Protein AF-A0A820X698-F1 (afdb_monomer_lite)

Foldseek 3Di:
DPPQDPAQQDLVLPDPVVSVVVVVLCQLQVAPAEHEDALDPVNLVSLVVVCCVVVLWAALVVDDPAIEDFFDPVPQADALVPAEAEDQDPQFAFDAFPVGFDADDPPPDDRQWGDFLQHIYDYPVVVVVVVSVVNGNLNYVFYWYWKWWKDAAPPFPPIATEIETERASLVVSLCSQVTVTRSCSVVRQPDPNSPRYHYHYDYCSVTDHDNHQYFFKAKPNSDTDWPPPDDDPDCPVVIWIQASVRHTDDVVVVDTSGDQRGDHRHHPVPDPPDDPCNRPSHHDDAQEDEAEEADQDQDFFKFWAPDQLLLLLVLQLDWYQDGPNYDDDDRDIDHQRNVCRSPRNTYVLVVSVVSVVVVVDPPDNDHIHMYGHQNHADPPPRDGLHPDDPLCVQVVQVSVCVSVVNAAFPDALNHTHGDCPVVPGPCDDDRDCSNVDHDLVVVVVSLVVSVSCCCRTNNPSHDVSSVVSSVSSVVRSVVD

pLDDT: mean 86.18, std 14.14, range [29.3, 98.88]

Radius of gyration: 25.35 Å; chains: 1; bounding box: 63×51×67 Å

Secondary structure (DSSP, 8-state):
-TTSS-----GGGS-HHHHHHHHHHHHHH--SEEEE----HHHHHHHHHHHHHTTS-EE-TTSTT-EEE---TTSSSB-GGG--EE-S-GGGT-PPPTT-PPPP--TTS-TT-EEETTEEEE-HHHHHHHHHHHHTTTTTTSEEEEEEEEES-TT-SS-EEEEEEES-HHHHHHHHHHSEESGGGGGG--STT-TTEEEEE--GGGS----SEET-EEETTS-EE-TT--S--TTTTTS-EE-TTSSEE-GGG-S-SS-TT-B----GGG-TT--TTTT-TT-----EEEEE---SSSS-SEEE-SSHHHHHHHHHT-EEE--TTBS--SS-EEE-GGG-TTT-SS-HHHHHHHHHHHHT-SS--PPEEEEE-TT-B-TTT--BSS--GGGGHHHHHHHHHHHTT----EE-SSSEEPPTT-TTSTT-TT--GGGS---HHHHHHHHHHHHHHHHHHTGGG--HHHHHHHHHHHHHHHT-

Structure (mmCIF, N/CA/C/O backbone):
data_AF-A0A820X698-F1
#
_entry.id   AF-A0A820X698-F1
#
loop_
_atom_site.group_PDB
_atom_site.id
_atom_site.type_symbol
_atom_site.label_atom_id
_atom_site.label_alt_id
_atom_site.label_comp_id
_atom_site.label_asym_id
_atom_site.label_entity_id
_atom_site.label_seq_id
_atom_site.pdbx_PDB_ins_code
_atom_site.Cartn_x
_atom_site.Cartn_y
_atom_site.Cartn_z
_atom_site.occupancy
_atom_site.B_iso_or_equiv
_atom_site.auth_seq_id
_atom_site.auth_comp_id
_atom_site.auth_asym_id
_atom_site.auth_atom_id
_atom_site.pdbx_PDB_model_num
ATOM 1 N N . MET A 1 1 ? -31.338 -2.690 18.447 1.00 46.94 1 MET A N 1
ATOM 2 C CA . MET A 1 1 ? -29.953 -3.153 18.216 1.00 46.94 1 MET A CA 1
ATOM 3 C C . MET A 1 1 ? -29.471 -4.032 19.368 1.00 46.94 1 MET A C 1
ATOM 5 O O . MET A 1 1 ? -29.115 -5.170 19.123 1.00 46.94 1 MET A O 1
ATOM 9 N N . GLU A 1 2 ? -29.547 -3.558 20.614 1.00 39.88 2 GLU A N 1
ATOM 10 C CA . GLU A 1 2 ? -28.933 -4.179 21.809 1.00 39.88 2 GLU A CA 1
ATOM 11 C C . GLU A 1 2 ? -29.403 -5.603 22.188 1.00 39.88 2 GLU A C 1
ATOM 13 O O . GLU A 1 2 ? -28.720 -6.282 22.942 1.00 39.88 2 GLU A O 1
ATOM 18 N N . ALA A 1 3 ? -30.545 -6.085 21.686 1.00 40.88 3 ALA A N 1
ATOM 19 C CA . ALA A 1 3 ? -31.207 -7.291 22.204 1.00 40.88 3 ALA A CA 1
ATOM 20 C C . ALA A 1 3 ? -30.642 -8.655 21.735 1.00 40.88 3 ALA A C 1
ATOM 22 O O . ALA A 1 3 ? -31.169 -9.682 22.156 1.00 40.88 3 ALA A O 1
ATOM 23 N N . PHE A 1 4 ? -29.632 -8.690 20.853 1.00 45.00 4 PHE A N 1
ATOM 24 C CA . PHE A 1 4 ? -29.179 -9.931 20.185 1.00 45.00 4 PHE A CA 1
ATOM 25 C C . PHE A 1 4 ? -27.692 -10.285 20.341 1.00 45.00 4 PHE A C 1
ATOM 27 O O . PHE A 1 4 ? -27.315 -11.416 20.046 1.00 45.00 4 PHE A O 1
ATOM 34 N N . LEU A 1 5 ? -26.855 -9.361 20.817 1.00 53.09 5 LEU A N 1
ATOM 35 C CA . LEU A 1 5 ? -25.454 -9.637 21.145 1.00 53.09 5 LEU A CA 1
ATOM 36 C C . LEU A 1 5 ? -25.334 -9.825 22.657 1.00 53.09 5 LEU A C 1
ATOM 38 O O . LEU A 1 5 ? -25.675 -8.922 23.422 1.00 53.09 5 LEU A O 1
ATOM 42 N N . HIS A 1 6 ? -24.812 -10.973 23.096 1.00 58.38 6 HIS A N 1
ATOM 43 C CA . HIS A 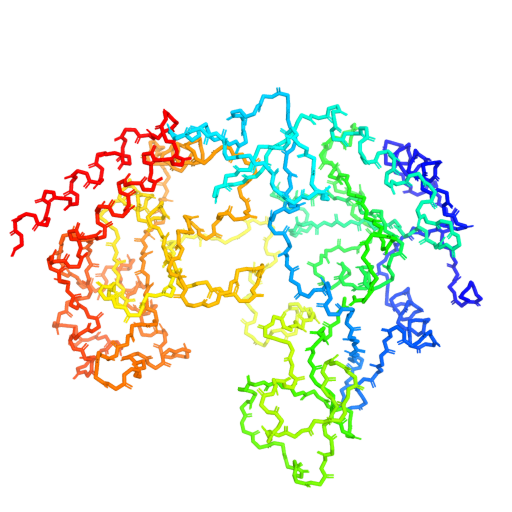1 6 ? -24.382 -11.137 24.486 1.00 58.38 6 HIS A CA 1
ATOM 44 C C . HIS A 1 6 ? -23.089 -10.342 24.690 1.00 58.38 6 HIS A C 1
ATOM 46 O O . HIS A 1 6 ? -21.989 -10.859 24.505 1.00 58.38 6 HIS A O 1
ATOM 52 N N . ALA A 1 7 ? -23.248 -9.057 25.008 1.00 59.94 7 ALA A N 1
ATOM 53 C CA . ALA A 1 7 ? -22.153 -8.103 25.030 1.00 59.94 7 ALA A CA 1
ATOM 54 C C . ALA A 1 7 ? -21.069 -8.501 26.048 1.00 59.94 7 ALA A C 1
ATOM 56 O O . ALA A 1 7 ? -21.331 -8.702 27.239 1.00 59.94 7 ALA A O 1
ATOM 57 N N . ASN A 1 8 ? -19.838 -8.653 25.557 1.00 73.88 8 ASN A N 1
ATOM 58 C CA . ASN A 1 8 ? -18.690 -9.071 26.350 1.00 73.88 8 ASN A CA 1
ATOM 59 C C . ASN A 1 8 ? -18.090 -7.864 27.083 1.00 73.88 8 ASN A C 1
ATOM 61 O O . ASN A 1 8 ? -17.031 -7.345 26.720 1.00 73.88 8 ASN A O 1
ATOM 65 N N . ASN A 1 9 ? -18.802 -7.413 28.115 1.00 80.88 9 ASN A N 1
ATOM 66 C CA . ASN A 1 9 ? -18.514 -6.200 28.884 1.00 80.88 9 ASN A CA 1
ATOM 67 C C . ASN A 1 9 ? -17.356 -6.360 29.894 1.00 80.88 9 ASN A C 1
ATOM 69 O O . ASN A 1 9 ? -17.248 -5.589 30.848 1.00 80.88 9 ASN A O 1
ATOM 73 N N . ASN A 1 10 ? -16.491 -7.362 29.727 1.00 86.81 10 ASN A N 1
ATOM 74 C CA . ASN A 1 10 ? -15.425 -7.652 30.677 1.00 86.81 10 ASN A CA 1
ATOM 75 C C . ASN A 1 10 ? -14.078 -7.060 30.229 1.00 86.81 10 ASN A C 1
ATOM 77 O O . ASN A 1 10 ? -13.346 -7.683 29.463 1.00 86.81 10 ASN A O 1
ATOM 81 N N . LEU A 1 11 ? -13.720 -5.882 30.751 1.00 89.56 11 LEU A N 1
ATOM 82 C CA . LEU A 1 11 ? -12.397 -5.284 30.527 1.00 89.56 11 LEU A CA 1
ATOM 83 C C . LEU A 1 11 ? -11.272 -5.946 31.348 1.00 89.56 11 LEU A C 1
ATOM 85 O O . LEU A 1 11 ? -10.101 -5.686 31.067 1.00 89.56 11 LEU A O 1
ATOM 89 N N . ASP A 1 12 ? -11.574 -6.820 32.320 1.00 87.31 12 ASP A N 1
ATOM 90 C CA . ASP A 1 12 ? -10.536 -7.485 33.123 1.00 87.31 12 ASP A CA 1
ATOM 91 C C . ASP A 1 12 ? -9.675 -8.467 32.317 1.00 87.31 12 ASP A C 1
ATOM 93 O O . ASP A 1 12 ? -8.547 -8.759 32.713 1.00 87.31 12 ASP A O 1
ATOM 97 N N . VAL A 1 13 ? -10.155 -8.910 31.149 1.00 84.62 13 VAL A N 1
ATOM 98 C CA . VAL A 1 13 ? -9.378 -9.738 30.208 1.00 84.62 13 VAL A CA 1
ATOM 99 C C . VAL A 1 13 ? -8.293 -8.948 29.462 1.00 84.62 13 VAL A C 1
ATOM 101 O O . VAL A 1 13 ? -7.455 -9.548 28.792 1.00 84.62 13 VAL A O 1
ATOM 104 N N . LEU A 1 14 ? -8.306 -7.611 29.542 1.00 88.69 14 LEU A N 1
ATOM 105 C CA . LEU A 1 14 ? -7.344 -6.746 28.859 1.00 88.69 14 LEU A CA 1
ATOM 106 C C . LEU A 1 14 ? -6.098 -6.492 29.731 1.00 88.69 14 LEU A C 1
ATOM 108 O O . LEU A 1 14 ? -6.249 -6.152 30.915 1.00 88.69 14 LEU A O 1
ATOM 112 N N . PRO A 1 15 ? -4.876 -6.547 29.155 1.00 89.06 15 PRO A N 1
ATOM 113 C CA . PRO A 1 15 ? -3.652 -6.086 29.817 1.00 89.06 15 PRO A CA 1
ATOM 114 C C . PRO A 1 15 ? -3.760 -4.618 30.263 1.00 89.06 15 PRO A C 1
ATOM 116 O O . PRO A 1 15 ? -4.349 -3.810 29.547 1.00 89.06 15 PRO A O 1
ATOM 119 N N . SER A 1 16 ? -3.158 -4.251 31.404 1.00 89.31 16 SER A N 1
ATOM 120 C CA . SER A 1 16 ? -3.364 -2.944 32.073 1.00 89.31 16 SER A CA 1
ATOM 121 C C . SER A 1 16 ? -3.297 -1.740 31.123 1.00 89.31 16 SER A C 1
ATOM 123 O O . SER A 1 16 ? -4.297 -1.062 30.920 1.00 89.31 16 SER A O 1
ATOM 125 N N . LYS A 1 17 ? -2.178 -1.540 30.415 1.00 88.69 17 LYS A N 1
ATOM 126 C CA . LYS A 1 17 ? -1.994 -0.406 29.487 1.00 88.69 17 LYS A CA 1
ATOM 127 C C . LYS A 1 17 ? -2.905 -0.410 28.252 1.00 88.69 17 LYS A C 1
ATOM 129 O O . LYS A 1 17 ? -3.056 0.624 27.595 1.00 88.69 17 LYS A O 1
ATOM 134 N N . ILE A 1 18 ? -3.496 -1.557 27.914 1.00 91.25 18 ILE A N 1
ATOM 135 C CA . ILE A 1 18 ? -4.538 -1.661 26.885 1.00 91.25 18 ILE A CA 1
ATOM 136 C C . ILE A 1 18 ? -5.883 -1.253 27.484 1.00 91.25 18 ILE A C 1
ATOM 138 O O . ILE A 1 18 ? -6.595 -0.458 26.880 1.00 91.25 18 ILE A O 1
ATOM 142 N N . ARG A 1 19 ? -6.195 -1.720 28.697 1.00 93.25 19 ARG A N 1
ATOM 143 C CA . ARG A 1 19 ? -7.382 -1.320 29.460 1.00 93.25 19 ARG A CA 1
ATOM 144 C C . ARG A 1 19 ? -7.418 0.184 29.721 1.00 93.25 19 ARG A C 1
ATOM 146 O O . ARG A 1 19 ? -8.426 0.809 29.430 1.00 93.25 19 ARG A O 1
ATOM 153 N N . GLU A 1 20 ? -6.311 0.764 30.177 1.00 94.12 20 GLU A N 1
ATOM 154 C CA . GLU A 1 20 ? -6.137 2.206 30.401 1.00 94.12 20 GLU A CA 1
ATOM 155 C C . GLU A 1 20 ? -6.493 3.012 29.138 1.00 94.12 20 GLU A C 1
ATOM 157 O O . GLU A 1 20 ? -7.270 3.962 29.205 1.00 94.12 20 GLU A O 1
ATOM 162 N N . TYR A 1 21 ? -6.000 2.578 27.972 1.00 94.31 21 TYR A N 1
ATOM 163 C CA . TYR A 1 21 ? -6.316 3.170 26.668 1.00 94.31 21 TYR A CA 1
ATOM 164 C C . TYR A 1 21 ? -7.784 2.964 26.251 1.00 94.31 21 TYR A C 1
ATOM 166 O O . TYR A 1 21 ? -8.420 3.892 25.755 1.00 94.31 21 TYR A O 1
ATOM 174 N N . VAL A 1 22 ? -8.353 1.776 26.475 1.00 95.38 22 VAL A N 1
ATOM 175 C CA . VAL A 1 22 ? -9.774 1.507 26.201 1.00 95.38 22 VAL A CA 1
ATOM 176 C C . VAL A 1 22 ? -10.669 2.386 27.071 1.00 95.38 22 VAL A C 1
ATOM 178 O O . VAL A 1 22 ? -11.586 3.017 26.558 1.00 95.38 22 VAL A O 1
ATOM 181 N N . GLU A 1 23 ? -10.386 2.497 28.366 1.00 96.62 23 GLU A N 1
ATOM 182 C CA . GLU A 1 23 ? -11.128 3.364 29.276 1.00 96.62 23 GLU A CA 1
ATOM 183 C C . GLU A 1 23 ? -11.003 4.848 28.912 1.00 96.62 23 GLU A C 1
ATOM 185 O O . GLU A 1 23 ? -11.987 5.581 28.994 1.00 96.62 23 GLU A O 1
ATOM 190 N N . GLU A 1 24 ? -9.812 5.302 28.515 1.00 96.62 24 GLU A N 1
ATOM 191 C CA . GLU A 1 24 ? -9.573 6.652 27.992 1.00 96.62 24 GLU A CA 1
ATOM 192 C C . GLU A 1 24 ? -10.467 6.930 26.772 1.00 96.62 24 GLU A C 1
ATOM 194 O O . GLU A 1 24 ? -11.157 7.952 26.720 1.00 96.62 24 GLU A O 1
ATOM 199 N N . LYS A 1 25 ? -10.530 5.997 25.812 1.00 96.75 25 LYS A N 1
ATOM 200 C CA . LYS A 1 25 ? -11.342 6.172 24.600 1.00 96.75 25 LYS A CA 1
ATOM 201 C C . LYS A 1 25 ? -12.839 5.938 24.817 1.00 96.75 25 LYS A C 1
ATOM 203 O O . LYS A 1 25 ? -13.621 6.596 24.139 1.00 96.75 25 LYS A O 1
ATOM 208 N N . ILE A 1 26 ? -13.260 5.145 25.806 1.00 96.31 26 ILE A N 1
ATOM 209 C CA . ILE A 1 26 ? -14.658 5.109 26.278 1.00 96.31 26 ILE A CA 1
ATOM 210 C C . ILE A 1 26 ? -15.061 6.482 26.838 1.00 96.31 26 ILE A C 1
ATOM 212 O O . ILE A 1 26 ? -16.104 7.012 26.457 1.00 96.31 26 ILE A O 1
ATOM 216 N N . LYS A 1 27 ? -14.223 7.097 27.687 1.00 97.06 27 LYS A N 1
ATOM 217 C CA . LYS A 1 27 ? -14.480 8.431 28.270 1.00 97.06 27 LYS A CA 1
ATOM 218 C C . LYS A 1 27 ? -14.571 9.521 27.188 1.00 97.06 27 LYS A C 1
ATOM 220 O O . LYS A 1 27 ? -15.429 10.394 27.287 1.00 97.06 27 LYS A O 1
ATOM 225 N N . LEU A 1 28 ? -13.733 9.444 26.147 1.00 94.31 28 LEU A N 1
ATOM 226 C CA . LEU A 1 28 ? -13.756 10.365 25.003 1.00 94.31 28 LEU A CA 1
ATOM 227 C C . LEU A 1 28 ? -14.976 10.150 24.089 1.00 94.31 28 LEU A C 1
ATOM 229 O O . LEU A 1 28 ? -15.705 11.098 23.803 1.00 94.31 28 LEU A O 1
ATOM 233 N N . CYS A 1 29 ? -15.207 8.918 23.630 1.00 91.56 29 CYS A N 1
ATOM 234 C CA . CYS A 1 29 ? -16.175 8.629 22.566 1.00 91.56 29 CYS A CA 1
ATOM 235 C C . CYS A 1 29 ? -17.618 8.463 23.067 1.00 91.56 29 CYS A C 1
ATOM 237 O O . CYS A 1 29 ? -18.544 8.528 22.264 1.00 91.56 29 CYS A O 1
ATOM 239 N N . GLN A 1 30 ? -17.806 8.273 24.378 1.00 93.25 30 GLN A N 1
ATOM 240 C CA . GLN A 1 30 ? -19.099 8.117 25.061 1.00 93.25 30 GLN A CA 1
ATOM 241 C C . GLN A 1 30 ? -20.028 7.048 24.439 1.00 93.25 30 GLN A C 1
ATOM 243 O O . GLN A 1 30 ? -21.203 7.328 24.190 1.00 93.25 30 GLN A O 1
ATOM 248 N N . PRO A 1 31 ? -19.539 5.818 24.176 1.00 91.69 31 PRO A N 1
ATOM 249 C CA . PRO A 1 31 ? -20.378 4.749 23.652 1.00 91.69 31 PRO A CA 1
ATOM 250 C C . PRO A 1 31 ? -21.431 4.316 24.681 1.00 91.69 31 PRO A C 1
ATOM 252 O O . PRO A 1 31 ? -21.177 4.319 25.887 1.00 91.69 31 PRO A O 1
ATOM 255 N N . SER A 1 32 ? -22.608 3.895 24.213 1.00 87.88 32 SER A N 1
ATOM 256 C CA . SER A 1 32 ? -23.681 3.402 25.094 1.00 87.88 32 SER A CA 1
ATOM 257 C C . SER A 1 32 ? -23.381 2.021 25.678 1.00 87.88 32 SER A C 1
ATOM 259 O O . SER A 1 32 ? -23.878 1.685 26.750 1.00 87.88 32 SER A O 1
ATOM 261 N N . ASN A 1 33 ? -22.552 1.231 24.994 1.00 91.38 33 ASN A N 1
ATOM 262 C CA . ASN A 1 33 ? -22.043 -0.049 25.477 1.00 91.38 33 ASN A CA 1
ATOM 263 C C . ASN A 1 33 ? -20.652 -0.334 24.878 1.00 91.38 33 ASN A C 1
ATOM 265 O O . ASN A 1 33 ? -20.234 0.341 23.939 1.00 91.38 33 ASN A O 1
ATOM 269 N N . PHE A 1 34 ? -19.939 -1.351 25.357 1.00 93.75 34 PHE A N 1
ATOM 270 C CA . PHE A 1 34 ? -18.700 -1.829 24.734 1.00 93.75 34 PHE A CA 1
ATOM 271 C C . PHE A 1 34 ? -18.680 -3.360 24.634 1.00 93.75 34 PHE A C 1
ATOM 273 O O . PHE A 1 34 ? -19.416 -4.039 25.342 1.00 93.75 34 PHE A O 1
ATOM 280 N N . HIS A 1 35 ? -17.852 -3.913 23.748 1.00 93.12 35 HIS A N 1
ATOM 281 C CA . HIS A 1 35 ? -17.751 -5.359 23.520 1.00 93.12 35 HIS A CA 1
ATOM 282 C C . HIS A 1 35 ? -16.307 -5.771 23.224 1.00 93.12 35 HIS A C 1
ATOM 284 O O . HIS A 1 35 ? -15.731 -5.338 22.225 1.00 93.12 35 HIS A O 1
ATOM 290 N N . VAL A 1 36 ? -15.720 -6.630 24.062 1.00 94.12 36 VAL A N 1
ATOM 291 C CA . VAL A 1 36 ? -14.392 -7.210 23.797 1.00 94.12 36 VAL A CA 1
ATOM 292 C C . VAL A 1 36 ? -14.521 -8.382 22.823 1.00 94.12 36 VAL A C 1
ATOM 294 O O . VAL A 1 36 ? -15.060 -9.431 23.183 1.00 94.12 36 VAL A O 1
ATOM 297 N N . CYS A 1 37 ? -14.018 -8.215 21.598 1.00 94.00 37 CYS A N 1
ATOM 298 C CA . CYS A 1 37 ? -14.153 -9.215 20.539 1.00 94.00 37 CYS A CA 1
ATOM 299 C C . CYS A 1 37 ? -13.283 -10.445 20.834 1.00 94.00 37 CYS A C 1
ATOM 301 O O . CYS A 1 37 ? -12.071 -10.334 21.043 1.00 94.00 37 CYS A O 1
ATOM 303 N N . ASN A 1 38 ? -13.892 -11.628 20.844 1.00 90.69 38 ASN A N 1
ATOM 304 C CA . ASN A 1 38 ? -13.224 -12.892 21.145 1.00 90.69 38 ASN A CA 1
ATOM 305 C C . ASN A 1 38 ? -12.730 -13.640 19.889 1.00 90.69 38 ASN A C 1
ATOM 307 O O . ASN A 1 38 ? -11.792 -14.432 19.999 1.00 90.69 38 ASN A O 1
ATOM 311 N N . GLY A 1 39 ? -13.285 -13.347 18.707 1.00 90.81 39 GLY A N 1
ATOM 312 C CA . GLY A 1 39 ? -12.914 -13.948 17.423 1.00 90.81 39 GLY A CA 1
ATOM 313 C C . GLY A 1 39 ? -13.655 -15.238 17.044 1.00 90.81 39 GLY A C 1
ATOM 314 O O . GLY A 1 39 ? -13.322 -15.831 16.012 1.00 90.81 39 GLY A O 1
ATOM 315 N N . SER A 1 40 ? -14.643 -15.692 17.818 1.00 91.88 40 SER A N 1
ATOM 316 C CA . SER A 1 40 ? -15.352 -16.958 17.584 1.00 91.88 40 SER A CA 1
ATOM 317 C C . SER A 1 40 ? -16.315 -16.907 16.386 1.00 91.88 40 SER A C 1
ATOM 319 O O . SER A 1 40 ? -16.637 -15.836 15.861 1.00 91.88 40 SER A O 1
ATOM 321 N N . ASP A 1 41 ? -16.754 -18.075 15.905 1.00 90.81 41 ASP A N 1
ATOM 322 C CA . ASP A 1 41 ? -17.741 -18.143 14.818 1.00 90.81 41 ASP A CA 1
ATOM 323 C C . ASP A 1 41 ? -19.147 -17.751 15.302 1.00 90.81 41 ASP A C 1
ATOM 325 O O . ASP A 1 41 ? -19.916 -17.177 14.533 1.00 90.81 41 ASP A O 1
ATOM 329 N N . GLU A 1 42 ? -19.462 -17.970 16.581 1.00 92.62 42 GLU A N 1
ATOM 330 C CA . GLU A 1 42 ? -20.711 -17.547 17.224 1.00 92.62 42 GLU A CA 1
ATOM 331 C C . GLU A 1 42 ? -20.793 -16.020 17.358 1.00 92.62 42 GLU A C 1
ATOM 333 O O . GLU A 1 42 ? -21.822 -15.437 17.023 1.00 92.62 42 GLU A O 1
ATOM 338 N N . GLU A 1 43 ? -19.709 -15.362 17.791 1.00 92.44 43 GLU A N 1
ATOM 339 C CA . GLU A 1 43 ? -19.602 -13.895 17.820 1.00 92.44 43 GLU A CA 1
ATOM 340 C C . GLU A 1 43 ? -19.796 -13.312 16.415 1.00 92.44 43 GLU A C 1
ATOM 342 O O . GLU A 1 43 ? -20.614 -12.416 16.200 1.00 92.44 43 GLU A O 1
ATOM 347 N N . ASN A 1 44 ? -19.093 -13.877 15.431 1.00 92.06 44 ASN A N 1
ATOM 348 C CA . ASN A 1 44 ? -19.213 -13.478 14.036 1.00 92.06 44 ASN A CA 1
ATOM 349 C C . ASN A 1 44 ? -20.634 -13.681 13.482 1.00 92.06 44 ASN A C 1
ATOM 351 O O . ASN A 1 44 ? -21.124 -12.833 12.739 1.00 92.06 44 ASN A O 1
ATOM 355 N N . GLN A 1 45 ? -21.313 -14.775 13.838 1.00 91.50 45 GLN A N 1
ATOM 356 C CA . GLN A 1 45 ? -22.684 -15.028 13.394 1.00 91.50 45 GLN A CA 1
ATOM 357 C C . GLN A 1 45 ? -23.683 -14.060 14.049 1.00 91.50 45 GLN A C 1
ATOM 359 O O . GLN A 1 45 ? -24.525 -13.514 13.342 1.00 91.50 45 GLN A O 1
ATOM 364 N N . GLN A 1 46 ? -23.539 -13.753 15.346 1.00 90.62 46 GLN A N 1
ATOM 365 C CA . GLN A 1 46 ? -24.356 -12.732 16.023 1.00 90.62 46 GLN A CA 1
ATOM 366 C C . GLN A 1 46 ? -24.187 -11.346 15.384 1.00 90.62 46 GLN A C 1
ATOM 368 O O . GLN A 1 46 ? -25.177 -10.646 15.169 1.00 90.62 46 GLN A O 1
ATOM 373 N N . LEU A 1 47 ? -22.955 -10.961 15.027 1.00 89.38 47 LEU A N 1
ATOM 374 C CA . LEU A 1 47 ? -22.680 -9.717 14.300 1.00 89.38 47 LEU A CA 1
ATOM 375 C C . LEU A 1 47 ? -23.345 -9.714 12.913 1.00 89.38 47 LEU A C 1
ATOM 377 O O . LEU A 1 47 ? -24.009 -8.741 12.563 1.00 89.38 47 LEU A O 1
ATOM 381 N N . LEU A 1 48 ? -23.214 -10.796 12.136 1.00 88.25 48 LEU A N 1
ATOM 382 C CA . LEU A 1 48 ? -23.833 -10.920 10.809 1.00 88.25 48 LEU A CA 1
ATOM 383 C C . LEU A 1 48 ? -25.366 -10.877 10.862 1.00 88.25 48 LEU A C 1
ATOM 385 O O . LEU A 1 48 ? -25.976 -10.149 10.084 1.00 88.25 48 LEU A O 1
ATOM 389 N N . ASP A 1 49 ? -25.995 -11.602 11.787 1.00 89.25 49 ASP A N 1
ATOM 390 C CA . ASP A 1 49 ? -27.457 -11.638 11.901 1.00 89.25 49 ASP A CA 1
ATOM 391 C C . ASP A 1 49 ? -28.021 -10.302 12.422 1.00 89.25 49 ASP A C 1
ATOM 393 O O . ASP A 1 49 ? -29.053 -9.837 11.933 1.00 89.25 49 ASP A O 1
ATOM 397 N N . ALA A 1 50 ? -27.320 -9.623 13.341 1.00 82.06 50 ALA A N 1
ATOM 398 C CA . ALA A 1 50 ? -27.680 -8.272 13.778 1.00 82.06 50 ALA A CA 1
ATOM 399 C C . ALA A 1 50 ? -27.564 -7.238 12.641 1.00 82.06 50 ALA A C 1
ATOM 401 O O . ALA A 1 50 ? -28.423 -6.362 12.523 1.00 82.06 50 ALA A O 1
ATOM 402 N N . MET A 1 51 ? -26.538 -7.361 11.791 1.00 85.12 51 MET A N 1
ATOM 403 C CA . MET A 1 51 ? -26.351 -6.526 10.600 1.00 85.12 51 MET A CA 1
ATOM 404 C C . MET A 1 51 ? -27.365 -6.828 9.482 1.00 85.12 51 MET A C 1
ATOM 406 O O . MET A 1 51 ? -27.774 -5.919 8.759 1.00 85.12 51 MET A O 1
ATOM 410 N N . GLU A 1 52 ? -27.794 -8.081 9.303 1.00 87.38 52 GLU A N 1
ATOM 411 C CA . GLU A 1 52 ? -28.838 -8.402 8.319 1.00 87.38 52 GLU A CA 1
ATOM 412 C C . GLU A 1 52 ? -30.204 -7.880 8.793 1.00 87.38 52 GLU A C 1
ATOM 414 O O . GLU A 1 52 ? -30.970 -7.328 8.002 1.00 87.38 52 GLU A O 1
ATOM 419 N N . LEU A 1 53 ? -30.480 -7.961 10.100 1.00 83.56 53 LEU A N 1
ATOM 420 C CA . LEU A 1 53 ? -31.705 -7.436 10.708 1.00 83.56 53 LEU A CA 1
ATOM 421 C C . LEU A 1 53 ? -31.814 -5.902 10.634 1.00 83.56 53 LEU A C 1
ATOM 423 O O . LEU A 1 53 ? -32.921 -5.382 10.495 1.00 83.56 53 LEU A O 1
ATOM 427 N N . SER A 1 54 ? -30.701 -5.166 10.716 1.00 73.94 54 SER A N 1
ATOM 428 C CA . SER A 1 54 ? -30.696 -3.702 10.562 1.00 73.94 54 SER A CA 1
ATOM 429 C C . SER A 1 54 ? -30.707 -3.227 9.103 1.00 73.94 54 SER A C 1
ATOM 431 O O . SER A 1 54 ? -30.814 -2.026 8.865 1.00 73.94 54 SER A O 1
ATOM 433 N N . GLY A 1 55 ? -30.596 -4.133 8.124 1.00 78.88 55 GLY A N 1
ATOM 434 C CA . GLY A 1 55 ? -30.467 -3.788 6.702 1.00 78.88 55 GLY A CA 1
ATOM 435 C C . GLY A 1 55 ? -29.079 -3.273 6.297 1.00 78.88 55 GLY A C 1
ATOM 436 O O . GLY A 1 55 ? -28.877 -2.940 5.130 1.00 78.88 55 GLY A O 1
ATOM 437 N N . VAL A 1 56 ? -28.129 -3.260 7.239 1.00 76.94 56 VAL A N 1
ATOM 438 C CA . VAL A 1 56 ? -26.702 -2.956 7.043 1.00 76.94 56 VAL A CA 1
ATOM 439 C C . VAL A 1 56 ? -26.081 -3.921 6.029 1.00 76.94 56 VAL A C 1
ATOM 441 O O . VAL A 1 56 ? -25.247 -3.506 5.228 1.00 76.94 56 VAL A O 1
ATOM 444 N N . ILE A 1 57 ? -26.511 -5.191 6.018 1.00 82.81 57 ILE A N 1
ATOM 445 C CA . ILE A 1 57 ? -26.105 -6.201 5.027 1.00 82.81 57 ILE A CA 1
ATOM 446 C C . ILE A 1 57 ? -27.305 -6.997 4.490 1.00 82.81 57 ILE A C 1
ATOM 448 O O . ILE A 1 57 ? -28.372 -7.039 5.097 1.00 82.81 57 ILE A O 1
ATOM 452 N N . ARG A 1 58 ? -27.123 -7.682 3.355 1.00 87.62 58 ARG A N 1
ATOM 453 C CA . ARG A 1 58 ? -28.082 -8.637 2.767 1.00 87.62 58 ARG A CA 1
ATOM 454 C C . ARG A 1 58 ? -27.393 -9.966 2.469 1.00 87.62 58 ARG A C 1
ATOM 456 O O . ARG A 1 58 ? -26.334 -9.959 1.845 1.00 87.62 58 ARG A O 1
ATOM 463 N N . ARG A 1 59 ? -27.983 -11.108 2.838 1.00 88.56 59 ARG A N 1
ATOM 464 C CA . ARG A 1 59 ? -27.416 -12.439 2.540 1.00 88.56 59 ARG A CA 1
ATOM 465 C C . ARG A 1 59 ? -27.589 -12.822 1.065 1.00 88.56 59 ARG A C 1
ATOM 467 O O . ARG A 1 59 ? -28.708 -12.875 0.550 1.00 88.56 59 ARG A O 1
ATOM 474 N N . LEU A 1 60 ? -26.482 -13.135 0.392 1.00 81.75 60 LEU A N 1
ATOM 475 C CA . LEU A 1 60 ? -26.436 -13.572 -1.008 1.00 81.75 60 LEU A CA 1
ATOM 476 C C . LEU A 1 60 ? -26.816 -15.054 -1.099 1.00 81.75 60 LEU A C 1
ATOM 478 O O . LEU A 1 60 ? -25.976 -15.941 -0.955 1.00 81.75 60 LEU A O 1
ATOM 482 N N . ARG A 1 61 ? -28.108 -15.329 -1.305 1.00 86.44 61 ARG A N 1
ATOM 483 C CA . ARG A 1 61 ? -28.706 -16.672 -1.155 1.00 86.44 61 ARG A CA 1
ATOM 484 C C . ARG A 1 61 ? -28.170 -17.742 -2.113 1.00 86.44 61 ARG A C 1
ATOM 486 O O . ARG A 1 61 ? -28.351 -18.921 -1.825 1.00 86.44 61 ARG A O 1
ATOM 493 N N . LYS A 1 62 ? -27.502 -17.361 -3.209 1.00 74.25 62 LYS A N 1
ATOM 494 C CA . LYS A 1 62 ? -26.810 -18.300 -4.110 1.00 74.25 62 LYS A CA 1
ATOM 495 C C . LYS A 1 62 ? -25.559 -18.928 -3.468 1.00 74.25 62 LYS A C 1
ATOM 497 O O . LYS A 1 62 ? -25.115 -19.988 -3.902 1.00 74.25 62 LYS A O 1
ATOM 502 N N . TYR A 1 63 ? -25.005 -18.303 -2.427 1.00 78.44 63 TYR A N 1
ATOM 503 C CA . TYR A 1 63 ? -23.717 -18.657 -1.834 1.00 78.44 63 TYR A CA 1
ATOM 504 C C . TYR A 1 63 ? -23.815 -19.022 -0.346 1.00 78.44 63 TYR A C 1
ATOM 506 O O . TYR A 1 63 ? -24.675 -18.548 0.397 1.00 78.44 63 TYR A O 1
ATOM 514 N N . LYS A 1 64 ? -22.884 -19.862 0.125 1.00 80.50 64 LYS A N 1
ATOM 515 C CA . LYS A 1 64 ? -22.816 -20.265 1.535 1.00 80.50 64 LYS A CA 1
ATOM 516 C C . LYS A 1 64 ? -22.168 -19.161 2.379 1.00 80.50 64 LYS A C 1
ATOM 518 O O . LYS A 1 64 ? -20.958 -18.981 2.326 1.00 80.50 64 LYS A O 1
ATOM 523 N N . ASN A 1 65 ? -22.973 -18.506 3.216 1.00 83.94 65 ASN A N 1
ATOM 524 C CA . ASN A 1 65 ? -22.541 -17.483 4.180 1.00 83.94 65 ASN A CA 1
ATOM 525 C C . ASN A 1 65 ? -21.842 -16.259 3.549 1.00 83.94 65 ASN A C 1
ATOM 527 O O . ASN A 1 65 ? -20.895 -15.719 4.117 1.00 83.94 65 ASN A O 1
ATOM 531 N N . CYS A 1 66 ? -22.306 -15.821 2.375 1.00 78.81 66 CYS A N 1
ATOM 532 C CA . CYS A 1 66 ? -21.858 -14.578 1.742 1.00 78.81 66 CYS A CA 1
ATOM 533 C C . CYS A 1 66 ? -22.941 -13.498 1.832 1.00 78.81 66 CYS A C 1
ATOM 535 O O . CYS A 1 66 ? -24.136 -13.798 1.872 1.00 78.81 66 CYS A O 1
ATOM 537 N N . TYR A 1 67 ? -22.517 -12.237 1.830 1.00 84.69 67 TYR A N 1
ATOM 538 C CA . TYR A 1 67 ? -23.385 -11.077 2.016 1.00 84.69 67 TYR A CA 1
ATOM 539 C C . TYR A 1 67 ? -22.955 -9.937 1.080 1.00 84.69 67 TYR A C 1
ATOM 541 O O . TYR A 1 67 ? -21.817 -9.923 0.610 1.00 84.69 67 TYR A O 1
ATOM 549 N N . ILE A 1 68 ? -23.854 -8.985 0.829 1.00 81.19 68 ILE A N 1
ATOM 550 C CA . ILE A 1 68 ? -23.619 -7.738 0.085 1.00 81.19 68 ILE A CA 1
ATOM 551 C C . ILE A 1 68 ? -24.099 -6.534 0.910 1.00 81.19 68 ILE A C 1
ATOM 553 O O . ILE A 1 68 ? -25.102 -6.627 1.620 1.00 81.19 68 ILE A O 1
ATOM 557 N N . ALA A 1 69 ? -23.404 -5.404 0.792 1.00 79.94 69 ALA A N 1
ATOM 558 C CA . ALA A 1 69 ? -23.884 -4.083 1.186 1.00 79.94 69 ALA A CA 1
ATOM 559 C C . ALA A 1 69 ? -23.286 -3.004 0.273 1.00 79.94 69 ALA A C 1
ATOM 561 O O . ALA A 1 69 ? -22.349 -3.243 -0.496 1.00 79.94 69 ALA A O 1
ATOM 562 N N . THR A 1 70 ? -23.867 -1.816 0.363 1.00 75.75 70 THR A N 1
ATOM 563 C CA . THR A 1 70 ? -23.594 -0.664 -0.495 1.00 75.75 70 THR A CA 1
ATOM 564 C C . THR A 1 70 ? -23.320 0.544 0.389 1.00 75.75 70 THR A C 1
ATOM 566 O O . THR A 1 70 ? -24.156 0.840 1.243 1.00 75.75 70 THR A O 1
ATOM 569 N N . THR A 1 71 ? -22.189 1.220 0.198 1.00 71.50 71 THR A N 1
ATOM 570 C CA . THR A 1 71 ? -21.835 2.415 0.977 1.00 71.50 71 THR A CA 1
ATOM 571 C C . THR A 1 71 ? -22.520 3.669 0.447 1.00 71.50 71 THR A C 1
ATOM 573 O O . THR A 1 71 ? -23.072 3.688 -0.660 1.00 71.50 71 THR A O 1
ATOM 576 N N . ASP A 1 72 ? -22.446 4.756 1.215 1.00 68.44 72 ASP A N 1
ATOM 577 C CA . ASP A 1 72 ? -22.680 6.086 0.662 1.00 68.44 72 ASP A CA 1
ATOM 578 C C . ASP A 1 72 ? -21.723 6.353 -0.528 1.00 68.44 72 ASP A C 1
ATOM 580 O O . ASP A 1 72 ? -20.517 6.136 -0.400 1.00 68.44 72 ASP A O 1
ATOM 584 N N . PRO A 1 73 ? -22.197 6.877 -1.679 1.00 71.44 73 PRO A N 1
ATOM 585 C CA . PRO A 1 73 ? -21.349 7.224 -2.827 1.00 71.44 73 PRO A CA 1
ATOM 586 C C . PRO A 1 73 ? -20.197 8.210 -2.562 1.00 71.44 73 PRO A C 1
ATOM 588 O O . PRO A 1 73 ? -19.380 8.431 -3.458 1.00 71.44 73 PRO A O 1
ATOM 591 N N . ARG A 1 74 ? -20.136 8.825 -1.375 1.00 67.69 74 ARG A N 1
ATOM 592 C CA . ARG A 1 74 ? -19.031 9.667 -0.893 1.00 67.69 74 ARG A CA 1
ATOM 593 C C . ARG A 1 74 ? -17.903 8.868 -0.223 1.00 67.69 74 ARG A C 1
ATOM 595 O O . ARG A 1 74 ? -16.791 9.382 -0.161 1.00 67.69 74 ARG A O 1
ATOM 602 N N . ASP A 1 75 ? -18.164 7.641 0.231 1.00 69.94 75 ASP A N 1
ATOM 603 C CA . ASP A 1 75 ? -17.200 6.745 0.885 1.00 69.94 75 ASP A CA 1
ATOM 604 C C . ASP A 1 75 ? -17.013 5.460 0.059 1.00 69.94 75 ASP A C 1
ATOM 606 O O . ASP A 1 75 ? -17.672 4.440 0.256 1.00 69.94 75 ASP A O 1
ATOM 610 N N . VAL A 1 76 ? -16.166 5.547 -0.972 1.00 71.81 76 VAL A N 1
ATOM 611 C CA . VAL A 1 76 ? -16.019 4.498 -2.006 1.00 71.81 76 VAL A CA 1
ATOM 612 C C . VAL A 1 76 ? -14.566 4.203 -2.405 1.00 71.81 76 VAL A C 1
ATOM 614 O O . VAL A 1 76 ? -14.305 3.302 -3.212 1.00 71.81 76 VAL A O 1
ATOM 617 N N . ALA A 1 77 ? -13.613 4.978 -1.884 1.00 72.50 77 ALA A N 1
ATOM 618 C CA . ALA A 1 77 ? -12.182 4.913 -2.170 1.00 72.50 77 ALA A CA 1
ATOM 619 C C . ALA A 1 77 ? -11.390 5.640 -1.070 1.00 72.50 77 ALA A C 1
ATOM 621 O O . ALA A 1 77 ? -11.955 6.422 -0.309 1.00 72.50 77 ALA A O 1
ATOM 622 N N . ARG A 1 78 ? -10.071 5.417 -1.006 1.00 77.00 78 ARG A N 1
ATOM 623 C CA . ARG A 1 78 ? -9.196 6.153 -0.080 1.00 77.00 78 ARG A CA 1
ATOM 624 C C . ARG A 1 78 ? -9.157 7.633 -0.466 1.00 77.00 78 ARG A C 1
ATOM 626 O O . ARG A 1 78 ? -8.976 7.948 -1.643 1.00 77.00 78 ARG A O 1
ATOM 633 N N . VAL A 1 79 ? -9.257 8.511 0.528 1.00 75.69 79 VAL A N 1
ATOM 634 C CA . VAL A 1 79 ? -9.082 9.958 0.354 1.00 75.69 79 VAL A CA 1
ATOM 635 C C . VAL A 1 79 ? -7.644 10.312 0.739 1.00 75.69 79 VAL A C 1
ATOM 637 O O . VAL A 1 79 ? -7.315 10.492 1.914 1.00 75.69 79 VAL A O 1
ATOM 640 N N . GLU A 1 80 ? -6.759 10.349 -0.254 1.00 84.56 80 GLU A N 1
ATOM 641 C CA . GLU A 1 80 ? -5.327 10.614 -0.076 1.00 84.56 80 GLU A CA 1
ATOM 642 C C . GLU A 1 80 ? -5.099 12.032 0.467 1.00 84.56 80 GLU A C 1
ATOM 644 O O . GLU A 1 80 ? -4.273 12.203 1.358 1.00 84.56 80 GLU A O 1
ATOM 649 N N . SER A 1 81 ? -5.911 13.021 0.073 1.00 81.75 81 SER A N 1
ATOM 650 C CA . SER A 1 81 ? -5.878 14.387 0.638 1.00 81.75 81 SER A CA 1
ATOM 651 C C . SER A 1 81 ? -6.303 14.489 2.114 1.00 81.75 81 SER A C 1
ATOM 653 O O . SER A 1 81 ? -6.130 15.539 2.734 1.00 81.75 81 SER A O 1
ATOM 655 N N . ARG A 1 82 ? -6.845 13.411 2.699 1.00 81.88 82 ARG A N 1
ATOM 656 C CA . ARG A 1 82 ? -7.237 13.313 4.122 1.00 81.88 82 ARG A CA 1
ATOM 657 C C . ARG A 1 82 ? -6.449 12.253 4.894 1.00 81.88 82 ARG A C 1
ATOM 659 O O . ARG A 1 82 ? -6.701 12.048 6.077 1.00 81.88 82 ARG A O 1
ATOM 666 N N . THR A 1 83 ? -5.472 11.621 4.247 1.00 87.44 83 THR A N 1
ATOM 667 C CA . THR A 1 83 ? -4.515 10.711 4.885 1.00 87.44 83 THR A CA 1
ATOM 668 C C . THR A 1 83 ? -3.303 11.526 5.332 1.00 87.44 83 THR A C 1
ATOM 670 O O . THR A 1 83 ? -2.612 12.104 4.496 1.00 87.44 83 THR A O 1
ATOM 673 N N . VAL A 1 84 ? -3.062 11.624 6.641 1.00 91.75 84 VAL A N 1
ATOM 674 C CA . VAL A 1 84 ? -2.042 12.509 7.235 1.00 91.75 84 VAL A CA 1
ATOM 675 C C . VAL A 1 84 ? -1.222 11.730 8.259 1.00 91.75 84 VAL A C 1
ATOM 677 O O . VAL A 1 84 ? -1.787 10.951 9.025 1.00 91.75 84 VAL A O 1
ATOM 680 N N . ILE A 1 85 ? 0.093 11.951 8.288 1.00 96.38 85 ILE A N 1
ATOM 681 C CA . ILE A 1 85 ? 0.993 11.405 9.312 1.00 96.38 85 ILE A CA 1
ATOM 682 C C . ILE A 1 85 ? 1.555 12.566 10.133 1.00 96.38 85 ILE A C 1
ATOM 684 O O . ILE A 1 85 ? 1.946 13.594 9.581 1.00 96.38 85 ILE A O 1
ATOM 688 N N . CYS A 1 86 ? 1.579 12.411 11.456 1.00 96.00 86 CYS A N 1
ATOM 689 C CA . CYS A 1 86 ? 1.882 13.500 12.380 1.00 96.00 86 CYS A CA 1
ATOM 690 C C . CYS A 1 86 ? 3.117 13.201 13.230 1.00 96.00 86 CYS A C 1
ATOM 692 O O . CYS A 1 86 ? 3.182 12.186 13.921 1.00 96.00 86 CYS A O 1
ATOM 694 N N . THR A 1 87 ? 4.068 14.130 13.215 1.00 96.75 87 THR A N 1
ATOM 695 C CA . THR A 1 87 ? 5.347 14.091 13.948 1.00 96.75 87 THR A CA 1
ATOM 696 C C . THR A 1 87 ? 5.723 15.504 14.384 1.00 96.75 87 THR A C 1
ATOM 698 O O . THR A 1 87 ? 5.206 16.477 13.837 1.00 96.75 87 THR A O 1
ATOM 701 N N . LYS A 1 88 ? 6.674 15.638 15.317 1.00 94.81 88 LYS A N 1
ATOM 702 C CA . LYS A 1 88 ? 7.204 16.951 15.728 1.00 94.81 88 LYS A CA 1
ATOM 703 C C . LYS A 1 88 ? 8.123 17.613 14.705 1.00 94.81 88 LYS A C 1
ATOM 705 O O . LYS A 1 88 ? 8.251 18.833 14.723 1.00 94.81 88 LYS A O 1
ATOM 710 N N . ASN A 1 89 ? 8.731 16.843 13.807 1.00 95.88 89 ASN A N 1
ATOM 711 C CA . ASN A 1 89 ? 9.500 17.368 12.687 1.00 95.88 89 ASN A CA 1
ATOM 712 C C . ASN A 1 89 ? 8.870 16.921 11.362 1.00 95.88 89 ASN A C 1
ATOM 714 O O . ASN A 1 89 ? 8.778 15.730 11.071 1.00 95.88 89 ASN A O 1
ATOM 718 N N . MET A 1 90 ? 8.469 17.893 10.543 1.00 96.38 90 MET A N 1
ATOM 719 C CA . MET A 1 90 ? 7.898 17.675 9.210 1.00 96.38 90 MET A CA 1
ATOM 720 C C . MET A 1 90 ? 8.823 16.856 8.303 1.00 96.38 90 MET A C 1
ATOM 722 O O . MET A 1 90 ? 8.352 15.967 7.589 1.00 96.38 90 MET A O 1
ATOM 726 N N . ASN A 1 91 ? 10.134 17.109 8.379 1.00 96.12 91 ASN A N 1
ATOM 727 C CA . ASN A 1 91 ? 11.120 16.445 7.531 1.00 96.12 91 ASN A CA 1
ATOM 728 C C . ASN A 1 91 ? 11.279 14.949 7.861 1.00 96.12 91 ASN A C 1
ATOM 730 O O . ASN A 1 91 ? 11.832 14.223 7.040 1.00 96.12 91 ASN A O 1
ATOM 734 N N . ASP A 1 92 ? 10.749 14.458 8.992 1.00 97.12 92 ASP A N 1
ATOM 735 C CA . ASP A 1 92 ? 10.668 13.017 9.279 1.00 97.12 92 ASP A CA 1
ATOM 736 C C . ASP A 1 92 ? 9.706 12.299 8.311 1.00 97.12 92 ASP A C 1
ATOM 738 O O . ASP A 1 92 ? 9.836 11.096 8.087 1.00 97.12 92 ASP A O 1
ATOM 742 N N . ILE A 1 93 ? 8.730 13.023 7.742 1.00 97.44 93 ILE A N 1
ATOM 743 C CA . ILE A 1 93 ? 7.584 12.479 6.993 1.00 97.44 93 ILE A CA 1
ATOM 744 C C . ILE A 1 93 ? 7.584 12.907 5.522 1.00 97.44 93 ILE A C 1
ATOM 746 O O . ILE A 1 93 ? 7.325 12.075 4.655 1.00 97.44 93 ILE A O 1
ATOM 750 N N . ILE A 1 94 ? 7.895 14.169 5.221 1.00 96.69 94 ILE A N 1
ATOM 751 C CA . ILE A 1 94 ? 7.918 14.710 3.853 1.00 96.69 94 ILE A CA 1
ATOM 752 C C . ILE A 1 94 ? 9.122 15.622 3.624 1.00 96.69 94 ILE A C 1
ATOM 754 O O . ILE A 1 94 ? 9.501 16.406 4.491 1.00 96.69 94 ILE A O 1
ATOM 758 N N . SER A 1 95 ? 9.667 15.573 2.412 1.00 96.31 95 SER A N 1
ATOM 759 C CA . SER A 1 95 ? 10.618 16.566 1.916 1.00 96.31 95 SER A CA 1
ATOM 760 C C . SER A 1 95 ? 9.934 17.921 1.708 1.00 96.31 95 SER A C 1
ATOM 762 O O . SER A 1 95 ? 8.744 17.986 1.390 1.00 96.31 95 SER A O 1
ATOM 764 N N . THR A 1 96 ? 10.683 19.018 1.842 1.00 96.31 96 THR A N 1
ATOM 765 C CA . THR A 1 96 ? 10.186 20.352 1.460 1.00 96.31 96 THR A CA 1
ATOM 766 C C . THR A 1 96 ? 10.265 20.516 -0.064 1.00 96.31 96 THR A C 1
ATOM 768 O O . THR A 1 96 ? 11.378 20.461 -0.600 1.00 96.31 96 THR A O 1
ATOM 771 N N . PRO A 1 97 ? 9.136 20.736 -0.775 1.00 96.31 97 PRO A N 1
ATOM 772 C CA . PRO A 1 97 ? 9.153 20.862 -2.228 1.00 96.31 97 PRO A CA 1
ATOM 773 C C . PRO A 1 97 ? 9.967 22.064 -2.705 1.00 96.31 97 PRO A C 1
ATOM 775 O O . PRO A 1 97 ? 9.995 23.107 -2.046 1.00 96.31 97 PRO A O 1
ATOM 778 N N . LYS A 1 98 ? 10.588 21.947 -3.879 1.00 96.50 98 LYS A N 1
ATOM 779 C CA . LYS A 1 98 ? 11.465 22.980 -4.463 1.00 96.50 98 LYS A CA 1
ATOM 780 C C . LYS A 1 98 ? 10.721 24.275 -4.811 1.00 96.50 98 LYS A C 1
ATOM 782 O O . LYS A 1 98 ? 11.299 25.356 -4.721 1.00 96.50 98 LYS A O 1
ATOM 787 N N . SER A 1 99 ? 9.436 24.184 -5.156 1.00 95.31 99 SER A N 1
ATOM 788 C CA . SER A 1 99 ? 8.523 25.325 -5.329 1.00 95.31 99 SER A CA 1
ATOM 789 C C . SER A 1 99 ? 7.870 25.814 -4.024 1.00 95.31 99 SER A C 1
ATOM 791 O O . SER A 1 99 ? 7.161 26.823 -4.029 1.00 95.31 99 SER A O 1
ATOM 793 N N . GLY A 1 100 ? 8.131 25.141 -2.898 1.00 94.12 100 GLY A N 1
ATOM 794 C CA . GLY A 1 100 ? 7.468 25.355 -1.615 1.00 94.12 100 GLY A CA 1
ATOM 795 C C . GLY A 1 100 ? 6.106 24.659 -1.511 1.00 94.12 100 GLY A C 1
ATOM 796 O O . GLY A 1 100 ? 5.629 23.999 -2.430 1.00 94.12 100 GLY A O 1
ATOM 797 N N . PHE A 1 101 ? 5.456 24.791 -0.353 1.00 94.25 101 PHE A N 1
ATOM 798 C CA . PHE A 1 101 ? 4.145 24.180 -0.128 1.00 94.25 101 PHE A CA 1
ATOM 799 C C . PHE A 1 101 ? 3.026 24.972 -0.808 1.00 94.25 101 PHE A C 1
ATOM 801 O O . PHE A 1 101 ? 2.828 26.156 -0.524 1.00 94.25 101 PHE A O 1
ATOM 808 N N . ALA A 1 102 ? 2.245 24.294 -1.650 1.00 87.25 102 ALA A N 1
ATOM 809 C CA . ALA A 1 102 ? 1.017 24.850 -2.205 1.00 87.25 102 ALA A CA 1
ATOM 810 C C . ALA A 1 102 ? 0.002 25.178 -1.083 1.00 87.25 102 ALA A C 1
ATOM 812 O O . ALA A 1 102 ? -0.100 24.429 -0.107 1.00 87.25 102 ALA A O 1
ATOM 813 N N . PRO A 1 103 ? -0.772 26.274 -1.198 1.00 86.50 103 PRO A N 1
ATOM 814 C CA . PRO A 1 103 ? -1.788 26.614 -0.209 1.00 86.50 103 PRO A CA 1
ATOM 815 C C . PRO A 1 103 ? -2.942 25.603 -0.232 1.00 86.50 103 PRO A C 1
ATOM 817 O O . PRO A 1 103 ? -3.441 25.235 -1.294 1.00 86.50 103 PRO A O 1
ATOM 820 N N . ILE A 1 104 ? -3.412 25.202 0.950 1.00 88.19 104 ILE A N 1
ATOM 821 C CA . ILE A 1 104 ? -4.580 24.327 1.104 1.00 88.19 104 ILE A CA 1
ATOM 822 C C . ILE A 1 104 ? -5.852 25.085 0.693 1.00 88.19 104 ILE A C 1
ATOM 824 O O . ILE A 1 104 ? -6.191 26.110 1.288 1.00 88.19 104 ILE A O 1
ATOM 828 N N . THR A 1 105 ? -6.550 24.584 -0.332 1.00 82.38 105 THR A N 1
ATOM 829 C CA . THR A 1 105 ? -7.733 25.231 -0.933 1.00 82.38 105 THR A CA 1
ATOM 830 C C . THR A 1 105 ? -9.072 24.579 -0.579 1.00 82.38 105 THR A C 1
ATOM 832 O O . THR A 1 105 ? -10.100 25.238 -0.723 1.00 82.38 105 THR A O 1
ATOM 835 N N . ASP A 1 106 ? -9.097 23.332 -0.093 1.00 76.69 106 ASP A N 1
ATOM 836 C CA . ASP A 1 106 ? -10.317 22.724 0.462 1.00 76.69 106 ASP A CA 1
ATOM 837 C C . ASP A 1 106 ? -10.628 23.377 1.826 1.00 76.69 106 ASP A C 1
ATOM 839 O O . ASP A 1 106 ? -9.838 23.219 2.760 1.00 76.69 106 ASP A O 1
ATOM 843 N N . PRO A 1 107 ? -11.765 24.086 1.994 1.00 74.50 107 PRO A N 1
ATOM 844 C CA . PRO A 1 107 ? -12.121 24.727 3.262 1.00 74.50 107 PRO A CA 1
ATOM 845 C C . PRO A 1 107 ? -12.391 23.733 4.405 1.00 74.50 107 PRO A C 1
ATOM 847 O O . PRO A 1 107 ? -12.529 24.157 5.550 1.00 74.50 107 PRO A O 1
ATOM 850 N N . ASN A 1 108 ? -12.477 22.432 4.111 1.00 71.94 108 ASN A N 1
ATOM 851 C CA . ASN A 1 108 ? -12.662 21.359 5.088 1.00 71.94 108 ASN A CA 1
ATOM 852 C C . ASN A 1 108 ? -11.334 20.744 5.578 1.00 71.94 108 ASN A C 1
ATOM 854 O O . ASN A 1 108 ? -11.364 19.876 6.456 1.00 71.94 108 ASN A O 1
ATOM 858 N N . LEU A 1 109 ? -10.189 21.145 5.010 1.00 76.81 109 LEU A N 1
ATOM 859 C CA . LEU A 1 109 ? -8.857 20.710 5.439 1.00 76.81 109 LEU A CA 1
ATOM 860 C C . LEU A 1 109 ? -8.207 21.737 6.390 1.00 76.81 109 LEU A C 1
ATOM 862 O O . LEU A 1 109 ? -8.483 22.937 6.291 1.00 76.81 109 LEU A O 1
ATOM 866 N N . PRO A 1 110 ? -7.313 21.308 7.302 1.00 82.38 110 PRO A N 1
ATOM 867 C CA . PRO A 1 110 ? -6.573 22.227 8.163 1.00 82.38 110 PRO A CA 1
ATOM 868 C C . PRO A 1 110 ? -5.631 23.122 7.341 1.00 82.38 110 PRO A C 1
ATOM 870 O O . PRO A 1 110 ? -4.880 22.637 6.500 1.00 82.38 110 PRO A O 1
ATOM 873 N N . LYS A 1 111 ? -5.634 24.440 7.582 1.00 86.56 111 LYS A N 1
ATOM 874 C CA . LYS A 1 111 ? -4.831 25.415 6.802 1.00 86.56 111 LYS A CA 1
ATOM 875 C C . LYS A 1 111 ? -3.314 25.303 7.024 1.00 86.56 111 LYS A C 1
ATOM 877 O O . LYS A 1 111 ? -2.528 25.836 6.246 1.00 86.56 111 LYS A O 1
ATOM 882 N N . ASN A 1 112 ? -2.930 24.658 8.116 1.00 90.31 112 ASN A N 1
ATOM 883 C CA . ASN A 1 112 ? -1.573 24.345 8.555 1.00 90.31 112 ASN A CA 1
ATOM 884 C C . ASN A 1 112 ? -1.019 23.052 7.925 1.00 90.31 112 ASN A C 1
ATOM 886 O O . ASN A 1 112 ? 0.204 22.936 7.820 1.00 90.31 112 ASN A O 1
ATOM 890 N N . LEU A 1 113 ? -1.889 22.154 7.434 1.00 92.69 113 LEU A N 1
ATOM 891 C CA . LEU A 1 113 ? -1.534 20.914 6.732 1.00 92.69 113 LEU A CA 1
ATOM 892 C C . LEU A 1 113 ? -0.503 21.169 5.619 1.00 92.69 113 LEU A C 1
ATOM 894 O O . LEU A 1 113 ? -0.648 22.090 4.811 1.00 92.69 113 LEU A O 1
ATOM 898 N N . LYS A 1 114 ? 0.529 20.326 5.557 1.00 96.06 114 LYS A N 1
ATOM 899 C CA . LYS A 1 114 ? 1.569 20.350 4.524 1.00 96.06 114 LYS A CA 1
ATOM 900 C C . LYS A 1 114 ? 1.362 19.166 3.595 1.00 96.06 114 LYS A C 1
ATOM 902 O O . LYS A 1 114 ? 1.694 18.038 3.943 1.00 96.06 114 LYS A O 1
ATOM 907 N N . ALA A 1 115 ? 0.765 19.430 2.437 1.00 93.12 115 ALA A N 1
ATOM 908 C CA . ALA A 1 115 ? 0.464 18.424 1.426 1.00 93.12 115 ALA A CA 1
ATOM 909 C C . ALA A 1 115 ? 1.545 18.383 0.335 1.00 93.12 115 ALA A C 1
ATOM 911 O O . ALA A 1 115 ? 2.024 19.428 -0.109 1.00 93.12 115 ALA A O 1
ATOM 912 N N . THR A 1 116 ? 1.906 17.181 -0.116 1.00 94.50 116 THR A N 1
ATOM 913 C CA . THR A 1 116 ? 2.862 16.936 -1.213 1.00 94.50 116 THR A CA 1
ATOM 914 C C . THR A 1 116 ? 2.394 15.755 -2.069 1.00 94.50 116 THR A C 1
ATOM 916 O O . THR A 1 116 ? 1.442 15.063 -1.714 1.00 94.50 116 THR A O 1
ATOM 919 N N . GLN A 1 117 ? 3.085 15.459 -3.177 1.00 92.31 117 GLN A N 1
ATOM 920 C CA . GLN A 1 117 ? 2.813 14.229 -3.934 1.00 92.31 117 GLN A CA 1
ATOM 921 C C . GLN A 1 117 ? 3.267 12.950 -3.209 1.00 92.31 117 GLN A C 1
ATOM 923 O O . GLN A 1 117 ? 2.919 11.873 -3.669 1.00 92.31 117 GLN A O 1
ATOM 928 N N . LEU A 1 118 ? 4.038 13.041 -2.119 1.00 95.44 118 LEU A N 1
ATOM 929 C CA . LEU A 1 118 ? 4.658 11.903 -1.420 1.00 95.44 118 LEU A CA 1
ATOM 930 C C . LEU A 1 118 ? 4.074 11.640 -0.021 1.00 95.44 118 LEU A C 1
ATOM 932 O O . LEU A 1 118 ? 4.527 10.734 0.671 1.00 95.44 118 LEU A O 1
ATOM 936 N N . GLY A 1 119 ? 3.081 12.427 0.397 1.00 94.94 119 GLY A N 1
ATOM 937 C CA . GLY A 1 119 ? 2.453 12.341 1.713 1.00 94.94 119 GLY A CA 1
ATOM 938 C C . GLY A 1 119 ? 1.952 13.698 2.203 1.00 94.94 119 GLY A C 1
ATOM 939 O O . GLY A 1 119 ? 2.252 14.740 1.609 1.00 94.94 119 GLY A O 1
ATOM 940 N N . ASN A 1 120 ? 1.205 13.685 3.310 1.00 95.75 120 ASN A N 1
ATOM 941 C CA . ASN A 1 120 ? 0.755 14.894 3.995 1.00 95.75 120 ASN A CA 1
ATOM 942 C C . ASN A 1 120 ? 1.194 14.860 5.463 1.00 95.75 120 ASN A C 1
ATOM 944 O O . ASN A 1 120 ? 1.009 13.843 6.137 1.00 95.75 120 ASN A O 1
ATOM 948 N N . TRP A 1 121 ? 1.716 15.980 5.961 1.00 97.50 121 TRP A N 1
ATOM 949 C CA . TRP A 1 121 ? 2.147 16.152 7.349 1.00 97.50 121 TRP A CA 1
ATOM 950 C C . TRP A 1 121 ? 1.366 17.255 8.069 1.00 97.50 121 TRP A C 1
ATOM 952 O O . TRP A 1 121 ? 0.965 18.255 7.467 1.00 97.50 121 TRP A O 1
ATOM 962 N N . MET A 1 122 ? 1.199 17.084 9.378 1.00 95.38 122 MET A N 1
ATOM 963 C CA . MET A 1 122 ? 0.691 18.088 10.313 1.00 95.38 122 MET A CA 1
ATOM 964 C C . MET A 1 122 ? 1.342 17.879 11.688 1.00 95.38 122 MET A C 1
ATOM 966 O O . MET A 1 122 ? 1.675 16.737 12.017 1.00 95.38 122 MET A O 1
ATOM 970 N N . ASP A 1 123 ? 1.510 18.930 12.501 1.00 96.00 123 ASP A N 1
ATOM 971 C CA . ASP A 1 123 ? 2.055 18.755 13.854 1.00 96.00 123 ASP A CA 1
ATOM 972 C C . ASP A 1 123 ? 1.141 17.871 14.720 1.00 96.00 123 ASP A C 1
ATOM 974 O O . ASP A 1 123 ? -0.085 17.841 14.578 1.00 96.00 123 ASP A O 1
ATOM 978 N N . THR A 1 124 ? 1.771 17.135 15.633 1.00 95.38 124 THR A N 1
ATOM 979 C CA . THR A 1 124 ? 1.107 16.208 16.545 1.00 95.38 124 THR A CA 1
ATOM 980 C C . THR A 1 124 ? 0.091 16.885 17.469 1.00 95.38 124 THR A C 1
ATOM 982 O O . THR A 1 124 ? -0.981 16.318 17.655 1.00 95.38 124 THR A O 1
ATOM 985 N N . ASP A 1 125 ? 0.365 18.071 18.022 1.00 95.00 125 ASP A N 1
ATOM 986 C CA . ASP A 1 125 ? -0.544 18.721 18.982 1.00 95.00 125 ASP A CA 1
ATOM 987 C C . ASP A 1 125 ? -1.722 19.359 18.239 1.00 95.00 125 ASP A C 1
ATOM 989 O O . ASP A 1 125 ? -2.876 19.177 18.629 1.00 95.00 125 ASP A O 1
ATOM 993 N N . GLU A 1 126 ? -1.447 20.013 17.103 1.00 93.25 126 GLU A N 1
ATOM 994 C CA . GLU A 1 126 ? -2.488 20.568 16.229 1.00 93.25 126 GLU A CA 1
ATOM 995 C C . GLU A 1 126 ? -3.455 19.481 15.725 1.00 93.25 126 GLU A C 1
ATOM 997 O O . GLU A 1 126 ? -4.663 19.713 15.632 1.00 93.25 126 GLU A O 1
ATOM 1002 N N . MET A 1 127 ? -2.944 18.285 15.402 1.00 92.31 127 MET A N 1
ATOM 1003 C CA . MET A 1 127 ? -3.784 17.150 15.020 1.00 92.31 127 MET A CA 1
ATOM 1004 C C . MET A 1 127 ? -4.534 16.565 16.222 1.00 92.31 127 MET A C 1
ATOM 1006 O O . MET A 1 127 ? -5.725 16.288 16.097 1.00 92.31 127 MET A O 1
ATOM 1010 N N . LEU A 1 128 ? -3.895 16.397 17.386 1.00 90.88 128 LEU A N 1
ATOM 1011 C CA . LEU A 1 128 ? -4.570 15.904 18.595 1.00 90.88 128 LEU A CA 1
ATOM 1012 C C . LEU A 1 128 ? -5.763 16.794 18.968 1.00 90.88 128 LEU A C 1
ATOM 1014 O O . LEU A 1 128 ? -6.857 16.273 19.171 1.00 90.88 128 LEU A O 1
ATOM 1018 N N . GLU A 1 129 ? -5.606 18.119 18.913 1.00 91.44 129 GLU A N 1
ATOM 1019 C CA . GLU A 1 129 ? -6.702 19.079 19.086 1.00 91.44 129 GLU A CA 1
ATOM 1020 C C . GLU A 1 129 ? -7.874 18.859 18.109 1.00 91.44 129 GLU A C 1
ATOM 1022 O O . GLU A 1 129 ? -9.030 19.103 18.459 1.00 91.44 129 GLU A O 1
ATOM 1027 N N . ILE A 1 130 ? -7.605 18.444 16.868 1.00 87.44 130 ILE A N 1
ATOM 1028 C CA . ILE A 1 130 ? -8.639 18.146 15.863 1.00 87.44 130 ILE A CA 1
ATOM 1029 C C . ILE A 1 130 ? -9.296 16.793 16.148 1.00 87.44 130 ILE A C 1
ATOM 1031 O O . ILE A 1 130 ? -10.514 16.667 16.013 1.00 87.44 130 ILE A O 1
ATOM 1035 N N . LEU A 1 131 ? -8.513 15.787 16.537 1.00 85.56 131 LEU A N 1
ATOM 1036 C CA . LEU A 1 131 ? -9.005 14.445 16.833 1.00 85.56 131 LEU A CA 1
ATOM 1037 C C . LEU A 1 131 ? -9.862 14.430 18.103 1.00 85.56 131 LEU A C 1
ATOM 1039 O O . LEU A 1 131 ? -10.941 13.847 18.074 1.00 85.56 131 LEU A O 1
ATOM 1043 N N . GLU A 1 132 ? -9.469 15.124 19.173 1.00 88.06 132 GLU A N 1
ATOM 1044 C CA . GLU A 1 132 ? -10.292 15.274 20.383 1.00 88.06 132 GLU A CA 1
ATOM 1045 C C . GLU A 1 132 ? -11.671 15.861 20.055 1.00 88.06 132 GLU A C 1
ATOM 1047 O O . GLU A 1 132 ? -12.695 15.282 20.417 1.00 88.06 132 GLU A O 1
ATOM 1052 N N . LYS A 1 133 ? -11.713 16.954 19.281 1.00 85.50 133 LYS A N 1
ATOM 1053 C CA . LYS A 1 133 ? -12.961 17.621 18.867 1.00 85.50 133 LYS A CA 1
ATOM 1054 C C . LYS A 1 133 ? -13.824 16.772 17.923 1.00 85.50 133 LYS A C 1
ATOM 1056 O O . LYS A 1 133 ? -15.024 17.011 17.844 1.00 85.50 133 LYS A O 1
ATOM 1061 N N . ARG A 1 134 ? -13.235 15.809 17.202 1.00 82.88 134 ARG A N 1
ATOM 1062 C CA . ARG A 1 134 ? -13.946 14.869 16.310 1.00 82.88 134 ARG A CA 1
ATOM 1063 C C . ARG A 1 134 ? -14.432 13.607 17.020 1.00 82.88 134 ARG A C 1
ATOM 1065 O O . ARG A 1 134 ? -15.485 13.098 16.657 1.00 82.88 134 ARG A O 1
ATOM 1072 N N . PHE A 1 135 ? -13.672 13.093 17.987 1.00 87.00 135 PHE A N 1
ATOM 1073 C CA . PHE A 1 135 ? -14.008 11.868 18.715 1.00 87.00 135 PHE A CA 1
ATOM 1074 C C . PHE A 1 135 ? -14.860 12.120 19.968 1.00 87.00 135 PHE A C 1
ATOM 1076 O O . PHE A 1 135 ? -15.498 11.183 20.442 1.00 87.00 135 PHE A O 1
ATOM 1083 N N . ALA A 1 136 ? -14.924 13.347 20.495 1.00 89.19 136 ALA A N 1
ATOM 1084 C CA . ALA A 1 136 ? -15.777 13.695 21.632 1.00 89.19 136 ALA A CA 1
ATOM 1085 C C . ALA A 1 136 ? -17.258 13.333 21.382 1.00 89.19 136 ALA A C 1
ATOM 1087 O O . ALA A 1 136 ? -17.948 13.986 20.604 1.00 89.19 136 ALA A O 1
ATOM 1088 N N . GLY A 1 137 ? -17.748 12.286 22.055 1.00 84.81 137 GLY A N 1
ATOM 1089 C CA . GLY A 1 137 ? -19.142 11.826 21.976 1.00 84.81 137 GLY A CA 1
ATOM 1090 C C . GLY A 1 137 ? -19.561 11.081 20.696 1.00 84.81 137 GLY A C 1
ATOM 1091 O O . GLY A 1 137 ? -20.726 10.704 20.590 1.00 84.81 137 GLY A O 1
ATOM 1092 N N . CYS A 1 138 ? -18.649 10.835 19.746 1.00 81.44 138 CYS A N 1
ATOM 1093 C CA . CYS A 1 138 ? -18.964 10.275 18.415 1.00 81.44 138 CYS A CA 1
ATOM 1094 C C . CYS A 1 138 ? -19.626 8.878 18.413 1.00 81.44 138 CYS A C 1
ATOM 1096 O O . CYS A 1 138 ? -20.237 8.480 17.423 1.00 81.44 138 CYS A O 1
ATOM 1098 N N . MET A 1 139 ? -19.533 8.125 19.514 1.00 85.19 139 MET A N 1
ATOM 1099 C CA . MET A 1 139 ? -20.116 6.785 19.640 1.00 85.19 139 MET A CA 1
ATOM 1100 C C . MET A 1 139 ? -21.414 6.764 20.460 1.00 85.19 139 MET A C 1
ATOM 1102 O O . MET A 1 139 ? -21.925 5.685 20.757 1.00 85.19 139 MET A O 1
ATOM 1106 N N . CYS A 1 140 ? -21.976 7.920 20.824 1.00 82.50 140 CYS A N 1
ATOM 1107 C CA . CYS A 1 140 ? -23.232 7.993 21.572 1.00 82.50 140 CYS A CA 1
ATOM 1108 C C . CYS A 1 140 ? -24.365 7.237 20.843 1.00 82.50 140 CYS A C 1
ATOM 1110 O O . CYS A 1 140 ? -24.611 7.444 19.656 1.00 82.50 140 CYS A O 1
ATOM 1112 N N . GLY A 1 141 ? -25.040 6.314 21.539 1.00 79.44 141 GLY A N 1
ATOM 1113 C CA . GLY A 1 141 ? -26.042 5.412 20.951 1.00 79.44 141 GLY A CA 1
ATOM 1114 C C . GLY A 1 141 ? -25.471 4.185 20.220 1.00 79.44 141 GLY A C 1
ATOM 1115 O O . GLY A 1 141 ? -26.243 3.375 19.702 1.00 79.44 141 GLY A O 1
ATOM 1116 N N . ARG A 1 142 ? -24.142 4.022 20.168 1.00 83.75 142 ARG A N 1
ATOM 1117 C CA . ARG A 1 142 ? -23.429 2.914 19.506 1.00 83.75 142 ARG A CA 1
ATOM 1118 C C . ARG A 1 142 ? -22.697 2.028 20.529 1.00 83.75 142 ARG A C 1
ATOM 1120 O O . ARG A 1 142 ? -22.478 2.420 21.677 1.00 83.75 142 ARG A O 1
ATOM 1127 N N . THR A 1 143 ? -22.298 0.832 20.094 1.00 88.50 143 THR A N 1
ATOM 1128 C CA . THR A 1 143 ? -21.414 -0.071 20.852 1.00 88.50 143 THR A CA 1
ATOM 1129 C C . THR A 1 143 ? -19.971 0.144 20.412 1.00 88.50 143 THR A C 1
ATOM 1131 O O . THR A 1 143 ? -19.699 0.037 19.221 1.00 88.50 143 THR A O 1
ATOM 1134 N N . LEU A 1 144 ? -19.043 0.365 21.346 1.00 93.81 144 LEU A N 1
ATOM 1135 C CA . LEU A 1 144 ? -17.607 0.320 21.062 1.00 93.81 144 LEU A CA 1
ATOM 1136 C C . LEU A 1 144 ? -17.106 -1.133 21.059 1.00 93.81 144 LEU A C 1
ATOM 1138 O O . LEU A 1 144 ? -16.968 -1.761 22.108 1.00 93.81 144 LEU A O 1
ATOM 1142 N N . TYR A 1 145 ? -16.784 -1.654 19.885 1.00 94.69 145 TYR A N 1
ATOM 1143 C CA . TYR A 1 145 ? -16.088 -2.921 19.713 1.00 94.69 145 TYR A CA 1
ATOM 1144 C C . TYR A 1 145 ? -14.581 -2.741 19.928 1.00 94.69 145 TYR A C 1
ATOM 1146 O O . TYR A 1 145 ? -13.960 -1.826 19.385 1.00 94.69 145 TYR A O 1
ATOM 1154 N N . ILE A 1 146 ? -13.997 -3.640 20.719 1.00 96.50 146 ILE A N 1
ATOM 1155 C CA . ILE A 1 146 ? -12.566 -3.700 21.025 1.00 96.50 146 ILE A CA 1
ATOM 1156 C C . ILE A 1 146 ? -12.006 -4.925 20.302 1.00 96.50 146 ILE A C 1
ATOM 1158 O O . ILE A 1 146 ? -12.329 -6.057 20.663 1.00 96.50 146 ILE A O 1
ATOM 1162 N N . ILE A 1 147 ? -11.201 -4.697 19.266 1.00 96.06 147 ILE A N 1
ATOM 1163 C CA . ILE A 1 147 ? -10.673 -5.702 18.336 1.00 96.06 147 ILE A CA 1
ATOM 1164 C C . ILE A 1 147 ? -9.190 -5.958 18.658 1.00 96.06 147 ILE A C 1
ATOM 1166 O O . ILE A 1 147 ? -8.336 -5.202 18.194 1.00 96.06 147 ILE A O 1
ATOM 1170 N N . PRO A 1 148 ? -8.830 -7.006 19.422 1.00 94.75 148 PRO A N 1
ATOM 1171 C CA . PRO A 1 148 ? -7.446 -7.467 19.504 1.00 94.75 148 PRO A CA 1
ATOM 1172 C C . PRO A 1 148 ? -7.077 -8.250 18.238 1.00 94.75 148 PRO A C 1
ATOM 1174 O O . PRO A 1 148 ? -7.739 -9.239 17.910 1.00 94.75 148 PRO A O 1
ATOM 1177 N N . TYR A 1 149 ? -6.023 -7.837 17.527 1.00 96.00 149 TYR A N 1
ATOM 1178 C CA . TYR A 1 149 ? -5.587 -8.514 16.303 1.00 96.00 149 TYR A CA 1
ATOM 1179 C C . TYR A 1 149 ? -4.069 -8.562 16.096 1.00 96.00 149 TYR A C 1
ATOM 1181 O O . TYR A 1 149 ? -3.310 -7.724 16.583 1.00 96.00 149 TYR A O 1
ATOM 1189 N N . MET A 1 150 ? -3.629 -9.566 15.333 1.00 93.94 150 MET A N 1
ATOM 1190 C CA . MET A 1 150 ? -2.242 -9.738 14.906 1.00 93.94 150 MET A CA 1
ATOM 1191 C C . MET A 1 150 ? -2.092 -9.655 13.381 1.00 93.94 150 MET A C 1
ATOM 1193 O O . MET A 1 150 ? -2.826 -10.293 12.615 1.00 93.94 150 MET A O 1
ATOM 1197 N N . MET A 1 151 ? -1.062 -8.917 12.966 1.00 95.19 151 MET A N 1
ATOM 1198 C CA . MET A 1 151 ? -0.548 -8.844 11.601 1.00 95.19 151 MET A CA 1
ATOM 1199 C C . MET A 1 151 ? 0.672 -9.764 11.464 1.00 95.19 151 MET A C 1
ATOM 1201 O O . MET A 1 151 ? 1.682 -9.546 12.131 1.00 95.19 151 MET A O 1
ATOM 1205 N N . GLY A 1 152 ? 0.570 -10.769 10.586 1.00 92.88 152 GLY A N 1
ATOM 1206 C CA . GLY A 1 152 ? 1.545 -11.863 10.430 1.00 92.88 152 GLY A CA 1
ATOM 1207 C C . GLY A 1 152 ? 1.182 -13.131 11.230 1.00 92.88 152 GLY A C 1
ATOM 1208 O O . GLY A 1 152 ? 0.194 -13.116 11.962 1.00 92.88 152 GLY A O 1
ATOM 1209 N N . PRO A 1 153 ? 1.901 -14.261 11.069 1.00 92.19 153 PRO A N 1
ATOM 1210 C CA . PRO A 1 153 ? 1.640 -15.502 11.809 1.00 92.19 153 PRO A CA 1
ATOM 1211 C C . PRO A 1 153 ? 1.923 -15.392 13.316 1.00 92.19 153 PRO A C 1
ATOM 1213 O O . PRO A 1 153 ? 2.834 -14.670 13.726 1.00 92.19 153 PRO A O 1
ATOM 1216 N N . TYR A 1 154 ? 1.208 -16.175 14.130 1.00 89.56 154 TYR A N 1
ATOM 1217 C CA . TYR A 1 154 ? 1.554 -16.386 15.542 1.00 89.56 154 TYR A CA 1
ATOM 1218 C C . TYR A 1 154 ? 3.006 -16.870 15.682 1.00 89.56 154 TYR A C 1
ATOM 1220 O O . TYR A 1 154 ? 3.507 -17.613 14.835 1.00 89.56 154 TYR A O 1
ATOM 1228 N N . SER A 1 155 ? 3.683 -16.416 16.735 1.00 87.44 155 SER A N 1
ATOM 1229 C CA . SER A 1 155 ? 5.072 -16.716 17.088 1.00 87.44 155 SER A CA 1
ATOM 1230 C C . SER A 1 155 ? 6.122 -16.309 16.039 1.00 87.44 155 SER A C 1
ATOM 1232 O O . SER A 1 155 ? 7.290 -16.686 16.142 1.00 87.44 155 SER A O 1
ATOM 1234 N N . SER A 1 156 ? 5.751 -15.498 15.040 1.00 92.38 156 SER A N 1
ATOM 1235 C CA . SER A 1 156 ? 6.717 -14.887 14.121 1.00 92.38 156 SER A CA 1
ATOM 1236 C C . SER A 1 156 ? 7.492 -13.746 14.801 1.00 92.38 156 SER A C 1
ATOM 1238 O O . SER A 1 156 ? 6.884 -12.887 15.462 1.00 92.38 156 SER A O 1
ATOM 1240 N N . PRO A 1 157 ? 8.822 -13.637 14.594 1.00 91.25 157 PRO A N 1
ATOM 1241 C CA . PRO A 1 157 ? 9.576 -12.467 15.037 1.00 91.25 157 PRO A CA 1
ATOM 1242 C C . PRO A 1 157 ? 9.049 -11.178 14.388 1.00 91.25 157 PRO A C 1
ATOM 1244 O O . PRO A 1 157 ? 8.991 -10.145 15.058 1.00 91.25 157 PRO A O 1
ATOM 1247 N N . TYR A 1 158 ? 8.591 -11.258 13.134 1.00 91.75 158 TYR A N 1
ATOM 1248 C CA . TYR A 1 158 ? 8.129 -10.126 12.328 1.00 91.75 158 TYR A CA 1
ATOM 1249 C C . TYR A 1 158 ? 6.719 -9.642 12.688 1.00 91.75 158 TYR A C 1
ATOM 1251 O O . TYR A 1 158 ? 6.402 -8.478 12.442 1.00 91.75 158 TYR A O 1
ATOM 1259 N N . SER A 1 159 ? 5.885 -10.502 13.285 1.00 93.44 159 SER A N 1
ATOM 1260 C CA . SER A 1 159 ? 4.493 -10.165 13.593 1.00 93.44 159 SER A CA 1
ATOM 1261 C C . SER A 1 159 ? 4.354 -9.006 14.573 1.00 93.44 159 SER A C 1
ATOM 1263 O O . SER A 1 159 ? 5.124 -8.873 15.537 1.00 93.44 159 SER A O 1
ATOM 1265 N N . LYS A 1 160 ? 3.317 -8.202 14.324 1.00 92.94 160 LYS A N 1
ATOM 1266 C CA . LYS A 1 160 ? 2.915 -7.038 15.118 1.00 92.94 160 LYS A CA 1
ATOM 1267 C C . LYS A 1 160 ? 1.504 -7.216 15.661 1.00 92.94 160 LYS A C 1
ATOM 1269 O O . LYS A 1 160 ? 0.644 -7.801 15.003 1.00 92.94 160 LYS A O 1
ATOM 1274 N N . ILE A 1 161 ? 1.291 -6.691 16.861 1.00 93.56 161 ILE A N 1
ATOM 1275 C CA . ILE A 1 161 ? 0.027 -6.756 17.592 1.00 93.56 161 ILE A CA 1
ATOM 1276 C C . ILE A 1 161 ? -0.609 -5.376 17.577 1.00 93.56 161 ILE A C 1
ATOM 1278 O O . ILE A 1 161 ? 0.085 -4.359 17.618 1.00 93.56 161 ILE A O 1
ATOM 1282 N N . ALA A 1 162 ? -1.931 -5.347 17.513 1.00 95.06 162 ALA A N 1
ATOM 1283 C CA . ALA A 1 162 ? -2.704 -4.127 17.515 1.00 95.06 162 ALA A CA 1
ATOM 1284 C C . ALA A 1 162 ? -4.033 -4.315 18.255 1.00 95.06 162 ALA A C 1
ATOM 1286 O O . ALA A 1 162 ? -4.537 -5.432 18.409 1.00 95.06 162 ALA A O 1
ATOM 1287 N N . VAL A 1 163 ? -4.594 -3.199 18.712 1.00 95.81 163 VAL A N 1
ATOM 1288 C CA . VAL A 1 163 ? -5.954 -3.126 19.247 1.00 95.81 163 VAL A CA 1
ATOM 1289 C C . VAL A 1 163 ? -6.681 -1.999 18.530 1.00 95.81 163 VAL A C 1
ATOM 1291 O O . VAL A 1 163 ? -6.293 -0.836 18.661 1.00 95.81 163 VAL A O 1
ATOM 1294 N N . GLU A 1 164 ? -7.721 -2.348 17.774 1.00 97.56 164 GLU A N 1
ATOM 1295 C CA . GLU A 1 164 ? -8.611 -1.386 17.125 1.00 97.56 164 GLU A CA 1
ATOM 1296 C C . GLU A 1 164 ? -9.890 -1.178 17.934 1.00 97.56 164 GLU A C 1
ATOM 1298 O O . GLU A 1 164 ? -10.501 -2.120 18.438 1.00 97.56 164 GLU A O 1
ATOM 1303 N N . LEU A 1 165 ? -10.279 0.087 18.053 1.00 97.06 165 LEU A N 1
ATOM 1304 C CA . LEU A 1 165 ? -11.479 0.562 18.718 1.00 97.06 165 LEU A CA 1
ATOM 1305 C C . LEU A 1 165 ? -12.417 1.140 17.661 1.00 97.06 165 LEU A C 1
ATOM 1307 O O . LEU A 1 165 ? -12.073 2.134 17.025 1.00 97.06 165 LEU A O 1
ATOM 1311 N N . THR A 1 166 ? -13.581 0.519 17.459 1.00 94.12 166 THR A N 1
ATOM 1312 C CA . THR A 1 166 ? -14.547 0.926 16.427 1.00 94.12 166 THR A CA 1
ATOM 1313 C C . THR A 1 166 ? -15.994 0.757 16.871 1.00 94.12 166 THR A C 1
ATOM 1315 O O . THR A 1 166 ? -16.321 -0.124 17.654 1.00 94.12 166 THR A O 1
ATOM 1318 N N . ASP A 1 167 ? -16.885 1.575 16.326 1.00 89.06 167 ASP A N 1
ATOM 1319 C CA . ASP A 1 167 ? -18.340 1.479 16.452 1.00 89.06 167 ASP A CA 1
ATOM 1320 C C . ASP A 1 167 ? -19.020 0.684 15.312 1.00 89.06 167 ASP A C 1
ATOM 1322 O O . ASP A 1 167 ? -20.248 0.556 15.292 1.00 89.06 167 ASP A O 1
ATOM 1326 N N . SER A 1 168 ? -18.249 0.125 14.366 1.00 87.38 168 SER A N 1
ATOM 1327 C CA . SER A 1 168 ? -18.771 -0.529 13.157 1.00 87.38 168 SER A CA 1
ATOM 1328 C C . SER A 1 168 ? -18.678 -2.066 13.182 1.00 87.38 168 SER A C 1
ATOM 1330 O O . SER A 1 168 ? -17.575 -2.618 13.137 1.00 87.38 168 SER A O 1
ATOM 1332 N N . PRO A 1 169 ? -19.807 -2.802 13.132 1.00 87.88 169 PRO A N 1
ATOM 1333 C CA . PRO A 1 169 ? -19.785 -4.267 13.094 1.00 87.88 169 PRO A CA 1
ATOM 1334 C C . PRO A 1 169 ? -19.260 -4.863 11.766 1.00 87.88 169 PRO A C 1
ATOM 1336 O O . PRO A 1 169 ? -18.704 -5.961 11.790 1.00 87.88 169 PRO A O 1
ATOM 1339 N N . TYR A 1 170 ? -19.335 -4.155 10.622 1.00 84.88 170 TYR A N 1
ATOM 1340 C CA . TYR A 1 170 ? -18.677 -4.575 9.359 1.00 84.88 170 TYR A CA 1
ATOM 1341 C C . TYR A 1 170 ? -17.154 -4.473 9.465 1.00 84.88 170 TYR A C 1
ATOM 1343 O O . TYR A 1 170 ? -16.458 -5.290 8.863 1.00 84.88 170 TYR A O 1
ATOM 1351 N N . VAL A 1 171 ? -16.620 -3.529 10.254 1.00 89.00 171 VAL A N 1
ATOM 1352 C CA . VAL A 1 171 ? -15.176 -3.470 10.533 1.00 89.00 171 VAL A CA 1
ATOM 1353 C C . VAL A 1 171 ? -14.757 -4.662 11.389 1.00 89.00 171 VAL A C 1
ATOM 1355 O O . VAL A 1 171 ? -13.822 -5.352 11.000 1.00 89.00 171 VAL A O 1
ATOM 1358 N N . VAL A 1 172 ? -15.496 -5.009 12.452 1.00 93.56 172 VAL A N 1
ATOM 1359 C CA . VAL A 1 172 ? -15.222 -6.228 13.248 1.00 93.56 172 VAL A CA 1
ATOM 1360 C C . VAL A 1 172 ? -15.237 -7.489 12.372 1.00 93.56 172 VAL A C 1
ATOM 1362 O O . VAL A 1 172 ? -14.268 -8.250 12.359 1.00 93.56 172 VAL A O 1
ATOM 1365 N N . ALA A 1 173 ? -16.299 -7.689 11.585 1.00 89.69 173 ALA A N 1
ATOM 1366 C CA . ALA A 1 173 ? -16.430 -8.846 10.696 1.00 89.69 173 ALA A CA 1
ATOM 1367 C C . ALA A 1 173 ? -15.306 -8.915 9.641 1.00 89.69 173 ALA A C 1
ATOM 1369 O O . ALA A 1 173 ? -14.836 -9.998 9.295 1.00 89.69 173 ALA A O 1
ATOM 1370 N N . SER A 1 174 ? -14.826 -7.765 9.163 1.00 89.00 174 SER A N 1
ATOM 1371 C CA . SER A 1 174 ? -13.757 -7.693 8.160 1.00 89.00 174 SER A CA 1
ATOM 1372 C C . SER A 1 174 ? -12.373 -7.876 8.754 1.00 89.00 174 SER A C 1
ATOM 1374 O O . SER A 1 174 ? -11.560 -8.602 8.185 1.00 89.00 174 SER A O 1
ATOM 1376 N N . MET A 1 175 ? -12.111 -7.300 9.926 1.00 95.25 175 MET A N 1
ATOM 1377 C CA . MET A 1 175 ? -10.866 -7.512 10.659 1.00 95.25 175 MET A CA 1
ATOM 1378 C C . MET A 1 175 ? -10.707 -8.984 11.042 1.00 95.25 175 MET A C 1
ATOM 1380 O O . MET A 1 175 ? -9.608 -9.521 10.915 1.00 95.25 175 MET A O 1
ATOM 1384 N N . ARG A 1 176 ? -11.802 -9.686 11.367 1.00 94.31 176 ARG A N 1
ATOM 1385 C CA . ARG A 1 176 ? -11.804 -11.146 11.556 1.00 94.31 176 ARG A CA 1
ATOM 1386 C C . ARG A 1 176 ? -11.365 -11.940 10.315 1.00 94.31 176 ARG A C 1
ATOM 1388 O O . ARG A 1 176 ? -10.774 -13.007 10.458 1.00 94.31 176 ARG A O 1
ATOM 1395 N N . ILE A 1 177 ? -11.653 -11.447 9.108 1.00 90.75 177 ILE A N 1
ATOM 1396 C CA . ILE A 1 177 ? -11.277 -12.099 7.841 1.00 90.75 177 ILE A CA 1
ATOM 1397 C C . ILE A 1 177 ? -9.842 -11.734 7.427 1.00 90.75 177 ILE A C 1
ATOM 1399 O O . ILE A 1 177 ? -9.085 -12.603 6.990 1.00 90.75 177 ILE A O 1
ATOM 1403 N N . MET A 1 178 ? -9.481 -10.454 7.551 1.00 93.38 178 MET A N 1
ATOM 1404 C CA . MET A 1 178 ? -8.229 -9.880 7.044 1.00 93.38 178 MET A CA 1
ATOM 1405 C C . MET A 1 178 ? -7.039 -10.038 7.999 1.00 93.38 178 MET A C 1
ATOM 1407 O O . MET A 1 178 ? -5.888 -9.948 7.570 1.00 93.38 178 MET A O 1
ATOM 1411 N N . THR A 1 179 ? -7.294 -10.271 9.287 1.00 95.56 179 THR A N 1
ATOM 1412 C CA . THR A 1 179 ? -6.272 -10.346 10.341 1.00 95.56 179 THR A CA 1
ATOM 1413 C C . THR A 1 179 ? -6.458 -11.596 11.204 1.00 95.56 179 THR A C 1
ATOM 1415 O O . THR A 1 179 ? -7.411 -12.356 11.037 1.00 95.56 179 THR A O 1
ATOM 1418 N N . ARG A 1 180 ? -5.542 -11.841 12.146 1.00 94.06 180 ARG A N 1
ATOM 1419 C CA . ARG A 1 180 ? -5.720 -12.885 13.166 1.00 94.06 180 ARG A CA 1
ATOM 1420 C C . ARG A 1 180 ? -6.319 -12.231 14.412 1.00 94.06 180 ARG A C 1
ATOM 1422 O O . ARG A 1 180 ? -5.577 -11.757 15.264 1.00 94.06 180 ARG A O 1
ATOM 1429 N N . MET A 1 181 ? -7.648 -12.159 14.458 1.00 93.69 181 MET A N 1
ATOM 1430 C CA . MET A 1 181 ? -8.430 -11.528 15.532 1.00 93.69 181 MET A CA 1
ATOM 1431 C C . MET A 1 181 ? -8.712 -12.496 16.695 1.00 93.69 181 MET A C 1
ATOM 1433 O O . MET A 1 181 ? -8.966 -13.678 16.459 1.00 93.69 181 MET A O 1
ATOM 1437 N N . GLY A 1 182 ? -8.730 -11.989 17.931 1.00 87.31 182 GLY A N 1
ATOM 1438 C CA . GLY A 1 182 ? -9.246 -12.693 19.113 1.00 87.31 182 GLY A CA 1
ATOM 1439 C C . GLY A 1 182 ? -8.338 -12.629 20.346 1.00 87.31 182 GLY A C 1
ATOM 1440 O O . GLY A 1 182 ? -7.184 -12.213 20.275 1.00 87.31 182 GLY A O 1
ATOM 1441 N N . ALA A 1 183 ? -8.850 -13.071 21.498 1.00 75.56 183 ALA A N 1
ATOM 1442 C CA . ALA A 1 183 ? -8.195 -12.887 22.803 1.00 75.56 183 ALA A CA 1
ATOM 1443 C C . ALA A 1 183 ? -6.769 -13.479 22.903 1.00 75.56 183 ALA A C 1
ATOM 1445 O O . ALA A 1 183 ? -5.919 -12.928 23.600 1.00 75.56 183 ALA A O 1
ATOM 1446 N N . ASN A 1 184 ? -6.477 -14.556 22.161 1.00 82.81 184 ASN A N 1
ATOM 1447 C CA . ASN A 1 184 ? -5.158 -15.204 22.140 1.00 82.81 184 ASN A CA 1
ATOM 1448 C C . ASN A 1 184 ? -4.021 -14.292 21.643 1.00 82.81 184 ASN A C 1
ATOM 1450 O O . ASN A 1 184 ? -2.858 -14.576 21.919 1.00 82.81 184 ASN A O 1
ATOM 1454 N N . VAL A 1 185 ? -4.339 -13.197 20.946 1.00 87.31 185 VAL A N 1
ATOM 1455 C CA . VAL A 1 185 ? -3.370 -12.189 20.487 1.00 87.31 185 VAL A CA 1
ATOM 1456 C C . VAL A 1 185 ? -2.594 -11.562 21.653 1.00 87.31 185 VAL A C 1
ATOM 1458 O O . VAL A 1 185 ? -1.410 -11.267 21.506 1.00 87.31 185 VAL A O 1
ATOM 1461 N N . PHE A 1 186 ? -3.212 -11.404 22.830 1.00 83.75 186 PHE A N 1
ATOM 1462 C CA . PHE A 1 186 ? -2.542 -10.812 23.995 1.00 83.75 186 PHE A CA 1
ATOM 1463 C C . PHE A 1 186 ? -1.407 -11.681 24.563 1.00 83.75 186 PHE A C 1
ATOM 1465 O O . PHE A 1 186 ? -0.510 -11.147 25.211 1.00 83.75 186 PHE A O 1
ATOM 1472 N N . ASN A 1 187 ? -1.396 -12.990 24.279 1.00 83.94 187 ASN A N 1
ATOM 1473 C CA . ASN A 1 187 ? -0.339 -13.908 24.725 1.00 83.94 187 ASN A CA 1
ATOM 1474 C C . ASN A 1 187 ? 1.007 -13.674 24.014 1.00 83.94 187 ASN A C 1
ATOM 1476 O O . ASN A 1 187 ? 2.027 -14.205 24.443 1.00 83.94 187 ASN A O 1
ATOM 1480 N N . GLU A 1 188 ? 1.008 -12.916 22.916 1.00 84.69 188 GLU A N 1
ATOM 1481 C CA . GLU A 1 188 ? 2.179 -12.691 22.064 1.00 84.69 188 GLU A CA 1
ATOM 1482 C C . GLU A 1 188 ? 2.833 -11.315 22.289 1.00 84.69 188 GLU A C 1
ATOM 1484 O O . GLU A 1 188 ? 3.790 -10.984 21.591 1.00 84.69 188 GLU A O 1
ATOM 1489 N N . ILE A 1 189 ? 2.329 -10.506 23.235 1.00 83.38 189 ILE A N 1
ATOM 1490 C CA . ILE A 1 189 ? 2.896 -9.189 23.573 1.00 83.38 189 ILE A CA 1
ATOM 1491 C C . ILE A 1 189 ? 4.345 -9.366 24.043 1.00 83.38 189 ILE A C 1
ATOM 1493 O O . ILE A 1 189 ? 4.619 -10.072 25.015 1.00 83.38 189 ILE A O 1
ATOM 1497 N N . LYS A 1 190 ? 5.282 -8.715 23.345 1.00 78.25 190 LYS A N 1
ATOM 1498 C CA . LYS A 1 190 ? 6.730 -8.923 23.508 1.00 78.25 190 LYS A CA 1
ATOM 1499 C C . LYS A 1 190 ? 7.329 -8.000 24.571 1.00 78.25 190 LYS A C 1
ATOM 1501 O O . LYS A 1 190 ? 8.389 -8.312 25.112 1.00 78.25 190 LYS A O 1
ATOM 1506 N N . THR A 1 191 ? 6.672 -6.882 24.892 1.00 76.44 191 THR A N 1
ATOM 1507 C CA . THR A 1 191 ? 7.110 -5.949 25.945 1.00 76.44 191 THR A CA 1
ATOM 1508 C C . THR A 1 191 ? 6.206 -6.027 27.176 1.00 76.44 191 THR A C 1
ATOM 1510 O O . THR A 1 191 ? 4.984 -5.956 27.081 1.00 76.44 191 THR A O 1
ATOM 1513 N N . SER A 1 192 ? 6.797 -6.094 28.374 1.00 71.81 192 SER A N 1
ATOM 1514 C CA . SER A 1 192 ? 6.044 -6.031 29.643 1.00 71.81 192 SER A CA 1
ATOM 1515 C C . SER A 1 192 ? 5.291 -4.710 29.839 1.00 71.81 192 SER A C 1
ATOM 1517 O O . SER A 1 192 ? 4.423 -4.608 30.704 1.00 71.81 192 SER A O 1
ATOM 1519 N N . ASP A 1 193 ? 5.619 -3.701 29.031 1.00 74.25 193 ASP A N 1
ATOM 1520 C CA . ASP A 1 193 ? 5.020 -2.377 29.029 1.00 74.25 193 ASP A CA 1
ATOM 1521 C C . ASP A 1 193 ? 4.091 -2.132 27.816 1.00 74.25 193 ASP A C 1
ATOM 1523 O O . ASP A 1 193 ? 3.611 -1.013 27.645 1.00 74.25 193 ASP A O 1
ATOM 1527 N N . GLY A 1 194 ? 3.802 -3.148 26.995 1.00 76.19 194 GLY A N 1
ATOM 1528 C CA . GLY A 1 194 ? 2.853 -3.081 25.876 1.00 76.19 194 GLY A CA 1
ATOM 1529 C C . GLY A 1 194 ? 3.163 -2.037 24.793 1.00 76.19 194 GLY A C 1
ATOM 1530 O O . GLY A 1 194 ? 2.270 -1.699 24.016 1.00 76.19 194 GLY A O 1
ATOM 1531 N N . SER A 1 195 ? 4.387 -1.504 24.733 1.00 82.69 195 SER A N 1
ATOM 1532 C CA . SER A 1 195 ? 4.808 -0.505 23.739 1.00 82.69 195 SER A CA 1
ATOM 1533 C C . SER A 1 195 ? 4.936 -1.070 22.318 1.00 82.69 195 SER A C 1
ATOM 1535 O O . SER A 1 195 ? 4.968 -0.308 21.353 1.00 82.69 195 SER A O 1
ATOM 1537 N N . ASP A 1 196 ? 4.944 -2.398 22.166 1.00 86.12 196 ASP A N 1
ATOM 1538 C CA . ASP A 1 196 ? 4.885 -3.097 20.878 1.00 86.12 196 ASP A CA 1
ATOM 1539 C C . ASP A 1 196 ? 3.460 -3.274 20.312 1.00 86.12 196 ASP A C 1
ATOM 1541 O O . ASP A 1 196 ? 3.316 -3.780 19.195 1.00 86.12 196 ASP A O 1
ATOM 1545 N N . VAL A 1 197 ? 2.423 -2.831 21.039 1.00 92.69 197 VAL A N 1
ATOM 1546 C CA . VAL A 1 197 ? 1.019 -2.878 20.600 1.00 92.69 197 VAL A CA 1
ATOM 1547 C C . VAL A 1 197 ? 0.606 -1.573 19.918 1.00 92.69 197 VAL A C 1
ATOM 1549 O O . VAL A 1 197 ? 0.573 -0.507 20.535 1.00 92.69 197 VAL A O 1
ATOM 1552 N N . VAL A 1 198 ? 0.219 -1.661 18.645 1.00 95.00 198 VAL A N 1
ATOM 1553 C CA . VAL A 1 198 ? -0.315 -0.525 17.880 1.00 95.00 198 VAL A CA 1
ATOM 1554 C C . VAL A 1 198 ? -1.737 -0.195 18.352 1.00 95.00 198 VAL A C 1
ATOM 1556 O O . VAL A 1 198 ? -2.587 -1.074 18.483 1.00 95.00 198 VAL A O 1
ATOM 1559 N N . LYS A 1 199 ? -1.999 1.088 18.609 1.00 95.81 199 LYS A N 1
ATOM 1560 C CA . LYS A 1 199 ? -3.291 1.603 19.082 1.00 95.81 199 LYS A CA 1
ATOM 1561 C C . LYS A 1 199 ? -4.066 2.225 17.919 1.00 95.81 199 LYS A C 1
ATOM 1563 O O . LYS A 1 199 ? -3.601 3.206 17.343 1.00 95.81 199 LYS A O 1
ATOM 1568 N N . CYS A 1 200 ? -5.237 1.682 17.596 1.00 96.25 200 CYS A N 1
ATOM 1569 C CA . CYS A 1 200 ? -6.072 2.121 16.475 1.00 96.25 200 CYS A CA 1
ATOM 1570 C C . CYS A 1 200 ? -7.454 2.578 16.976 1.00 96.25 200 CYS A C 1
ATOM 1572 O O . CYS A 1 200 ? -8.081 1.897 17.782 1.00 96.25 200 CYS A O 1
ATOM 1574 N N . LEU A 1 201 ? -7.941 3.726 16.494 1.00 94.38 201 LEU A N 1
ATOM 1575 C CA . LEU A 1 201 ? -9.249 4.289 16.852 1.00 94.38 201 LEU A CA 1
ATOM 1576 C C . LEU A 1 201 ? -9.981 4.759 15.589 1.00 94.38 201 LEU A C 1
ATOM 1578 O O . LEU A 1 201 ? -9.424 5.516 14.795 1.00 94.38 201 LEU A O 1
ATOM 1582 N N . HIS A 1 202 ? -11.228 4.324 15.433 1.00 91.69 202 HIS A N 1
ATOM 1583 C CA . HIS A 1 202 ? -12.075 4.537 14.264 1.00 91.69 202 HIS A CA 1
ATOM 1584 C C . HIS A 1 202 ? -13.526 4.822 14.702 1.00 91.69 202 HIS A C 1
ATOM 1586 O O . HIS A 1 202 ? -14.000 4.250 15.681 1.00 91.69 202 HIS A O 1
ATOM 1592 N N . SER A 1 203 ? -14.246 5.696 13.988 1.00 81.88 203 SER A N 1
ATOM 1593 C CA . SER A 1 203 ? -15.684 5.926 14.198 1.00 81.88 203 SER A CA 1
ATOM 1594 C C . SER A 1 203 ? -16.410 6.276 12.895 1.00 81.88 203 SER A C 1
ATOM 1596 O O . SER A 1 203 ? -15.928 7.098 12.111 1.00 81.88 203 SER A O 1
ATOM 1598 N N . ILE A 1 204 ? -17.600 5.698 12.703 1.00 71.75 204 ILE A N 1
ATOM 1599 C CA . ILE A 1 204 ? -18.477 5.931 11.541 1.00 71.75 204 ILE A CA 1
ATOM 1600 C C . ILE A 1 204 ? -19.318 7.212 11.625 1.00 71.75 204 ILE A C 1
ATOM 1602 O O . ILE A 1 204 ? -20.036 7.541 10.678 1.00 71.75 204 ILE A O 1
ATOM 1606 N N . ASP A 1 205 ? -19.208 7.992 12.703 1.00 59.00 205 ASP A N 1
ATOM 1607 C CA . ASP A 1 205 ? -19.832 9.324 12.777 1.00 59.00 205 ASP A CA 1
ATOM 1608 C C . ASP A 1 205 ? -19.168 10.344 11.821 1.00 59.00 205 ASP A C 1
ATOM 1610 O O . ASP A 1 205 ? -19.692 11.429 11.581 1.00 59.00 205 ASP A O 1
ATOM 1614 N N . MET A 1 206 ? -18.038 9.963 11.206 1.00 45.31 206 MET A N 1
ATOM 1615 C CA . MET A 1 206 ? -17.365 10.696 10.122 1.00 45.31 206 MET A CA 1
ATOM 1616 C C . MET A 1 206 ? -17.527 10.047 8.730 1.00 45.31 206 MET A C 1
ATOM 1618 O O . MET A 1 206 ? -17.202 10.696 7.735 1.00 45.31 206 MET A O 1
ATOM 1622 N N . VAL A 1 207 ? -18.019 8.803 8.642 1.00 38.44 207 VAL A N 1
ATOM 1623 C CA . VAL A 1 207 ? -18.222 8.031 7.395 1.00 38.44 207 VAL A CA 1
ATOM 1624 C C . VAL A 1 207 ? -19.329 6.989 7.579 1.00 38.44 207 VAL A C 1
ATOM 1626 O O . VAL A 1 207 ? -19.142 5.970 8.241 1.00 38.44 207 VAL A O 1
ATOM 1629 N N . HIS A 1 208 ? -20.497 7.231 6.982 1.00 31.14 208 HIS A N 1
ATOM 1630 C CA . HIS A 1 208 ? -21.642 6.328 7.093 1.00 31.14 208 HIS A CA 1
ATOM 1631 C C . HIS A 1 208 ? -21.502 5.110 6.172 1.00 31.14 208 HIS A C 1
ATOM 1633 O O . HIS A 1 208 ? -21.975 5.158 5.041 1.00 31.14 208 HIS A O 1
ATOM 1639 N N . GLU A 1 209 ? -20.918 4.044 6.732 1.00 29.30 209 GLU A N 1
ATOM 1640 C CA . GLU A 1 209 ? -21.343 2.635 6.618 1.00 29.30 209 GLU A CA 1
ATOM 1641 C C . GLU A 1 209 ? -21.454 2.011 5.196 1.00 29.30 209 GLU A C 1
ATOM 1643 O O . GLU A 1 209 ? -21.812 2.646 4.220 1.00 29.30 209 GLU A O 1
ATOM 1648 N N . ASN A 1 210 ? -21.181 0.737 4.924 1.00 30.36 210 ASN A N 1
ATOM 1649 C CA . ASN A 1 210 ? -20.618 -0.380 5.676 1.00 30.36 210 ASN A CA 1
ATOM 1650 C C . ASN A 1 210 ? -19.536 -1.042 4.815 1.00 30.36 210 ASN A C 1
ATOM 1652 O O . ASN A 1 210 ? -19.608 -0.890 3.593 1.00 30.36 210 ASN A O 1
ATOM 1656 N N . THR A 1 211 ? -18.664 -1.861 5.476 1.00 32.47 211 THR A N 1
ATOM 1657 C CA . THR A 1 211 ? -16.995 -4.176 5.087 1.00 32.47 211 THR A CA 1
ATOM 1658 C C . THR A 1 211 ? -17.440 -5.601 4.426 1.00 32.47 211 THR A C 1
ATOM 1660 O O . THR A 1 211 ? -17.768 -6.524 5.172 1.00 32.47 211 THR A O 1
ATOM 1663 N N . ILE A 1 212 ? -17.527 -5.804 3.081 1.00 49.03 212 ILE A N 1
ATOM 1664 C CA . ILE A 1 212 ? -18.346 -6.878 2.441 1.00 49.03 212 ILE A CA 1
ATOM 1665 C C . ILE A 1 212 ? -17.981 -7.146 0.949 1.00 49.03 212 ILE A C 1
ATOM 1667 O O . ILE A 1 212 ? -16.883 -6.803 0.515 1.00 49.03 212 ILE A O 1
ATOM 1671 N N . PHE A 1 213 ? -18.890 -7.710 0.127 1.00 44.56 213 PHE A N 1
ATOM 1672 C CA . PHE A 1 213 ? -18.948 -7.434 -1.328 1.00 44.56 213 PHE A CA 1
ATOM 1673 C C . PHE A 1 213 ? -19.308 -5.953 -1.592 1.00 44.56 213 PHE A C 1
ATOM 1675 O O . PHE A 1 213 ? -20.432 -5.616 -1.967 1.00 44.56 213 PHE A O 1
ATOM 1682 N N . THR A 1 214 ? -18.386 -5.040 -1.299 1.00 64.88 214 THR A N 1
ATOM 1683 C CA . THR A 1 214 ? -18.673 -3.604 -1.244 1.00 64.88 214 THR A CA 1
ATOM 1684 C C . THR A 1 214 ? -18.886 -3.024 -2.633 1.00 64.88 214 THR A C 1
ATOM 1686 O O . THR A 1 214 ? -17.973 -3.033 -3.460 1.00 64.88 214 THR A O 1
ATOM 1689 N N . ASN A 1 215 ? -20.067 -2.444 -2.852 1.00 73.62 215 ASN A N 1
ATOM 1690 C CA . ASN A 1 215 ? -20.432 -1.703 -4.061 1.00 73.62 215 ASN A CA 1
ATOM 1691 C C . ASN A 1 215 ? -20.324 -2.497 -5.377 1.00 73.62 215 ASN A C 1
ATOM 1693 O O . ASN A 1 215 ? -20.031 -1.921 -6.424 1.00 73.62 215 ASN A O 1
ATOM 1697 N N . VAL A 1 216 ? -20.589 -3.804 -5.347 1.00 68.31 216 VAL A N 1
ATOM 1698 C CA . VAL A 1 216 ? -20.940 -4.566 -6.561 1.00 68.31 216 VAL A CA 1
ATOM 1699 C C . VAL A 1 216 ? -22.434 -4.397 -6.880 1.00 68.31 216 VAL A C 1
ATOM 1701 O O . VAL A 1 216 ? -23.186 -3.845 -6.072 1.00 68.31 216 VAL A O 1
ATOM 1704 N N . ALA A 1 217 ? -22.888 -4.864 -8.043 1.00 72.56 217 ALA A N 1
ATOM 1705 C CA . ALA A 1 217 ? -24.318 -5.014 -8.307 1.00 72.56 217 ALA A CA 1
ATOM 1706 C C . ALA A 1 217 ? -24.858 -6.335 -7.734 1.00 72.56 217 ALA A C 1
ATOM 1708 O O . ALA A 1 217 ? -24.126 -7.320 -7.654 1.00 72.56 217 ALA A O 1
ATOM 1709 N N . GLU A 1 218 ? -26.149 -6.372 -7.400 1.00 75.31 218 GLU A N 1
ATOM 1710 C CA . GLU A 1 218 ? -26.881 -7.589 -7.025 1.00 75.31 218 GLU A CA 1
ATOM 1711 C C . GLU A 1 218 ? -27.873 -7.973 -8.130 1.00 75.31 218 GLU A C 1
ATOM 1713 O O . GLU A 1 218 ? -28.576 -7.120 -8.678 1.00 75.31 218 GLU A O 1
ATOM 1718 N N . THR A 1 219 ? -27.984 -9.259 -8.436 1.00 71.75 219 THR A N 1
ATOM 1719 C CA . THR A 1 219 ? -28.976 -9.800 -9.372 1.00 71.75 219 THR A CA 1
ATOM 1720 C C . THR A 1 219 ? -30.246 -10.245 -8.630 1.00 71.75 219 THR A C 1
ATOM 1722 O O . THR A 1 219 ? -30.217 -10.563 -7.439 1.00 71.75 219 THR A O 1
ATOM 1725 N N . SER A 1 220 ? -31.391 -10.340 -9.314 1.00 77.94 220 SER A N 1
ATOM 1726 C CA . SER A 1 220 ? -32.654 -10.766 -8.680 1.00 77.94 220 SER A CA 1
ATOM 1727 C C . SER A 1 220 ? -32.693 -12.223 -8.195 1.00 77.94 220 SER A C 1
ATOM 1729 O O . SER A 1 220 ? -33.642 -12.588 -7.505 1.00 77.94 220 SER A O 1
ATOM 1731 N N . ASN A 1 221 ? -31.687 -13.048 -8.514 1.00 70.75 221 ASN A N 1
ATOM 1732 C CA . ASN A 1 221 ? -31.544 -14.407 -7.974 1.00 70.75 221 ASN A CA 1
ATOM 1733 C C . ASN A 1 221 ? -30.593 -14.492 -6.754 1.00 70.75 221 ASN A C 1
ATOM 1735 O O . ASN A 1 221 ? -30.411 -15.575 -6.199 1.00 70.75 221 ASN A O 1
ATOM 1739 N N . GLY A 1 222 ? -30.057 -13.358 -6.279 1.00 60.81 222 GLY A N 1
ATOM 1740 C CA . GLY A 1 222 ? -29.178 -13.293 -5.105 1.00 60.81 222 GLY A CA 1
ATOM 1741 C C . GLY A 1 222 ? -27.705 -13.581 -5.411 1.00 60.81 222 GLY A C 1
ATOM 1742 O O . GLY A 1 222 ? -27.005 -14.124 -4.551 1.00 60.81 222 GLY A O 1
ATOM 1743 N N . ASP A 1 223 ? -27.272 -13.245 -6.627 1.00 64.56 223 ASP A N 1
ATOM 1744 C CA . ASP A 1 223 ? -25.893 -13.294 -7.123 1.00 64.56 223 ASP A CA 1
ATOM 1745 C C . ASP A 1 223 ? -25.307 -11.871 -7.265 1.00 64.56 223 ASP A C 1
ATOM 1747 O O . ASP A 1 223 ? -26.017 -10.875 -7.093 1.00 64.56 223 ASP A O 1
ATOM 1751 N N . VAL A 1 224 ? -24.017 -11.765 -7.583 1.00 62.97 224 VAL A N 1
ATOM 1752 C CA . VAL A 1 224 ? -23.282 -10.506 -7.773 1.00 62.97 224 VAL A CA 1
ATOM 1753 C C . VAL A 1 224 ? -22.897 -10.274 -9.235 1.00 62.97 224 VAL A C 1
ATOM 1755 O O . VAL A 1 224 ? -22.742 -11.214 -10.011 1.00 62.97 224 VAL A O 1
ATOM 1758 N N . TYR A 1 225 ? -22.725 -9.010 -9.625 1.00 65.00 225 TYR A N 1
ATOM 1759 C CA . TYR A 1 225 ? -22.276 -8.635 -10.968 1.00 65.00 225 TYR A CA 1
ATOM 1760 C C . TYR A 1 225 ? -21.354 -7.405 -10.943 1.00 65.00 225 TYR A C 1
ATOM 1762 O O . TYR A 1 225 ? -21.549 -6.478 -10.150 1.00 65.00 225 TYR A O 1
ATOM 1770 N N . TRP A 1 226 ? -20.357 -7.399 -11.831 1.00 70.06 226 TRP A N 1
ATOM 1771 C CA . TRP A 1 226 ? -19.459 -6.274 -12.099 1.00 70.06 226 TRP A CA 1
ATOM 1772 C C . TRP A 1 226 ? -18.919 -6.339 -13.534 1.00 70.06 226 TRP A C 1
ATOM 1774 O O . TRP A 1 226 ? -18.900 -7.394 -14.172 1.00 70.06 226 TRP A O 1
ATOM 1784 N N . GLU A 1 227 ? -18.447 -5.204 -14.039 1.00 72.06 227 GLU A N 1
ATOM 1785 C CA . GLU A 1 227 ? -17.876 -5.059 -15.377 1.00 72.06 227 GLU A CA 1
ATOM 1786 C C . GLU A 1 227 ? -16.687 -6.012 -15.595 1.00 72.06 227 GLU A C 1
ATOM 1788 O O . GLU A 1 227 ? -15.664 -5.925 -14.915 1.00 72.06 227 GLU A O 1
ATOM 1793 N N . GLY A 1 228 ? -16.806 -6.915 -16.573 1.00 57.12 228 GLY A N 1
ATOM 1794 C CA . GLY A 1 228 ? -15.759 -7.887 -16.901 1.00 57.12 228 GLY A CA 1
ATOM 1795 C C . GLY A 1 228 ? -15.776 -9.177 -16.073 1.00 57.12 228 GLY A C 1
ATOM 1796 O O . GLY A 1 228 ? -14.816 -9.941 -16.155 1.00 57.12 228 GLY A O 1
ATOM 1797 N N . ILE A 1 229 ? -16.839 -9.459 -15.306 1.00 56.47 229 ILE A N 1
ATOM 1798 C CA . ILE A 1 229 ? -17.079 -10.821 -14.807 1.00 56.47 229 ILE A CA 1
ATOM 1799 C C . ILE A 1 229 ? -17.296 -11.765 -16.010 1.00 56.47 229 ILE A C 1
ATOM 1801 O O . ILE A 1 229 ? -18.111 -11.489 -16.892 1.00 56.47 229 ILE A O 1
ATOM 1805 N N . GLY A 1 230 ? -16.471 -12.810 -16.108 1.00 41.03 230 GLY A N 1
ATOM 1806 C CA . GLY A 1 230 ? -16.331 -13.623 -17.320 1.00 41.03 230 GLY A CA 1
ATOM 1807 C C . GLY A 1 230 ? -17.435 -14.666 -17.503 1.00 41.03 230 GLY A C 1
ATOM 1808 O O . GLY A 1 230 ? -17.790 -15.343 -16.548 1.00 41.03 230 GLY A O 1
ATOM 1809 N N . GLU A 1 231 ? -17.888 -14.794 -18.753 1.00 40.97 231 GLU A N 1
ATOM 1810 C CA . GLU A 1 231 ? -18.885 -15.737 -19.290 1.00 40.97 231 GLU A CA 1
ATOM 1811 C C . GLU A 1 231 ? -20.277 -15.771 -18.617 1.00 40.97 231 GLU A C 1
ATOM 1813 O O . GLU A 1 231 ? -20.456 -16.103 -17.453 1.00 40.97 231 GLU A O 1
ATOM 1818 N N . VAL A 1 232 ? -21.275 -15.424 -19.441 1.00 44.91 232 VAL A N 1
ATOM 1819 C CA . VAL A 1 232 ? -22.723 -15.691 -19.345 1.00 44.91 232 VAL A CA 1
ATOM 1820 C C . VAL A 1 232 ? -23.240 -16.210 -17.991 1.00 44.91 232 VAL A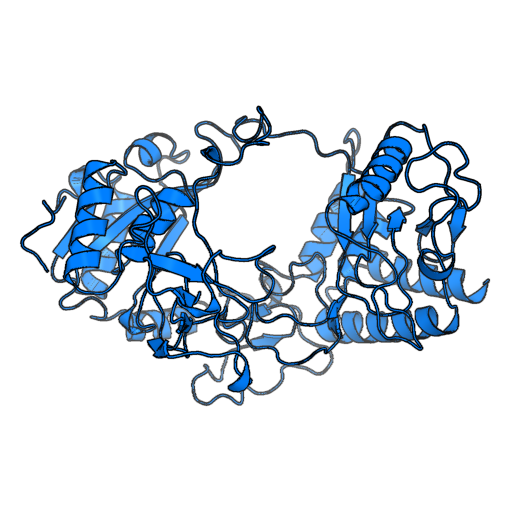 C 1
ATOM 1822 O O . VAL A 1 232 ? -23.231 -17.406 -17.710 1.00 44.91 232 VAL A O 1
ATOM 1825 N N . ILE A 1 233 ? -23.868 -15.318 -17.218 1.00 44.88 233 ILE A N 1
ATOM 1826 C CA . ILE A 1 233 ? -24.895 -15.747 -16.261 1.00 44.88 233 ILE A CA 1
ATOM 1827 C C . ILE A 1 233 ? -26.075 -16.278 -17.087 1.00 44.88 233 ILE A C 1
ATOM 1829 O O . ILE A 1 233 ? -26.763 -15.493 -17.745 1.00 44.88 233 ILE A O 1
ATOM 1833 N N . ASP A 1 234 ? -26.321 -17.589 -17.063 1.00 42.41 234 ASP A N 1
ATOM 1834 C CA . ASP A 1 234 ? -27.515 -18.174 -17.682 1.00 42.41 234 ASP A CA 1
ATOM 1835 C C . ASP A 1 234 ? -28.778 -17.459 -17.173 1.00 42.41 234 ASP A C 1
ATOM 1837 O O . ASP A 1 234 ? -28.986 -17.295 -15.968 1.00 42.41 234 ASP A O 1
ATOM 1841 N N . GLY A 1 235 ? -29.613 -16.985 -18.101 1.00 48.53 235 GLY A N 1
ATOM 1842 C CA . GLY A 1 235 ? -30.808 -16.202 -17.772 1.00 48.53 235 GLY A CA 1
ATOM 1843 C C . GLY A 1 235 ? -30.567 -14.715 -17.463 1.00 48.53 235 GLY A C 1
ATOM 1844 O O . GLY A 1 235 ? -31.450 -14.079 -16.888 1.00 48.53 235 GLY A O 1
ATOM 1845 N N . LEU A 1 236 ? -29.435 -14.111 -17.858 1.00 48.84 236 LEU A N 1
ATOM 1846 C CA . LEU A 1 236 ? -29.190 -12.659 -17.700 1.00 48.84 236 LEU A CA 1
ATOM 1847 C C . LEU A 1 236 ? -30.300 -11.788 -18.335 1.00 48.84 236 LEU A C 1
ATOM 1849 O O . LEU A 1 236 ? -30.645 -10.740 -17.800 1.00 48.84 236 LEU A O 1
ATOM 1853 N N . HIS A 1 237 ? -30.922 -12.249 -19.426 1.00 50.16 237 HIS A N 1
ATOM 1854 C CA . HIS A 1 237 ? -32.068 -11.576 -20.059 1.00 50.16 237 HIS A CA 1
ATOM 1855 C C . HIS A 1 237 ? -33.368 -11.615 -19.228 1.00 50.16 237 HIS A C 1
ATOM 1857 O O . HIS A 1 237 ? -34.243 -10.775 -19.430 1.00 50.16 237 HIS A O 1
ATOM 1863 N N . GLU A 1 238 ? -33.494 -12.557 -18.290 1.00 51.47 238 GLU A N 1
ATOM 1864 C CA . GLU A 1 238 ? -34.657 -12.720 -17.401 1.00 51.47 238 GLU A CA 1
ATOM 1865 C C . GLU A 1 238 ? -34.380 -12.196 -15.978 1.00 51.47 238 GLU A C 1
ATOM 1867 O O . GLU A 1 238 ? -35.299 -11.964 -15.191 1.00 51.47 238 GLU A O 1
ATOM 1872 N N . THR A 1 239 ? -33.107 -11.971 -15.643 1.00 60.31 239 THR A N 1
ATOM 1873 C CA . THR A 1 239 ? -32.641 -11.609 -14.300 1.00 60.31 239 THR A CA 1
ATOM 1874 C C . THR A 1 239 ? -32.398 -10.103 -14.197 1.00 60.31 239 THR A C 1
ATOM 1876 O O . THR A 1 239 ? -31.444 -9.571 -14.760 1.00 60.31 239 THR A O 1
ATOM 1879 N N . SER A 1 240 ? -33.224 -9.382 -13.434 1.00 76.31 240 SER A N 1
ATOM 1880 C CA . SER A 1 240 ? -33.032 -7.939 -13.247 1.00 76.31 240 SER A CA 1
ATOM 1881 C C . SER A 1 240 ? -31.844 -7.637 -12.330 1.00 76.31 240 SER A C 1
ATOM 1883 O O . SER A 1 240 ? -31.760 -8.184 -11.229 1.00 76.31 240 SER A O 1
ATOM 1885 N N . ILE A 1 241 ? -30.973 -6.717 -12.747 1.00 77.75 241 ILE A N 1
ATOM 1886 C CA . ILE A 1 241 ? -29.823 -6.253 -11.962 1.00 77.75 241 ILE A CA 1
ATOM 1887 C C . ILE A 1 241 ? -30.187 -4.989 -11.172 1.00 77.75 241 ILE A C 1
ATOM 1889 O O . ILE A 1 241 ? -30.903 -4.104 -11.657 1.00 77.75 241 ILE A O 1
ATOM 1893 N N . ARG A 1 242 ? -29.661 -4.895 -9.950 1.00 81.12 242 ARG A N 1
ATOM 1894 C CA . ARG A 1 242 ? -29.698 -3.722 -9.077 1.00 81.12 242 ARG A CA 1
ATOM 1895 C C . ARG A 1 242 ? -28.261 -3.249 -8.845 1.00 81.12 242 ARG A C 1
ATOM 1897 O O . ARG A 1 242 ? -27.468 -3.979 -8.261 1.00 81.12 242 ARG A O 1
ATOM 1904 N N . SER A 1 243 ? -27.911 -2.064 -9.339 1.00 84.69 243 SER A N 1
ATOM 1905 C CA . SER A 1 243 ? -26.552 -1.519 -9.233 1.00 84.69 243 SER A CA 1
ATOM 1906 C C . SER A 1 243 ? -26.173 -1.179 -7.794 1.00 84.69 243 SER A C 1
ATOM 1908 O O . SER A 1 243 ? -27.034 -1.050 -6.919 1.00 84.69 243 SER A O 1
ATOM 1910 N N . TRP A 1 244 ? -24.881 -0.939 -7.575 1.00 81.44 244 TRP A N 1
ATOM 1911 C CA . TRP A 1 244 ? -24.319 -0.506 -6.293 1.00 81.44 244 TRP A CA 1
ATOM 1912 C C . TRP A 1 244 ? -24.986 0.748 -5.699 1.00 81.44 244 TRP A C 1
ATOM 1914 O O . TRP A 1 244 ? -25.026 0.914 -4.487 1.00 81.44 244 TRP A O 1
ATOM 1924 N N . LYS A 1 245 ? -25.596 1.602 -6.535 1.00 81.62 245 LYS A N 1
ATOM 1925 C CA . LYS A 1 245 ? -26.405 2.764 -6.114 1.00 81.62 245 LYS A CA 1
ATOM 1926 C C . LYS A 1 245 ? -27.820 2.387 -5.635 1.00 81.62 245 LYS A C 1
ATOM 1928 O O . LYS A 1 245 ? -28.688 3.256 -5.552 1.00 81.62 245 LYS A O 1
ATOM 1933 N N . ASN A 1 246 ? -28.078 1.099 -5.399 1.00 79.62 246 ASN A N 1
ATOM 1934 C CA . ASN A 1 246 ? -29.358 0.501 -5.013 1.00 79.62 246 ASN A CA 1
ATOM 1935 C C . ASN A 1 246 ? -30.522 0.771 -6.002 1.00 79.62 246 ASN A C 1
ATOM 1937 O O . ASN A 1 246 ? -31.688 0.824 -5.610 1.00 79.62 246 ASN A O 1
ATOM 1941 N N . LYS A 1 247 ? -30.222 0.940 -7.300 1.00 83.00 247 LYS A N 1
ATOM 1942 C CA . LYS A 1 247 ? -31.195 1.238 -8.378 1.00 83.00 247 LYS A CA 1
ATOM 1943 C C . LYS A 1 247 ? -31.255 0.108 -9.405 1.00 83.00 247 LYS A C 1
ATOM 1945 O O . LYS A 1 247 ? -30.261 -0.578 -9.610 1.00 83.00 247 LYS A O 1
ATOM 1950 N N . ARG A 1 248 ? -32.390 -0.073 -10.093 1.00 84.44 248 ARG A N 1
ATOM 1951 C CA . ARG A 1 248 ? -32.480 -0.992 -11.248 1.00 84.44 248 ARG A CA 1
ATOM 1952 C C . ARG A 1 248 ? -31.493 -0.557 -12.339 1.00 84.44 248 ARG A C 1
ATOM 1954 O O . ARG A 1 248 ? -31.386 0.636 -12.611 1.00 84.44 248 ARG A O 1
ATOM 1961 N N . TRP A 1 249 ? -30.815 -1.520 -12.957 1.00 84.25 249 TRP A N 1
ATOM 1962 C CA . TRP A 1 249 ? -29.770 -1.291 -13.955 1.00 84.25 249 TRP A CA 1
ATOM 1963 C C . TRP A 1 249 ? -30.024 -2.054 -15.266 1.00 84.25 249 TRP A C 1
ATOM 1965 O O . TRP A 1 249 ? -30.598 -3.145 -15.252 1.00 84.25 249 TRP A O 1
ATOM 1975 N N . SER A 1 250 ? -29.568 -1.480 -16.381 1.00 79.50 250 SER A N 1
ATOM 1976 C CA . SER A 1 250 ? -29.300 -2.155 -17.658 1.00 79.50 250 SER A CA 1
ATOM 1977 C C . SER A 1 250 ? -28.082 -1.499 -18.322 1.00 79.50 250 SER A C 1
ATOM 1979 O O . SER A 1 250 ? -27.726 -0.367 -17.980 1.00 79.50 250 SER A O 1
ATOM 1981 N N . ALA A 1 251 ? -27.450 -2.190 -19.274 1.00 73.12 251 ALA A N 1
ATOM 1982 C CA . ALA A 1 251 ? -26.249 -1.700 -19.959 1.00 73.12 251 ALA A CA 1
ATOM 1983 C C . ALA A 1 251 ? -26.471 -0.364 -20.702 1.00 73.12 251 ALA A C 1
ATOM 1985 O O . ALA A 1 251 ? -25.554 0.448 -20.818 1.00 73.12 251 ALA A O 1
ATOM 1986 N N . ASP A 1 252 ? -27.704 -0.104 -21.144 1.00 75.25 252 ASP A N 1
ATOM 1987 C CA . ASP A 1 252 ? -28.106 1.094 -21.896 1.00 75.25 252 ASP A CA 1
ATOM 1988 C C . ASP A 1 252 ? -28.025 2.391 -21.070 1.00 75.25 252 ASP A C 1
ATOM 1990 O O . ASP A 1 252 ? -28.071 3.486 -21.627 1.00 75.25 252 ASP A O 1
ATOM 1994 N N . LEU A 1 253 ? -27.907 2.288 -19.739 1.00 75.19 253 LEU A N 1
ATOM 1995 C CA . LEU A 1 253 ? -27.843 3.442 -18.837 1.00 75.19 253 LEU A CA 1
ATOM 1996 C C . LEU A 1 253 ? -26.487 4.166 -18.853 1.00 75.19 253 LEU A C 1
ATOM 1998 O O . LEU A 1 253 ? -26.387 5.261 -18.304 1.00 75.19 253 LEU A O 1
ATOM 2002 N N . GLY A 1 254 ? -25.435 3.563 -19.420 1.00 75.56 254 GLY A N 1
ATOM 2003 C CA . GLY A 1 254 ? -24.095 4.162 -19.529 1.00 75.56 254 GLY A CA 1
ATOM 2004 C C . GLY A 1 254 ? -23.316 4.334 -18.212 1.00 75.56 254 GLY A C 1
ATOM 2005 O O . GLY A 1 254 ? -22.130 4.657 -18.248 1.00 75.56 254 GLY A O 1
ATOM 2006 N N . GLU A 1 255 ? -23.938 4.096 -17.054 1.00 81.19 255 GLU A N 1
ATOM 2007 C CA . GLU A 1 255 ? -23.255 3.963 -15.761 1.00 81.19 255 GLU A CA 1
ATOM 2008 C C . GLU A 1 255 ? -22.870 2.497 -15.491 1.00 81.19 255 GLU A C 1
ATOM 2010 O O . GLU A 1 255 ? -23.648 1.605 -15.838 1.00 81.19 255 GLU A O 1
ATOM 2015 N N . PRO A 1 256 ? -21.736 2.215 -14.821 1.00 81.94 256 PRO A N 1
ATOM 2016 C CA . PRO A 1 256 ? -21.378 0.854 -14.434 1.00 81.94 256 PRO A CA 1
ATOM 2017 C C . PRO A 1 256 ? -22.313 0.305 -13.343 1.00 81.94 256 PRO A C 1
ATOM 2019 O O . PRO A 1 256 ? -22.809 1.039 -12.479 1.00 81.94 256 PRO A O 1
ATOM 2022 N N . ALA A 1 257 ? -22.548 -1.004 -13.387 1.00 81.50 257 ALA A N 1
ATOM 2023 C CA . ALA A 1 257 ? -23.368 -1.743 -12.439 1.00 81.50 257 ALA A CA 1
ATOM 2024 C C . ALA A 1 257 ? -22.700 -1.808 -11.056 1.00 81.50 257 ALA A C 1
ATOM 2026 O O . ALA A 1 257 ? -23.377 -1.628 -10.037 1.00 81.50 257 ALA A O 1
ATOM 2027 N N . ALA A 1 258 ? -21.380 -2.012 -11.026 1.00 82.00 258 ALA A N 1
ATOM 2028 C CA . ALA A 1 258 ? -20.544 -1.931 -9.833 1.00 82.00 258 ALA A CA 1
ATOM 2029 C C . ALA A 1 258 ? -19.830 -0.568 -9.737 1.00 82.00 258 ALA A C 1
ATOM 2031 O O . ALA A 1 258 ? -19.739 0.195 -10.701 1.00 82.00 258 ALA A O 1
ATOM 2032 N N . HIS A 1 259 ? -19.301 -0.235 -8.562 1.00 85.62 259 HIS A N 1
ATOM 2033 C CA . HIS A 1 259 ? -18.362 0.874 -8.435 1.00 85.62 259 HIS A CA 1
ATOM 2034 C C . HIS A 1 259 ? -16.983 0.445 -8.979 1.00 85.62 259 HIS A C 1
ATOM 2036 O O . HIS A 1 259 ? -16.526 -0.635 -8.617 1.00 85.62 259 HIS A O 1
ATOM 2042 N N . PRO A 1 260 ? -16.240 1.266 -9.750 1.00 83.62 260 PRO A N 1
ATOM 2043 C CA . PRO A 1 260 ? -14.921 0.884 -10.287 1.00 83.62 260 PRO A CA 1
ATOM 2044 C C . PRO A 1 260 ? -13.814 0.558 -9.260 1.00 83.62 260 PRO A C 1
ATOM 2046 O O . PRO A 1 260 ? -12.709 0.185 -9.649 1.00 83.62 260 PRO A O 1
ATOM 2049 N N . ASN A 1 261 ? -14.088 0.710 -7.960 1.00 83.69 261 ASN A N 1
ATOM 2050 C CA . ASN A 1 261 ? -13.233 0.287 -6.843 1.00 83.69 261 ASN A CA 1
ATOM 2051 C C . ASN A 1 261 ? -13.934 -0.730 -5.910 1.00 83.69 261 ASN A C 1
ATOM 2053 O O . ASN A 1 261 ? -13.520 -0.896 -4.764 1.00 83.69 261 ASN A O 1
ATOM 2057 N N . SER A 1 262 ? -15.010 -1.381 -6.369 1.00 79.81 262 SER A N 1
ATOM 2058 C CA . SER A 1 262 ? -15.756 -2.395 -5.613 1.00 79.81 262 SER A CA 1
ATOM 2059 C C . SER A 1 262 ? -14.848 -3.521 -5.123 1.00 79.81 262 SER A C 1
ATOM 2061 O O . SER A 1 262 ? -13.918 -3.919 -5.829 1.00 79.81 262 SER A O 1
ATOM 2063 N N . ARG A 1 263 ? -15.114 -4.051 -3.927 1.00 81.88 263 ARG A N 1
ATOM 2064 C CA . ARG A 1 263 ? -14.238 -5.026 -3.258 1.00 81.88 263 ARG A CA 1
ATOM 2065 C C . ARG A 1 263 ? -14.972 -6.311 -2.904 1.00 81.88 263 ARG A C 1
ATOM 2067 O O . ARG A 1 263 ? -16.187 -6.327 -2.756 1.00 81.88 263 ARG A O 1
ATOM 2074 N N . PHE A 1 264 ? -14.195 -7.372 -2.728 1.00 76.31 264 PHE A N 1
ATOM 2075 C CA . PHE A 1 264 ? -14.594 -8.576 -2.012 1.00 76.31 264 PHE A CA 1
ATOM 2076 C C . PHE A 1 264 ? -13.668 -8.745 -0.802 1.00 76.31 264 PHE A C 1
ATOM 2078 O O . PHE A 1 264 ? -12.480 -8.428 -0.876 1.00 76.31 264 PHE A O 1
ATOM 2085 N N . CYS A 1 265 ? -14.209 -9.257 0.300 1.00 81.44 265 CYS A N 1
ATOM 2086 C CA . CYS A 1 265 ? -13.461 -9.629 1.498 1.00 81.44 265 CYS A CA 1
ATOM 2087 C C . CYS A 1 265 ? -13.606 -11.146 1.682 1.00 81.44 265 CYS A C 1
ATOM 2089 O O . CYS A 1 265 ? -14.725 -11.658 1.705 1.00 81.44 265 CYS A O 1
ATOM 2091 N N . THR A 1 266 ? -12.498 -11.890 1.727 1.00 77.44 266 THR A N 1
ATOM 2092 C CA . THR A 1 266 ? -12.520 -13.361 1.789 1.00 77.44 266 THR A CA 1
ATOM 2093 C C . THR A 1 266 ? -11.312 -13.907 2.539 1.00 77.44 266 THR A C 1
ATOM 2095 O O . THR A 1 266 ? -10.242 -13.299 2.528 1.00 77.44 266 THR A O 1
ATOM 2098 N N . THR A 1 267 ? -11.467 -15.056 3.202 1.00 83.88 267 THR A N 1
ATOM 2099 C CA . THR A 1 267 ? -10.350 -15.676 3.918 1.00 83.88 267 THR A CA 1
ATOM 2100 C C . THR A 1 267 ? -9.361 -16.292 2.934 1.00 83.88 267 THR A C 1
ATOM 2102 O O . THR A 1 267 ? -9.731 -17.055 2.042 1.00 83.88 267 THR A O 1
ATOM 2105 N N . ILE A 1 268 ? -8.072 -16.019 3.138 1.00 85.44 268 ILE A N 1
ATOM 2106 C CA . ILE A 1 268 ? -6.987 -16.566 2.313 1.00 85.44 268 ILE A CA 1
ATOM 2107 C C . ILE A 1 268 ? -6.990 -18.106 2.266 1.00 85.44 268 ILE A C 1
ATOM 2109 O O . ILE A 1 268 ? -6.634 -18.686 1.245 1.00 85.44 268 ILE A O 1
ATOM 2113 N N . LYS A 1 269 ? -7.503 -18.770 3.315 1.00 82.31 269 LYS A N 1
ATOM 2114 C CA . LYS A 1 269 ? -7.673 -20.235 3.399 1.00 82.31 269 LYS A CA 1
ATOM 2115 C C . LYS A 1 269 ? -8.613 -20.832 2.337 1.00 82.31 269 LYS A C 1
ATOM 2117 O O . LYS A 1 269 ? -8.632 -22.047 2.184 1.00 82.31 269 LYS A O 1
ATOM 2122 N N . GLN A 1 270 ? -9.398 -20.014 1.631 1.00 82.81 270 GLN A N 1
ATOM 2123 C CA . GLN A 1 270 ? -10.240 -20.445 0.507 1.00 82.81 270 GLN A CA 1
ATOM 2124 C C . GLN A 1 270 ? -9.531 -20.367 -0.858 1.00 82.81 270 GLN A C 1
ATOM 2126 O O . GLN A 1 270 ? -10.119 -20.762 -1.864 1.00 82.81 270 GLN A O 1
ATOM 2131 N N . CYS A 1 271 ? -8.287 -19.881 -0.924 1.00 83.44 271 CYS A N 1
ATOM 2132 C CA . CYS A 1 271 ? -7.504 -19.900 -2.156 1.00 83.44 271 CYS A CA 1
ATOM 2133 C C . CYS A 1 271 ? -7.079 -21.340 -2.499 1.00 83.44 271 CYS A C 1
ATOM 2135 O O . CYS A 1 271 ? -6.368 -21.986 -1.733 1.00 83.44 271 CYS A O 1
ATOM 2137 N N . SER A 1 272 ? -7.492 -21.842 -3.665 1.00 87.62 272 SER A N 1
ATOM 2138 C CA . SER A 1 272 ? -7.196 -23.209 -4.127 1.00 87.62 272 SER A CA 1
ATOM 2139 C C . SER A 1 272 ? -5.734 -23.440 -4.528 1.00 87.62 272 SER A C 1
ATOM 2141 O O . SER A 1 272 ? -5.313 -24.586 -4.648 1.00 87.62 272 SER A O 1
ATOM 2143 N N . ILE A 1 273 ? -4.972 -22.361 -4.722 1.00 89.06 273 ILE A N 1
ATOM 2144 C CA . ILE A 1 273 ? -3.538 -22.357 -5.054 1.00 89.06 273 ILE A CA 1
ATOM 2145 C C . ILE A 1 273 ? -2.705 -21.702 -3.942 1.00 89.06 273 ILE A C 1
ATOM 2147 O O . ILE A 1 273 ? -1.683 -21.072 -4.207 1.00 89.06 273 ILE A O 1
ATOM 2151 N N . LEU A 1 274 ? -3.174 -21.791 -2.693 1.00 90.06 274 LEU A N 1
ATOM 2152 C CA . LEU A 1 274 ? -2.463 -21.253 -1.538 1.00 90.06 274 LEU A CA 1
ATOM 2153 C C . LEU A 1 274 ? -1.132 -21.988 -1.335 1.00 90.06 274 LEU A C 1
ATOM 2155 O O . LEU A 1 274 ? -1.115 -23.204 -1.145 1.00 90.06 274 LEU A O 1
ATOM 2159 N N . ASP A 1 275 ? -0.035 -21.235 -1.354 1.00 95.56 275 ASP A N 1
ATOM 2160 C CA . ASP A 1 275 ? 1.303 -21.749 -1.068 1.00 95.56 275 ASP A CA 1
ATOM 2161 C C . ASP A 1 275 ? 1.359 -22.377 0.342 1.00 95.56 275 ASP A C 1
ATOM 2163 O O . ASP A 1 275 ? 0.820 -21.777 1.276 1.00 95.56 275 ASP A O 1
ATOM 2167 N N . PRO A 1 276 ? 1.974 -23.559 0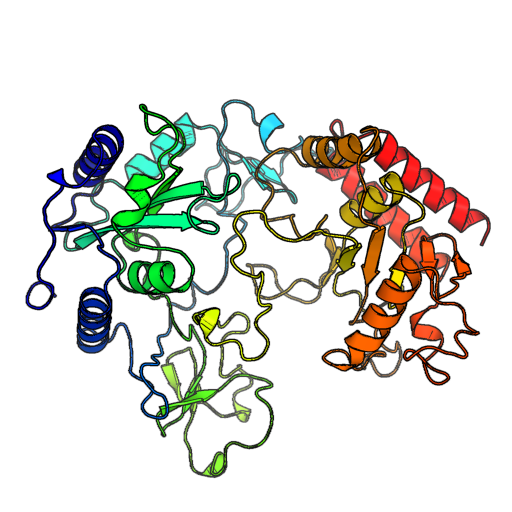.543 1.00 95.69 276 PRO A N 1
ATOM 2168 C CA . PRO A 1 276 ? 2.007 -24.214 1.854 1.00 95.69 276 PRO A CA 1
ATOM 2169 C C . PRO A 1 276 ? 2.688 -23.370 2.945 1.00 95.69 276 PRO A C 1
ATOM 2171 O O . PRO A 1 276 ? 2.267 -23.418 4.102 1.00 95.69 276 PRO A O 1
ATOM 2174 N N . GLU A 1 277 ? 3.668 -22.539 2.584 1.00 96.56 277 GLU A N 1
ATOM 2175 C CA . GLU A 1 277 ? 4.460 -21.720 3.503 1.00 96.56 277 GLU A CA 1
ATOM 2176 C C . GLU A 1 277 ? 3.839 -20.333 3.768 1.00 96.56 277 GLU A C 1
ATOM 2178 O O . GLU A 1 277 ? 4.420 -19.526 4.496 1.00 96.56 277 GLU A O 1
ATOM 2183 N N . TRP A 1 278 ? 2.624 -20.046 3.267 1.00 94.50 278 TRP A N 1
ATOM 2184 C CA . TRP A 1 278 ? 1.932 -18.747 3.422 1.00 94.50 278 TRP A CA 1
ATOM 2185 C C . TRP A 1 278 ? 1.801 -18.239 4.872 1.00 94.50 278 TRP A C 1
ATOM 2187 O O . TRP A 1 278 ? 1.582 -17.048 5.108 1.00 94.50 278 TRP A O 1
ATOM 2197 N N . ASN A 1 279 ? 1.876 -19.147 5.850 1.00 94.31 279 ASN A N 1
ATOM 2198 C CA . ASN A 1 279 ? 1.795 -18.867 7.283 1.00 94.31 279 ASN A CA 1
ATOM 2199 C C . ASN A 1 279 ? 3.034 -19.389 8.043 1.00 94.31 279 ASN A C 1
ATOM 2201 O O . ASN A 1 279 ? 2.969 -19.576 9.258 1.00 94.31 279 ASN A O 1
ATOM 2205 N N . ASN A 1 280 ? 4.161 -19.622 7.362 1.00 95.88 280 ASN A N 1
ATOM 2206 C CA . ASN A 1 280 ? 5.429 -19.923 8.023 1.00 95.88 280 ASN A CA 1
ATOM 2207 C C . ASN A 1 280 ? 5.867 -18.698 8.858 1.00 95.88 280 ASN A C 1
ATOM 2209 O O . ASN A 1 280 ? 6.015 -17.604 8.305 1.00 95.88 280 ASN A O 1
ATOM 2213 N N . PRO A 1 281 ? 6.088 -18.831 10.182 1.00 95.06 281 PRO A N 1
ATOM 2214 C CA . PRO A 1 281 ? 6.480 -17.706 11.030 1.00 95.06 281 PRO A CA 1
ATOM 2215 C C . PRO A 1 281 ? 7.857 -17.117 10.683 1.00 95.06 281 PRO A C 1
ATOM 2217 O O . PRO A 1 281 ? 8.114 -15.970 11.040 1.00 95.06 281 PRO A O 1
ATOM 2220 N N . GLN A 1 282 ? 8.727 -17.849 9.981 1.00 96.38 282 GLN A N 1
ATOM 2221 C CA . GLN A 1 282 ? 10.019 -17.354 9.486 1.00 96.38 282 GLN A CA 1
ATOM 2222 C C . GLN A 1 282 ? 9.915 -16.653 8.116 1.00 96.38 282 GLN A C 1
ATOM 2224 O O . GLN A 1 282 ? 10.896 -16.072 7.657 1.00 96.38 282 GLN A O 1
ATOM 2229 N N . GLY A 1 283 ? 8.739 -16.663 7.478 1.00 95.25 283 GLY A N 1
ATOM 2230 C CA . GLY A 1 283 ? 8.541 -16.146 6.123 1.00 95.25 283 GLY A CA 1
ATOM 2231 C C . GLY A 1 283 ? 9.120 -17.058 5.036 1.00 95.25 283 GLY A C 1
ATOM 2232 O O . GLY A 1 283 ? 9.404 -18.230 5.274 1.00 95.25 283 GLY A O 1
ATOM 2233 N N . VAL A 1 284 ? 9.283 -16.505 3.832 1.00 96.38 284 VAL A N 1
ATOM 2234 C CA . VAL A 1 284 ? 9.826 -17.194 2.647 1.00 96.38 284 VAL A CA 1
ATOM 2235 C C . VAL A 1 284 ? 11.007 -16.406 2.059 1.00 96.38 284 VAL A C 1
ATOM 2237 O O . VAL A 1 284 ? 11.011 -15.173 2.146 1.00 96.38 284 VAL A O 1
ATOM 2240 N N . PRO A 1 285 ? 12.018 -17.069 1.465 1.00 95.94 285 PRO A N 1
ATOM 2241 C CA . PRO A 1 285 ? 13.125 -16.380 0.809 1.00 95.94 285 PRO A CA 1
ATOM 2242 C C . PRO A 1 285 ? 12.642 -15.651 -0.453 1.00 95.94 285 PRO A C 1
ATOM 2244 O O . PRO A 1 285 ? 11.923 -16.213 -1.276 1.00 95.94 285 PRO A O 1
ATOM 2247 N N . ILE A 1 286 ? 13.064 -14.397 -0.621 1.00 97.19 286 ILE A N 1
ATOM 2248 C CA . ILE A 1 286 ? 12.755 -13.582 -1.801 1.00 97.19 286 ILE A CA 1
ATOM 2249 C C . ILE A 1 286 ? 13.995 -13.524 -2.694 1.00 97.19 286 ILE A C 1
ATOM 2251 O O . ILE A 1 286 ? 15.002 -12.933 -2.312 1.00 97.19 286 ILE A O 1
ATOM 2255 N N . GLU A 1 287 ? 13.914 -14.118 -3.887 1.00 97.88 287 GLU A N 1
ATOM 2256 C CA . GLU A 1 287 ? 14.988 -14.091 -4.898 1.00 97.88 287 GLU A CA 1
ATOM 2257 C C . GLU A 1 287 ? 14.808 -12.984 -5.953 1.00 97.88 287 GLU A C 1
ATOM 2259 O O . GLU A 1 287 ? 15.776 -12.559 -6.586 1.00 97.88 287 GLU A O 1
ATOM 2264 N N . ALA A 1 288 ? 13.585 -12.475 -6.138 1.00 98.25 288 ALA A N 1
ATOM 2265 C CA . ALA A 1 288 ? 13.287 -11.399 -7.080 1.00 98.25 288 ALA A CA 1
ATOM 2266 C C . ALA A 1 288 ? 12.266 -10.396 -6.530 1.00 98.25 288 ALA A C 1
ATOM 2268 O O . ALA A 1 288 ? 11.314 -10.765 -5.845 1.00 98.25 288 ALA A O 1
ATOM 2269 N N . ILE A 1 289 ? 12.446 -9.127 -6.894 1.00 98.81 289 ILE A N 1
ATOM 2270 C CA . ILE A 1 289 ? 11.506 -8.027 -6.663 1.00 98.81 289 ILE A CA 1
ATOM 2271 C C . ILE A 1 289 ? 11.090 -7.491 -8.034 1.00 98.81 289 ILE A C 1
ATOM 2273 O O . ILE A 1 289 ? 11.939 -7.243 -8.890 1.00 98.81 289 ILE A O 1
ATOM 2277 N N . ILE A 1 290 ? 9.784 -7.336 -8.256 1.00 98.75 290 ILE A N 1
ATOM 2278 C CA . ILE A 1 290 ? 9.223 -6.938 -9.552 1.00 98.75 290 ILE A CA 1
ATOM 2279 C C . ILE A 1 290 ? 8.415 -5.652 -9.373 1.00 98.75 290 ILE A C 1
ATOM 2281 O O . ILE A 1 290 ? 7.336 -5.660 -8.783 1.00 98.75 290 ILE A O 1
ATOM 2285 N N . PHE A 1 291 ? 8.936 -4.556 -9.912 1.00 98.75 291 PHE A N 1
ATOM 2286 C CA . PHE A 1 291 ? 8.229 -3.287 -10.056 1.00 98.75 291 PHE A CA 1
ATOM 2287 C C . PHE A 1 291 ? 7.377 -3.276 -11.331 1.00 98.75 291 PHE A C 1
ATOM 2289 O O . PHE A 1 291 ? 7.598 -4.061 -12.251 1.00 98.75 291 PHE A O 1
ATOM 2296 N N . GLY A 1 292 ? 6.399 -2.378 -11.422 1.00 97.50 292 GLY A N 1
ATOM 2297 C CA . GLY A 1 292 ? 5.603 -2.227 -12.638 1.00 97.50 292 GLY A CA 1
ATOM 2298 C C . GLY A 1 292 ? 4.439 -1.260 -12.478 1.00 97.50 292 GLY A C 1
ATOM 2299 O O . GLY A 1 292 ? 3.949 -1.032 -11.375 1.00 97.50 292 GLY A O 1
ATOM 2300 N N . GLY A 1 293 ? 3.981 -0.696 -13.592 1.00 94.75 293 GLY A N 1
ATOM 2301 C CA . GLY A 1 293 ? 2.895 0.285 -13.630 1.00 94.75 293 GLY A CA 1
ATOM 2302 C C . GLY A 1 293 ? 2.182 0.289 -14.979 1.00 94.75 293 GLY A C 1
ATOM 2303 O O . GLY A 1 293 ? 2.636 -0.335 -15.939 1.00 94.75 293 GLY A O 1
ATOM 2304 N N . ARG A 1 294 ? 1.042 0.982 -15.072 1.00 96.00 294 ARG A N 1
ATOM 2305 C CA . ARG A 1 294 ? 0.296 1.108 -16.332 1.00 96.00 294 ARG A CA 1
ATOM 2306 C C . ARG A 1 294 ? 0.976 2.134 -17.232 1.00 96.00 294 ARG A C 1
ATOM 2308 O O . ARG A 1 294 ? 0.822 3.334 -17.013 1.00 96.00 294 ARG A O 1
ATOM 2315 N N . ARG A 1 295 ? 1.732 1.673 -18.231 1.00 96.81 295 ARG A N 1
ATOM 2316 C CA . ARG A 1 295 ? 2.393 2.531 -19.226 1.00 96.81 295 ARG A CA 1
ATOM 2317 C C . ARG A 1 295 ? 1.885 2.170 -20.631 1.00 96.81 295 ARG A C 1
ATOM 2319 O O . ARG A 1 295 ? 2.260 1.118 -21.141 1.00 96.81 295 ARG A O 1
ATOM 2326 N N . PRO A 1 296 ? 1.045 3.004 -21.272 1.00 94.75 296 PRO A N 1
ATOM 2327 C CA . PRO A 1 296 ? 0.502 2.686 -22.595 1.00 94.75 296 PRO A CA 1
ATOM 2328 C C . PRO A 1 296 ? 1.553 2.740 -23.715 1.00 94.75 296 PRO A C 1
ATOM 2330 O O . PRO A 1 296 ? 1.325 2.174 -24.776 1.00 94.75 296 PRO A O 1
ATOM 2333 N N . GLU A 1 297 ? 2.708 3.367 -23.482 1.00 94.88 297 GLU A N 1
ATOM 2334 C CA . GLU A 1 297 ? 3.776 3.570 -24.468 1.00 94.88 297 GLU A CA 1
ATOM 2335 C C . GLU A 1 297 ? 5.182 3.468 -23.840 1.00 94.88 297 GLU A C 1
ATOM 2337 O O . GLU A 1 297 ? 5.359 3.686 -22.637 1.00 94.88 297 GLU A O 1
ATOM 2342 N N . GLY A 1 298 ? 6.173 3.138 -24.680 1.00 94.31 298 GLY A N 1
ATOM 2343 C CA . GLY A 1 298 ? 7.619 3.347 -24.492 1.00 94.31 298 GLY A CA 1
ATOM 2344 C C . GLY A 1 298 ? 8.365 2.553 -23.408 1.00 94.31 298 GLY A C 1
ATOM 2345 O O . GLY A 1 298 ? 9.590 2.435 -23.490 1.00 94.31 298 GLY A O 1
ATOM 2346 N N . VAL A 1 299 ? 7.669 1.987 -22.420 1.00 97.12 299 VAL A N 1
ATOM 2347 C CA . VAL A 1 299 ? 8.257 1.093 -21.406 1.00 97.12 299 VAL A CA 1
ATOM 2348 C C . VAL A 1 299 ? 8.020 -0.368 -21.811 1.00 97.12 299 VAL A C 1
ATOM 2350 O O . VAL A 1 299 ? 6.855 -0.758 -21.925 1.00 97.12 299 VAL A O 1
ATOM 2353 N N . PRO A 1 300 ? 9.069 -1.187 -22.019 1.00 95.38 300 PRO A N 1
ATOM 2354 C CA . PRO A 1 300 ? 8.909 -2.549 -22.521 1.00 95.38 300 PRO A CA 1
ATOM 2355 C C . PRO A 1 300 ? 8.319 -3.511 -21.480 1.00 95.38 300 PRO A C 1
ATOM 2357 O O . PRO A 1 300 ? 8.299 -3.243 -20.277 1.00 95.38 300 PRO A O 1
ATOM 2360 N N . LEU A 1 301 ? 7.862 -4.663 -21.975 1.00 94.94 301 LEU A N 1
ATOM 2361 C CA . LEU A 1 301 ? 7.156 -5.718 -21.249 1.00 94.94 301 LEU A CA 1
ATOM 2362 C C . LEU A 1 301 ? 7.896 -6.195 -19.992 1.00 94.94 301 LEU A C 1
ATOM 2364 O O . LEU A 1 301 ? 7.255 -6.407 -18.963 1.00 94.94 301 LEU A O 1
ATOM 2368 N N . VAL A 1 302 ? 9.222 -6.353 -20.067 1.00 95.94 302 VAL A N 1
ATOM 2369 C CA . VAL A 1 302 ? 10.083 -6.669 -18.919 1.00 95.94 302 VAL A CA 1
ATOM 2370 C C . VAL A 1 302 ? 11.526 -6.208 -19.140 1.00 95.94 302 VAL A C 1
ATOM 2372 O O . VAL A 1 302 ? 12.062 -6.340 -20.241 1.00 95.94 302 VAL A O 1
ATOM 2375 N N . TYR A 1 303 ? 12.174 -5.723 -18.078 1.00 97.44 303 TYR A N 1
ATOM 2376 C CA . TYR A 1 303 ? 13.629 -5.582 -17.993 1.00 97.44 303 TYR A CA 1
ATOM 2377 C C . TYR A 1 303 ? 14.159 -5.869 -16.576 1.00 97.44 303 TYR A C 1
ATOM 2379 O O . TYR A 1 303 ? 13.476 -5.650 -15.579 1.00 97.44 303 TYR A O 1
ATOM 2387 N N . GLU A 1 304 ? 15.385 -6.379 -16.495 1.00 98.50 304 GLU A N 1
ATOM 2388 C CA . GLU A 1 304 ? 16.176 -6.622 -15.280 1.00 98.50 304 GLU A CA 1
ATOM 2389 C C . GLU A 1 304 ? 17.108 -5.422 -15.027 1.00 98.50 304 GLU A C 1
ATOM 2391 O O . GLU A 1 304 ? 17.701 -4.876 -15.964 1.00 98.50 304 GLU A O 1
ATOM 2396 N N . ALA A 1 305 ? 17.253 -4.996 -13.772 1.00 98.75 305 ALA A N 1
ATOM 2397 C CA . ALA A 1 305 ? 18.207 -3.960 -13.382 1.00 98.75 305 ALA A CA 1
ATOM 2398 C C . ALA A 1 305 ? 19.659 -4.478 -13.428 1.00 98.75 305 ALA A C 1
ATOM 2400 O O . ALA A 1 305 ? 19.910 -5.665 -13.237 1.00 98.75 305 ALA A O 1
ATOM 2401 N N . PHE A 1 306 ? 20.634 -3.592 -13.662 1.00 98.44 306 PHE A N 1
ATOM 2402 C CA . PHE A 1 306 ? 22.049 -3.994 -13.728 1.00 98.44 306 PHE A CA 1
ATOM 2403 C C . PHE A 1 306 ? 22.620 -4.452 -12.379 1.00 98.44 306 PHE A C 1
ATOM 2405 O O . PHE A 1 306 ? 23.458 -5.352 -12.340 1.00 98.44 306 PHE A O 1
ATOM 2412 N N . ASP A 1 307 ? 22.162 -3.820 -11.302 1.00 97.69 307 ASP A N 1
ATOM 2413 C CA . ASP A 1 307 ? 22.607 -3.988 -9.922 1.00 97.69 307 ASP A CA 1
ATOM 2414 C C . ASP A 1 307 ? 21.518 -3.471 -8.958 1.00 97.69 307 ASP A C 1
ATOM 2416 O O . ASP A 1 307 ? 20.417 -3.090 -9.376 1.00 97.69 307 ASP A O 1
ATOM 2420 N N . TRP A 1 308 ? 21.812 -3.485 -7.654 1.00 98.44 308 TRP A N 1
ATOM 2421 C CA . TRP A 1 308 ? 20.881 -3.051 -6.613 1.00 98.44 308 TRP A CA 1
ATOM 2422 C C . TRP A 1 308 ? 20.567 -1.554 -6.699 1.00 98.44 308 TRP A C 1
ATOM 2424 O O . TRP A 1 308 ? 19.403 -1.172 -6.637 1.00 98.44 308 TRP A O 1
ATOM 2434 N N . GLN A 1 309 ? 21.579 -0.707 -6.886 1.00 98.56 309 GLN A N 1
ATOM 2435 C CA . GLN A 1 309 ? 21.458 0.750 -6.935 1.00 98.56 309 GLN A CA 1
ATOM 2436 C C . GLN A 1 309 ? 20.582 1.191 -8.116 1.00 98.56 309 GLN A C 1
ATOM 2438 O O . GLN A 1 309 ? 19.628 1.952 -7.935 1.00 98.56 309 GLN A O 1
ATOM 2443 N N . HIS A 1 310 ? 20.825 0.633 -9.303 1.00 98.81 310 HIS A N 1
ATOM 2444 C CA . HIS A 1 310 ? 19.968 0.809 -10.471 1.00 98.81 310 HIS A CA 1
ATOM 2445 C C . HIS A 1 310 ? 18.555 0.255 -10.238 1.00 98.81 310 HIS A C 1
ATOM 2447 O O . HIS A 1 310 ? 17.579 0.845 -10.694 1.00 98.81 310 HIS A O 1
ATOM 2453 N N . GLY A 1 311 ? 18.411 -0.847 -9.499 1.00 98.81 311 GLY A N 1
ATOM 2454 C CA . GLY A 1 311 ? 17.107 -1.384 -9.113 1.00 98.81 311 GLY A CA 1
ATOM 2455 C C . GLY A 1 311 ? 16.308 -0.453 -8.190 1.00 98.81 311 GLY A C 1
ATOM 2456 O O . GLY A 1 311 ? 15.116 -0.246 -8.415 1.00 98.81 311 GLY A O 1
ATOM 2457 N N . VAL A 1 312 ? 16.960 0.169 -7.203 1.00 98.81 312 VAL A N 1
ATOM 2458 C CA . VAL A 1 312 ? 16.349 1.187 -6.329 1.00 98.81 312 VAL A CA 1
ATOM 2459 C C . VAL A 1 312 ? 15.962 2.429 -7.139 1.00 98.81 312 VAL A C 1
ATOM 2461 O O . VAL A 1 312 ? 14.857 2.941 -6.971 1.00 98.81 312 VAL A O 1
ATOM 2464 N N . PHE A 1 313 ? 16.809 2.871 -8.075 1.00 98.81 313 PHE A N 1
ATOM 2465 C CA . PHE A 1 313 ? 16.477 3.941 -9.024 1.00 98.81 313 PHE A CA 1
ATOM 2466 C C . PHE A 1 313 ? 15.257 3.592 -9.899 1.00 98.81 313 PHE A C 1
ATOM 2468 O O . PHE A 1 313 ? 14.359 4.418 -10.051 1.00 98.81 313 PHE A O 1
ATOM 2475 N N . VAL A 1 314 ? 15.161 2.362 -10.416 1.00 98.81 314 VAL A N 1
ATOM 2476 C CA . VAL A 1 314 ? 13.994 1.884 -11.183 1.00 98.81 314 VAL A CA 1
ATOM 2477 C C . VAL A 1 314 ? 12.715 1.894 -10.334 1.00 98.81 314 VAL A C 1
ATOM 2479 O O . VAL A 1 314 ? 11.681 2.352 -10.818 1.00 98.81 314 VAL A O 1
ATOM 2482 N N . GLY A 1 315 ? 12.784 1.477 -9.065 1.00 98.62 315 GLY A N 1
ATOM 2483 C CA . GLY A 1 315 ? 11.674 1.605 -8.113 1.00 98.62 315 GLY A CA 1
ATOM 2484 C C . GLY A 1 315 ? 11.277 3.065 -7.860 1.00 98.62 315 GLY A C 1
ATOM 2485 O O . GLY A 1 315 ? 10.094 3.402 -7.884 1.00 98.62 315 GLY A O 1
ATOM 2486 N N . ALA A 1 316 ? 12.258 3.959 -7.704 1.00 98.56 316 ALA A N 1
ATOM 2487 C CA . ALA A 1 316 ? 12.047 5.396 -7.496 1.00 98.56 316 ALA A CA 1
ATOM 2488 C C . ALA A 1 316 ? 11.415 6.104 -8.709 1.00 98.56 316 ALA A C 1
ATOM 2490 O O . ALA A 1 316 ? 10.701 7.095 -8.557 1.00 98.56 316 ALA A O 1
ATOM 2491 N N . CYS A 1 317 ? 11.661 5.588 -9.914 1.00 97.69 317 CYS A N 1
ATOM 2492 C CA . CYS A 1 317 ? 11.170 6.147 -11.172 1.00 97.69 317 CYS A CA 1
ATOM 2493 C C . CYS A 1 317 ? 9.827 5.558 -11.635 1.00 97.69 317 CYS A C 1
ATOM 2495 O O . CYS A 1 317 ? 9.368 5.888 -12.730 1.00 97.69 317 CYS A O 1
ATOM 2497 N N . MET A 1 318 ? 9.186 4.702 -10.830 1.00 98.00 318 MET A N 1
ATOM 2498 C CA . MET A 1 318 ? 7.890 4.109 -11.166 1.00 98.00 318 MET A CA 1
ATOM 2499 C C . MET A 1 318 ? 6.816 5.166 -11.454 1.00 98.00 318 MET A C 1
ATOM 2501 O O . MET A 1 318 ? 6.643 6.149 -10.727 1.00 98.00 318 MET A O 1
ATOM 2505 N N . ARG A 1 319 ? 6.057 4.926 -12.528 1.00 96.88 319 ARG A N 1
ATOM 2506 C CA . ARG A 1 319 ? 4.933 5.752 -12.986 1.00 96.88 319 ARG A CA 1
ATOM 2507 C C . ARG A 1 319 ? 3.815 4.862 -13.525 1.00 96.88 319 ARG A C 1
ATOM 2509 O O . ARG A 1 319 ? 4.086 3.808 -14.101 1.00 96.88 319 ARG A O 1
ATOM 2516 N N . SER A 1 320 ? 2.568 5.299 -13.391 1.00 94.12 320 SER A N 1
ATOM 2517 C CA . SER A 1 320 ? 1.380 4.561 -13.841 1.00 94.12 320 SER A CA 1
ATOM 2518 C C . SER A 1 320 ? 0.263 5.513 -14.268 1.00 94.12 320 SER A C 1
ATOM 2520 O O . SER A 1 320 ? 0.126 6.590 -13.692 1.00 94.12 320 SER A O 1
ATOM 2522 N N . GLU A 1 321 ? -0.590 5.103 -15.214 1.00 90.88 321 GLU A N 1
ATOM 2523 C CA . GLU A 1 321 ? -1.949 5.657 -15.317 1.00 90.88 321 GLU A CA 1
ATOM 2524 C C . GLU A 1 321 ? -2.640 5.576 -13.944 1.00 90.88 321 GLU A C 1
ATOM 2526 O O . GLU A 1 321 ? -2.558 4.545 -13.261 1.00 90.88 321 GLU A O 1
ATOM 2531 N N . ALA A 1 322 ? -3.338 6.647 -13.563 1.00 84.94 322 ALA A N 1
ATOM 2532 C CA . ALA A 1 322 ? -4.185 6.690 -12.377 1.00 84.94 322 ALA A CA 1
ATOM 2533 C C . ALA A 1 322 ? -5.295 5.616 -12.406 1.00 84.94 322 ALA A C 1
ATOM 2535 O O . ALA A 1 322 ? -5.711 5.126 -13.461 1.00 84.94 322 ALA A O 1
ATOM 2536 N N . THR A 1 323 ? -5.794 5.243 -11.225 1.00 78.94 323 THR A N 1
ATOM 2537 C CA . THR A 1 323 ? -6.855 4.237 -11.058 1.00 78.94 323 THR A CA 1
ATOM 2538 C C . THR A 1 323 ? -7.883 4.696 -10.024 1.00 78.94 323 THR A C 1
ATOM 2540 O O . THR A 1 323 ? -7.579 5.531 -9.177 1.00 78.94 323 THR A O 1
ATOM 2543 N N . ALA A 1 324 ? -9.084 4.111 -10.047 1.00 75.94 324 ALA A N 1
ATOM 2544 C CA . ALA A 1 324 ? -10.189 4.460 -9.145 1.00 75.94 324 ALA A CA 1
ATOM 2545 C C . ALA A 1 324 ? -9.971 4.080 -7.658 1.00 75.94 324 ALA A C 1
ATOM 2547 O O . ALA A 1 324 ? -10.883 4.218 -6.848 1.00 75.94 324 ALA A O 1
ATOM 2548 N N . ALA A 1 325 ? -8.782 3.599 -7.274 1.00 66.56 325 ALA A N 1
ATOM 2549 C CA . ALA A 1 325 ? -8.439 3.236 -5.894 1.00 66.56 325 ALA A CA 1
ATOM 2550 C C . ALA A 1 325 ? -8.172 4.447 -4.963 1.00 66.56 325 ALA A C 1
ATOM 2552 O O . ALA A 1 325 ? -7.785 4.257 -3.802 1.00 66.56 325 ALA A O 1
ATOM 2553 N N . ALA A 1 326 ? -8.340 5.667 -5.482 1.00 73.00 326 ALA A N 1
ATOM 2554 C CA . ALA A 1 326 ? -8.257 6.957 -4.799 1.00 73.00 326 ALA A CA 1
ATOM 2555 C C . ALA A 1 326 ? -9.054 8.027 -5.579 1.00 73.00 326 ALA A C 1
ATOM 2557 O O . ALA A 1 326 ? -9.660 7.732 -6.607 1.00 73.00 326 ALA A O 1
ATOM 2558 N N . GLU A 1 327 ? -9.024 9.278 -5.116 1.00 75.38 327 GLU A N 1
ATOM 2559 C CA . GLU A 1 327 ? -9.780 10.422 -5.664 1.00 75.38 327 GLU A CA 1
ATOM 2560 C C . GLU A 1 327 ? -9.388 10.905 -7.083 1.00 75.38 327 GLU A C 1
ATOM 2562 O O . GLU A 1 327 ? -10.097 11.728 -7.672 1.00 75.38 327 GLU A O 1
ATOM 2567 N N . PHE A 1 328 ? -8.288 10.404 -7.657 1.00 73.75 328 PHE A N 1
ATOM 2568 C CA . PHE A 1 328 ? -7.770 10.835 -8.963 1.00 73.75 328 PHE A CA 1
ATOM 2569 C C . PHE A 1 328 ? -8.631 10.346 -10.139 1.00 73.75 328 PHE A C 1
ATOM 2571 O O . PHE A 1 328 ? -9.118 9.216 -10.161 1.00 73.75 328 PHE A O 1
ATOM 2578 N N . LYS A 1 329 ? -8.798 11.200 -11.159 1.00 66.25 329 LYS A N 1
ATOM 2579 C CA . LYS A 1 329 ? -9.691 10.957 -12.305 1.00 66.25 329 LYS A CA 1
ATOM 2580 C C . LYS A 1 329 ? -8.935 10.947 -13.634 1.00 66.25 329 LYS A C 1
ATOM 2582 O O . LYS A 1 329 ? -8.040 11.754 -13.857 1.00 66.25 329 LYS A O 1
ATOM 2587 N N . GLY A 1 330 ? -9.379 10.088 -14.553 1.00 69.75 330 GLY A N 1
ATOM 2588 C CA . GLY A 1 330 ? -8.838 9.988 -15.912 1.00 69.75 330 GLY A CA 1
ATOM 2589 C C . GLY A 1 330 ? -7.564 9.141 -16.022 1.00 69.75 330 GLY A C 1
ATOM 2590 O O . GLY A 1 330 ? -7.137 8.503 -15.066 1.00 69.75 330 GLY A O 1
ATOM 2591 N N . LYS A 1 331 ? -6.966 9.124 -17.218 1.00 75.69 331 LYS A N 1
ATOM 2592 C CA . LYS A 1 331 ? -5.772 8.324 -17.563 1.00 75.69 331 LYS A CA 1
ATOM 2593 C C . LYS A 1 331 ? -4.457 9.106 -17.415 1.00 75.69 331 LYS A C 1
ATOM 2595 O O . LYS A 1 331 ? -3.552 8.975 -18.233 1.00 75.69 331 LYS A O 1
ATOM 2600 N N . GLN A 1 332 ? -4.355 9.981 -16.417 1.00 85.81 332 GLN A N 1
ATOM 2601 C CA . GLN A 1 332 ? -3.127 10.750 -16.210 1.00 85.81 332 GLN A CA 1
ATOM 2602 C C . GLN A 1 332 ? -1.999 9.825 -15.732 1.00 85.81 332 GLN A C 1
ATOM 2604 O O . GLN A 1 332 ? -2.199 9.047 -14.800 1.00 85.81 332 GLN A O 1
ATOM 2609 N N . ILE A 1 333 ? -0.816 9.927 -16.347 1.00 91.56 333 ILE A N 1
ATOM 2610 C CA . ILE A 1 333 ? 0.397 9.266 -15.851 1.00 91.56 333 ILE A CA 1
ATOM 2611 C C . ILE A 1 333 ? 0.878 10.012 -14.604 1.00 91.56 333 ILE A C 1
ATOM 2613 O O . ILE A 1 333 ? 1.345 11.149 -14.691 1.00 91.56 333 ILE A O 1
ATOM 2617 N N . MET A 1 334 ? 0.764 9.363 -13.451 1.00 93.19 334 MET A N 1
ATOM 2618 C CA . MET A 1 334 ? 1.295 9.826 -12.171 1.00 93.19 334 MET A CA 1
ATOM 2619 C C . MET A 1 334 ? 2.633 9.144 -11.880 1.00 93.19 334 MET A C 1
ATOM 2621 O O . MET A 1 334 ? 2.893 8.046 -12.374 1.00 93.19 334 MET A O 1
ATOM 2625 N N . HIS A 1 335 ? 3.457 9.764 -11.038 1.00 96.38 335 HIS A N 1
ATOM 2626 C CA . HIS A 1 335 ? 4.525 9.041 -10.349 1.00 96.38 335 HIS A CA 1
ATOM 2627 C C . HIS A 1 335 ? 3.924 8.204 -9.216 1.00 96.38 335 HIS A C 1
ATOM 2629 O O . HIS A 1 335 ? 2.920 8.591 -8.610 1.00 96.38 335 HIS A O 1
ATOM 2635 N N . ASP A 1 336 ? 4.514 7.037 -8.979 1.00 97.19 336 ASP A N 1
ATOM 2636 C CA . ASP A 1 336 ? 4.154 6.133 -7.887 1.00 97.19 336 ASP A CA 1
ATOM 2637 C C . ASP A 1 336 ? 5.378 5.290 -7.468 1.00 97.19 336 ASP A C 1
ATOM 2639 O O . ASP A 1 336 ? 5.425 4.084 -7.731 1.00 97.19 336 ASP A O 1
ATOM 2643 N N . PRO A 1 337 ? 6.431 5.929 -6.913 1.00 98.19 337 PRO A N 1
ATOM 2644 C CA . PRO A 1 337 ? 7.672 5.254 -6.540 1.00 98.19 337 PRO A CA 1
ATOM 2645 C C . PRO A 1 337 ? 7.409 4.049 -5.632 1.00 98.19 337 PRO A C 1
ATOM 2647 O O . PRO A 1 337 ? 6.718 4.171 -4.624 1.00 98.19 337 PRO A O 1
ATOM 2650 N N . PHE A 1 338 ? 7.973 2.890 -5.987 1.00 98.50 338 PHE A N 1
ATOM 2651 C CA . PHE A 1 338 ? 7.800 1.602 -5.294 1.00 98.50 338 PHE A CA 1
ATOM 2652 C C . PHE A 1 338 ? 6.334 1.125 -5.146 1.00 98.50 338 PHE A C 1
ATOM 2654 O O . PHE A 1 338 ? 6.081 0.208 -4.369 1.00 98.50 338 PHE A O 1
ATOM 2661 N N . ALA A 1 339 ? 5.371 1.725 -5.864 1.00 97.44 339 ALA A N 1
ATOM 2662 C CA . ALA A 1 339 ? 3.927 1.630 -5.582 1.00 97.44 339 ALA A CA 1
ATOM 2663 C C . ALA A 1 339 ? 3.546 2.062 -4.144 1.00 97.44 339 ALA A C 1
ATOM 2665 O O . ALA A 1 339 ? 2.556 1.599 -3.572 1.00 97.44 339 ALA A O 1
ATOM 2666 N N . MET A 1 340 ? 4.368 2.929 -3.543 1.00 97.75 340 MET A N 1
ATOM 2667 C CA . MET A 1 340 ? 4.307 3.352 -2.143 1.00 97.75 340 MET A CA 1
ATOM 2668 C C . MET A 1 340 ? 3.895 4.815 -1.962 1.00 97.75 340 MET A C 1
ATOM 2670 O O . MET A 1 340 ? 3.793 5.259 -0.819 1.00 97.75 340 MET A O 1
ATOM 2674 N N . ARG A 1 341 ? 3.607 5.568 -3.039 1.00 95.62 341 ARG A N 1
ATOM 2675 C CA . ARG A 1 341 ? 3.299 7.009 -2.953 1.00 95.62 341 ARG A CA 1
ATOM 2676 C C . ARG A 1 341 ? 2.257 7.367 -1.884 1.00 95.62 341 ARG A C 1
ATOM 2678 O O . ARG A 1 341 ? 2.510 8.310 -1.140 1.00 95.62 341 ARG A O 1
ATOM 2685 N N . PRO A 1 342 ? 1.125 6.650 -1.746 1.00 92.56 342 PRO A N 1
ATOM 2686 C CA . PRO A 1 342 ? 0.118 6.986 -0.746 1.00 92.56 342 PRO A CA 1
ATOM 2687 C C . PRO A 1 342 ? 0.259 6.163 0.547 1.00 92.56 342 PRO A C 1
ATOM 2689 O O . PRO A 1 342 ? -0.714 6.008 1.285 1.00 92.56 342 PRO A O 1
ATOM 2692 N N . PHE A 1 343 ? 1.438 5.574 0.776 1.00 96.44 343 PHE A N 1
ATOM 2693 C CA . PHE A 1 343 ? 1.722 4.611 1.843 1.00 96.44 343 PHE A CA 1
ATOM 2694 C C . PHE A 1 343 ? 3.066 4.860 2.559 1.00 96.44 343 PHE A C 1
ATOM 2696 O O . PHE A 1 343 ? 3.420 4.094 3.458 1.00 96.44 343 PHE A O 1
ATOM 2703 N N . PHE A 1 344 ? 3.840 5.888 2.186 1.00 98.00 344 PHE A N 1
ATOM 2704 C CA . PHE A 1 344 ? 5.090 6.222 2.873 1.00 98.00 344 PHE A CA 1
ATOM 2705 C C . PHE A 1 344 ? 4.825 6.620 4.329 1.00 98.00 344 PHE A C 1
ATOM 2707 O O . PHE A 1 344 ? 4.177 7.623 4.602 1.00 98.00 344 PHE A O 1
ATOM 2714 N N . GLY A 1 345 ? 5.350 5.830 5.270 1.00 96.94 345 GLY A N 1
ATOM 2715 C CA . GLY A 1 345 ? 5.262 6.110 6.708 1.00 96.94 345 GLY A CA 1
ATOM 2716 C C . GLY A 1 345 ? 6.285 7.132 7.223 1.00 96.94 345 GLY A C 1
ATOM 2717 O O . GLY A 1 345 ? 6.240 7.483 8.397 1.00 96.94 345 GLY A O 1
ATOM 2718 N N . TYR A 1 346 ? 7.233 7.542 6.376 1.00 98.19 346 TYR A N 1
ATOM 2719 C CA . TYR A 1 346 ? 8.328 8.471 6.665 1.00 98.19 346 TYR A CA 1
ATOM 2720 C C . TYR A 1 346 ? 8.918 9.022 5.352 1.00 98.19 346 TYR A C 1
ATOM 2722 O O . TYR A 1 346 ? 8.599 8.521 4.271 1.00 98.19 346 TYR A O 1
ATOM 2730 N N . ASN A 1 347 ? 9.793 10.025 5.458 1.00 98.44 347 ASN A N 1
ATOM 2731 C CA . ASN A 1 347 ? 10.421 10.763 4.358 1.00 98.44 347 ASN A CA 1
ATOM 2732 C C . ASN A 1 347 ? 10.942 9.861 3.218 1.00 98.44 347 ASN A C 1
ATOM 2734 O O . ASN A 1 347 ? 11.739 8.946 3.439 1.00 98.44 347 ASN A O 1
ATOM 2738 N N . PHE A 1 348 ? 10.537 10.155 1.976 1.00 98.62 348 PHE A N 1
ATOM 2739 C CA . PHE A 1 348 ? 10.880 9.338 0.807 1.00 98.62 348 PHE A CA 1
ATOM 2740 C C . PHE A 1 348 ? 12.377 9.363 0.440 1.00 98.62 348 PHE A C 1
ATOM 2742 O O . PHE A 1 348 ? 12.912 8.338 0.022 1.00 98.62 348 PHE A O 1
ATOM 2749 N N . GLY A 1 349 ? 13.090 10.472 0.648 1.00 98.44 349 GLY A N 1
ATOM 2750 C CA . GLY A 1 349 ? 14.549 10.511 0.489 1.00 98.44 349 GLY A CA 1
ATOM 2751 C C . GLY A 1 349 ? 15.255 9.575 1.476 1.00 98.44 349 GLY A C 1
ATOM 2752 O O . GLY A 1 349 ? 16.098 8.760 1.094 1.00 98.44 349 GLY A O 1
ATOM 2753 N N . SER A 1 350 ? 14.796 9.570 2.731 1.00 98.50 350 SER A N 1
ATOM 2754 C CA . SER A 1 350 ? 15.248 8.605 3.745 1.00 98.50 350 SER A CA 1
ATOM 2755 C C . SER A 1 350 ? 14.837 7.161 3.427 1.00 98.50 350 SER A C 1
ATOM 2757 O O . SER A 1 350 ? 15.596 6.233 3.706 1.00 98.50 350 SER A O 1
ATOM 2759 N N . TYR A 1 351 ? 13.678 6.943 2.799 1.00 98.75 351 TYR A N 1
ATOM 2760 C CA . TYR A 1 351 ? 13.246 5.628 2.311 1.00 98.75 351 TYR A CA 1
ATOM 2761 C C . TYR A 1 351 ? 14.173 5.110 1.200 1.00 98.75 351 TYR A C 1
ATOM 2763 O O . TYR A 1 351 ? 14.593 3.952 1.233 1.00 98.75 351 TYR A O 1
ATOM 2771 N N . LEU A 1 352 ? 14.565 5.970 0.252 1.00 98.69 352 LEU A N 1
ATOM 2772 C CA . LEU A 1 352 ? 15.549 5.642 -0.784 1.00 98.69 352 LEU A CA 1
ATOM 2773 C C . LEU A 1 352 ? 16.913 5.302 -0.168 1.00 98.69 352 LEU A C 1
ATOM 2775 O O . LEU A 1 352 ? 17.487 4.266 -0.505 1.00 98.69 352 LEU A O 1
ATOM 2779 N N . ALA A 1 353 ? 17.395 6.103 0.786 1.00 98.50 353 ALA A N 1
ATOM 2780 C CA . ALA A 1 353 ? 18.626 5.818 1.524 1.00 98.50 353 ALA A CA 1
ATOM 2781 C C . ALA A 1 353 ? 18.548 4.485 2.300 1.00 98.50 353 ALA A C 1
ATOM 2783 O O . ALA A 1 353 ? 19.504 3.705 2.305 1.00 98.50 353 ALA A O 1
ATOM 2784 N N . HIS A 1 354 ? 17.393 4.164 2.895 1.00 98.56 354 HIS A N 1
ATOM 2785 C CA . HIS A 1 354 ? 17.168 2.881 3.561 1.00 98.56 354 HIS A CA 1
ATOM 2786 C C . HIS A 1 354 ? 17.270 1.702 2.581 1.00 98.56 354 HIS A C 1
ATOM 2788 O O . HIS A 1 354 ? 17.959 0.725 2.884 1.00 98.56 354 HIS A O 1
ATOM 2794 N N . TRP A 1 355 ? 16.669 1.801 1.391 1.00 98.56 355 TRP A N 1
ATOM 2795 C CA . TRP A 1 355 ? 16.815 0.790 0.337 1.00 98.56 355 TRP A CA 1
ATOM 2796 C C . TRP A 1 355 ? 18.262 0.662 -0.155 1.00 98.56 355 TRP A C 1
ATOM 2798 O O . TRP A 1 355 ? 18.784 -0.453 -0.225 1.00 98.56 355 TRP A O 1
ATOM 2808 N N . LEU A 1 356 ? 18.949 1.775 -0.430 1.00 98.44 356 LEU A N 1
ATOM 2809 C CA . LEU A 1 356 ? 20.365 1.777 -0.825 1.00 98.44 356 LEU A CA 1
ATOM 2810 C C . LEU A 1 356 ? 21.258 1.105 0.232 1.00 98.44 356 LEU A C 1
ATOM 2812 O O . LEU A 1 356 ? 22.159 0.347 -0.129 1.00 98.44 356 LEU A O 1
ATOM 2816 N N . SER A 1 357 ? 20.950 1.270 1.527 1.00 97.75 357 SER A N 1
ATOM 2817 C CA . SER A 1 357 ? 21.711 0.668 2.634 1.00 97.75 357 SER A CA 1
ATOM 2818 C C . SER A 1 357 ? 21.810 -0.863 2.581 1.00 97.75 357 SER A C 1
ATOM 2820 O O . SER A 1 357 ? 22.743 -1.433 3.146 1.00 97.75 357 SER A O 1
ATOM 2822 N N . PHE A 1 358 ? 20.887 -1.560 1.903 1.00 96.75 358 PHE A N 1
ATOM 2823 C CA . PHE A 1 358 ? 20.993 -3.010 1.703 1.00 96.75 358 PHE A CA 1
ATOM 2824 C C . PHE A 1 358 ? 22.112 -3.385 0.725 1.00 96.75 358 PHE A C 1
ATOM 2826 O O . PHE A 1 358 ? 22.796 -4.376 0.964 1.00 96.75 358 PHE A O 1
ATOM 2833 N N . GLY A 1 359 ? 22.373 -2.558 -0.293 1.00 94.25 359 GLY A N 1
ATOM 2834 C CA . GLY A 1 359 ? 23.480 -2.739 -1.240 1.00 94.25 359 GLY A CA 1
ATOM 2835 C C . GLY A 1 359 ? 24.870 -2.618 -0.606 1.00 94.25 359 GLY A C 1
ATOM 2836 O O . GLY A 1 359 ? 25.839 -3.138 -1.150 1.00 94.25 359 GLY A O 1
ATOM 2837 N N . ALA A 1 360 ? 24.970 -1.970 0.560 1.00 90.69 360 ALA A N 1
ATOM 2838 C CA . ALA A 1 360 ? 26.209 -1.832 1.326 1.00 90.69 360 ALA A CA 1
ATOM 2839 C C . ALA A 1 360 ? 26.465 -2.985 2.323 1.00 90.69 360 ALA A C 1
ATOM 2841 O O . ALA A 1 360 ? 27.528 -3.033 2.945 1.00 90.69 360 ALA A O 1
ATOM 2842 N N . LYS A 1 361 ? 25.512 -3.911 2.512 1.00 93.00 361 LYS A N 1
ATOM 2843 C CA . LYS A 1 361 ? 25.648 -5.025 3.466 1.00 93.00 361 LYS A CA 1
ATOM 2844 C C . LYS A 1 361 ? 26.462 -6.157 2.840 1.00 93.00 361 LYS A C 1
ATOM 2846 O O . LYS A 1 361 ? 26.170 -6.620 1.742 1.00 93.00 361 LYS A O 1
ATOM 2851 N N . THR A 1 362 ? 27.470 -6.642 3.557 1.00 90.06 362 THR A N 1
ATOM 2852 C CA . THR A 1 362 ? 28.250 -7.818 3.152 1.00 90.06 362 THR A CA 1
ATOM 2853 C C . THR A 1 362 ? 27.565 -9.111 3.602 1.00 90.06 362 THR A C 1
ATOM 2855 O O . THR A 1 362 ? 26.850 -9.138 4.601 1.00 90.06 362 THR A O 1
ATOM 2858 N N . GLY A 1 363 ? 27.762 -10.199 2.852 1.00 90.19 363 GLY A N 1
ATOM 2859 C CA . GLY A 1 363 ? 27.254 -11.532 3.209 1.00 90.19 363 GLY A CA 1
ATOM 2860 C C . GLY A 1 363 ? 25.740 -11.747 3.060 1.00 90.19 363 GLY A C 1
ATOM 2861 O O . GLY A 1 363 ? 25.267 -12.837 3.370 1.00 90.19 363 GLY A O 1
ATOM 2862 N N . VAL A 1 364 ? 24.980 -10.759 2.575 1.00 91.88 364 VAL A N 1
ATOM 2863 C CA . VAL A 1 364 ? 23.544 -10.907 2.279 1.00 91.88 364 VAL A CA 1
ATOM 2864 C C . VAL A 1 364 ? 23.311 -11.352 0.833 1.00 91.88 364 VAL A C 1
ATOM 2866 O O . VAL A 1 364 ? 24.045 -10.964 -0.074 1.00 91.88 364 VAL A O 1
ATOM 2869 N N . HIS A 1 365 ? 22.256 -12.136 0.607 1.00 93.56 365 HIS A N 1
ATOM 2870 C CA . HIS A 1 365 ? 21.733 -12.393 -0.733 1.00 93.56 365 HIS A CA 1
ATOM 2871 C C . HIS A 1 365 ? 20.687 -11.321 -1.062 1.00 93.56 365 HIS A C 1
ATOM 2873 O O . HIS A 1 365 ? 19.645 -11.259 -0.410 1.00 93.56 365 HIS A O 1
ATOM 2879 N N . LEU A 1 366 ? 20.978 -10.453 -2.032 1.00 96.62 366 LEU A N 1
ATOM 2880 C CA . LEU A 1 366 ? 20.041 -9.428 -2.494 1.00 96.62 366 LEU A CA 1
ATOM 2881 C C . LEU A 1 366 ? 19.198 -9.982 -3.652 1.00 96.62 366 LEU A C 1
ATOM 2883 O O . LEU A 1 366 ? 19.785 -10.501 -4.606 1.00 96.62 366 LEU A O 1
ATOM 2887 N N . PRO A 1 367 ? 17.859 -9.856 -3.615 1.00 97.94 367 PRO A N 1
ATOM 2888 C CA . PRO A 1 367 ? 17.019 -10.276 -4.726 1.00 97.94 367 PRO A CA 1
ATOM 2889 C C . PRO A 1 367 ? 17.299 -9.445 -5.979 1.00 97.94 367 PRO A C 1
ATOM 2891 O O . PRO A 1 367 ? 17.558 -8.241 -5.905 1.00 97.94 367 PRO A O 1
ATOM 2894 N N . LYS A 1 368 ? 17.177 -10.072 -7.151 1.00 98.25 368 LYS A N 1
ATOM 2895 C CA . LYS A 1 368 ? 17.243 -9.350 -8.425 1.00 98.25 368 LYS A CA 1
ATOM 2896 C C . LYS A 1 368 ? 16.028 -8.442 -8.592 1.00 98.25 368 LYS A C 1
ATOM 2898 O O . LYS A 1 368 ? 14.896 -8.869 -8.372 1.00 98.25 368 LYS A O 1
ATOM 2903 N N . ILE A 1 369 ? 16.259 -7.210 -9.035 1.00 98.88 369 ILE A N 1
ATOM 2904 C CA . ILE A 1 369 ? 15.191 -6.246 -9.307 1.00 98.88 369 ILE A CA 1
ATOM 2905 C C . ILE A 1 369 ? 14.846 -6.260 -10.799 1.00 98.88 369 ILE A C 1
ATOM 2907 O O . ILE A 1 369 ? 15.725 -6.164 -11.656 1.00 98.88 369 ILE A O 1
ATOM 2911 N N . TYR A 1 370 ? 13.553 -6.344 -11.094 1.00 98.75 370 TYR A N 1
ATOM 2912 C CA . TYR A 1 370 ? 12.977 -6.273 -12.433 1.00 98.75 370 TYR A CA 1
ATOM 2913 C C . TYR A 1 370 ? 11.885 -5.200 -12.484 1.00 98.75 370 TYR A C 1
ATOM 2915 O O . TYR A 1 370 ? 11.312 -4.836 -11.457 1.00 98.75 370 TYR A O 1
ATOM 2923 N N . HIS A 1 371 ? 11.549 -4.737 -13.684 1.00 98.75 371 HIS A N 1
ATOM 2924 C CA . HIS A 1 371 ? 10.364 -3.926 -13.946 1.00 98.75 371 HIS A CA 1
ATOM 2925 C C . HIS A 1 371 ? 9.565 -4.520 -15.111 1.00 98.75 371 HIS A C 1
ATOM 2927 O O . HIS A 1 371 ? 10.155 -4.922 -16.113 1.00 98.75 371 HIS A O 1
ATOM 2933 N N . VAL A 1 372 ? 8.233 -4.552 -15.003 1.00 98.25 372 VAL A N 1
ATOM 2934 C CA . VAL A 1 372 ? 7.309 -5.070 -16.030 1.00 98.25 372 VAL A CA 1
ATOM 2935 C C . VAL A 1 372 ?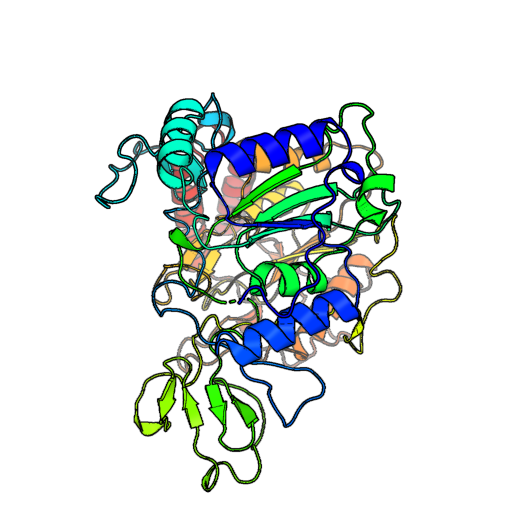 6.285 -4.033 -16.492 1.00 98.25 372 VAL A C 1
ATOM 2937 O O . VAL A 1 372 ? 5.905 -3.130 -15.744 1.00 98.25 372 VAL A O 1
ATOM 2940 N N . ASN A 1 373 ? 5.788 -4.190 -17.720 1.00 97.50 373 ASN A N 1
ATOM 2941 C CA . ASN A 1 373 ? 4.665 -3.419 -18.250 1.00 97.50 373 ASN A CA 1
ATOM 2942 C C . ASN A 1 373 ? 3.690 -4.308 -19.039 1.00 97.50 373 ASN A C 1
ATOM 2944 O O . ASN A 1 373 ? 3.884 -4.584 -20.220 1.00 97.50 373 ASN A O 1
ATOM 2948 N N . TRP A 1 374 ? 2.586 -4.696 -18.401 1.00 96.44 374 TRP A N 1
ATOM 2949 C CA . TRP A 1 374 ? 1.513 -5.472 -19.037 1.00 96.44 374 TRP A CA 1
ATOM 2950 C C . TRP A 1 374 ? 0.585 -4.635 -19.932 1.00 96.44 374 TRP A C 1
ATOM 2952 O O . TRP A 1 374 ? -0.331 -5.184 -20.535 1.00 96.44 374 TRP A O 1
ATOM 2962 N N . PHE A 1 375 ? 0.762 -3.310 -19.963 1.00 96.25 375 PHE A N 1
ATOM 2963 C CA . PHE A 1 375 ? -0.261 -2.357 -20.404 1.00 96.25 375 PHE A CA 1
ATOM 2964 C C . PHE A 1 375 ? 0.128 -1.552 -21.650 1.00 96.25 375 PHE A C 1
ATOM 2966 O O . PHE A 1 375 ? -0.596 -0.622 -22.010 1.00 96.25 375 PHE A O 1
ATOM 2973 N N . LEU A 1 376 ? 1.234 -1.914 -22.309 1.00 93.81 376 LEU A N 1
ATOM 2974 C CA . LEU A 1 376 ? 1.674 -1.316 -23.569 1.00 93.81 376 LEU A CA 1
ATOM 2975 C C . LEU A 1 376 ? 0.595 -1.475 -24.654 1.00 93.81 376 LEU A C 1
ATOM 2977 O O . LEU A 1 376 ? -0.001 -2.549 -24.787 1.00 93.81 376 LEU A O 1
ATOM 2981 N N . ARG A 1 377 ? 0.344 -0.417 -25.430 1.00 92.88 377 ARG A N 1
ATOM 2982 C CA . ARG A 1 377 ? -0.700 -0.369 -26.460 1.00 92.88 377 ARG A CA 1
ATOM 2983 C C . ARG A 1 377 ? -0.138 -0.163 -27.858 1.00 92.88 377 ARG A C 1
ATOM 2985 O O . ARG A 1 377 ? 0.907 0.459 -28.032 1.00 92.88 377 ARG A O 1
ATOM 2992 N N . ASP A 1 378 ? -0.868 -0.651 -28.856 1.00 90.00 378 ASP A N 1
ATOM 2993 C CA . ASP A 1 378 ? -0.616 -0.297 -30.249 1.00 90.00 378 ASP A CA 1
ATOM 2994 C C . ASP A 1 378 ? -1.028 1.162 -30.501 1.00 90.00 378 ASP A C 1
ATOM 2996 O O . ASP A 1 378 ? -2.114 1.589 -30.104 1.00 90.00 378 ASP A O 1
ATOM 3000 N N . SER A 1 379 ? -0.182 1.936 -31.181 1.00 87.12 379 SER A N 1
ATOM 3001 C CA . SER A 1 379 ? -0.418 3.368 -31.412 1.00 87.12 379 SER A CA 1
ATOM 3002 C C . SER A 1 379 ? -1.470 3.678 -32.487 1.00 87.12 379 SER A C 1
ATOM 3004 O O . SER A 1 379 ? -1.829 4.842 -32.661 1.00 87.12 379 SER A O 1
ATOM 3006 N N . LYS A 1 380 ? -1.978 2.666 -33.205 1.00 88.88 380 LYS A N 1
ATOM 3007 C CA . LYS A 1 380 ? -2.996 2.793 -34.262 1.00 88.88 380 LYS A CA 1
ATOM 3008 C C . LYS A 1 380 ? -4.335 2.190 -33.841 1.00 88.88 380 LYS A C 1
ATOM 3010 O O . LYS A 1 380 ? -5.363 2.812 -34.091 1.00 88.88 380 LYS A O 1
ATOM 3015 N N . THR A 1 381 ? -4.339 1.008 -33.217 1.00 92.25 381 THR A N 1
ATOM 3016 C CA . THR A 1 381 ? -5.576 0.343 -32.756 1.00 92.25 381 THR A CA 1
ATOM 3017 C C . THR A 1 381 ? -5.937 0.673 -31.309 1.00 92.25 381 THR A C 1
ATOM 3019 O O . THR A 1 381 ? -7.094 0.509 -30.927 1.00 92.25 381 THR A O 1
ATOM 3022 N N . ASN A 1 382 ? -4.986 1.170 -30.501 1.00 89.81 382 ASN A N 1
ATOM 3023 C CA . ASN A 1 382 ? -5.136 1.411 -29.057 1.00 89.81 382 ASN A CA 1
ATOM 3024 C C . ASN A 1 382 ? -5.457 0.130 -28.244 1.00 89.81 382 ASN A C 1
ATOM 3026 O O . ASN A 1 382 ? -5.790 0.198 -27.057 1.00 89.81 382 ASN A O 1
ATOM 3030 N N . GLU A 1 383 ? -5.321 -1.053 -28.849 1.00 92.19 383 GLU A N 1
ATOM 3031 C CA . GLU A 1 383 ? -5.426 -2.356 -28.185 1.00 92.19 383 GLU A CA 1
ATOM 3032 C C . GLU A 1 383 ? -4.163 -2.653 -27.364 1.00 92.19 383 GLU A C 1
ATOM 3034 O O . GLU A 1 383 ? -3.114 -2.047 -27.581 1.00 92.19 383 GLU A O 1
ATOM 3039 N N . PHE A 1 384 ? -4.246 -3.577 -26.403 1.00 93.12 384 PHE A N 1
ATOM 3040 C CA . PHE A 1 384 ? -3.067 -4.018 -25.654 1.00 93.12 384 PHE A CA 1
ATOM 3041 C C . PHE A 1 384 ? -2.183 -4.925 -26.520 1.00 93.12 384 PHE A C 1
ATOM 3043 O O . PHE A 1 384 ? -2.664 -5.901 -27.090 1.00 93.12 384 PHE A O 1
ATOM 3050 N N . LEU A 1 385 ? -0.877 -4.646 -26.561 1.00 90.56 385 LEU A N 1
ATOM 3051 C CA . LEU A 1 385 ? 0.101 -5.478 -27.275 1.00 90.56 385 LEU A CA 1
ATOM 3052 C C . LEU A 1 385 ? 0.412 -6.797 -26.553 1.00 90.56 385 LEU A C 1
ATOM 3054 O O . LEU A 1 385 ? 0.974 -7.708 -27.158 1.00 90.56 385 LEU A O 1
ATOM 3058 N N . TRP A 1 386 ? 0.061 -6.899 -25.269 1.00 91.25 386 TRP A N 1
ATOM 3059 C CA . TRP A 1 386 ? 0.249 -8.087 -24.444 1.00 91.25 386 TRP A CA 1
ATOM 3060 C C . TRP A 1 386 ? -1.101 -8.590 -23.903 1.00 91.25 386 TRP A C 1
ATOM 3062 O O . TRP A 1 386 ? -1.852 -7.786 -23.351 1.00 91.25 386 TRP A O 1
ATOM 3072 N N . PRO A 1 387 ? -1.422 -9.895 -24.010 1.00 90.00 387 PRO A N 1
ATOM 3073 C CA . PRO A 1 387 ? -2.699 -10.441 -23.535 1.00 90.00 387 PRO A CA 1
ATOM 3074 C C . PRO A 1 387 ? -2.859 -10.427 -22.006 1.00 90.00 387 PRO A C 1
ATOM 3076 O O . PRO A 1 387 ? -3.984 -10.440 -21.514 1.00 90.00 387 PRO A O 1
ATOM 3079 N N . GLY A 1 388 ? -1.763 -10.372 -21.242 1.00 91.06 388 GLY A N 1
ATOM 3080 C CA . GLY A 1 388 ? -1.814 -10.266 -19.783 1.00 91.06 388 GLY A CA 1
ATOM 3081 C C . GLY A 1 388 ? -2.261 -11.546 -19.065 1.00 91.06 388 GLY A C 1
ATOM 3082 O O . GLY A 1 388 ? -2.130 -12.659 -19.575 1.00 91.06 388 GLY A O 1
ATOM 3083 N N . PHE A 1 389 ? -2.804 -11.376 -17.855 1.00 92.12 389 PHE A N 1
ATOM 3084 C CA . PHE A 1 389 ? -3.393 -12.440 -17.029 1.00 92.12 389 PHE A CA 1
ATOM 3085 C C . PHE A 1 389 ? -2.498 -13.691 -16.923 1.00 92.12 389 PHE A C 1
ATOM 3087 O O . PHE A 1 389 ? -1.353 -13.578 -16.487 1.00 92.12 389 PHE A O 1
ATOM 3094 N N . GLY A 1 390 ? -2.996 -14.873 -17.304 1.00 88.88 390 GLY A N 1
ATOM 3095 C CA . GLY A 1 390 ? -2.242 -16.129 -17.240 1.00 88.88 390 GLY A CA 1
ATOM 3096 C C . GLY A 1 390 ? -0.984 -16.140 -18.114 1.00 88.88 390 GLY A C 1
ATOM 3097 O O . GLY A 1 390 ? 0.012 -16.749 -17.734 1.00 88.88 390 GLY A O 1
ATOM 3098 N N . GLU A 1 391 ? -0.969 -15.402 -19.227 1.00 89.38 391 GLU A N 1
ATOM 3099 C CA . GLU A 1 391 ? 0.184 -15.334 -20.134 1.00 89.38 391 GLU A CA 1
ATOM 3100 C C . GLU A 1 391 ? 1.390 -14.617 -19.501 1.00 89.38 391 GLU A C 1
ATOM 3102 O O . GLU A 1 391 ? 2.529 -14.844 -19.915 1.00 89.38 391 GLU A O 1
ATOM 3107 N N . ASN A 1 392 ? 1.188 -13.838 -18.426 1.00 93.62 392 ASN A N 1
ATOM 3108 C CA . ASN A 1 392 ? 2.280 -13.248 -17.640 1.00 93.62 392 ASN A CA 1
ATOM 3109 C C . ASN A 1 392 ? 3.262 -14.307 -17.105 1.00 93.62 392 ASN A C 1
ATOM 3111 O O . ASN A 1 392 ? 4.433 -13.986 -16.892 1.00 93.62 392 ASN A O 1
ATOM 3115 N N . ILE A 1 393 ? 2.837 -15.573 -16.963 1.00 91.88 393 ILE A N 1
ATOM 3116 C CA . ILE A 1 393 ? 3.712 -16.689 -16.573 1.00 91.88 393 ILE A CA 1
ATOM 3117 C C . ILE A 1 393 ? 4.938 -16.829 -17.489 1.00 91.88 393 ILE A C 1
ATOM 3119 O O . ILE A 1 393 ? 5.985 -17.269 -17.031 1.00 91.88 393 ILE A O 1
ATOM 3123 N N . ARG A 1 394 ? 4.859 -16.393 -18.756 1.00 89.62 394 ARG A N 1
ATOM 3124 C CA . ARG A 1 394 ? 5.988 -16.415 -19.705 1.00 89.62 394 ARG A CA 1
ATOM 3125 C C . ARG A 1 394 ? 7.116 -15.466 -19.299 1.00 89.62 394 ARG A C 1
ATOM 3127 O O . ARG A 1 394 ? 8.288 -15.783 -19.480 1.00 89.62 394 ARG A O 1
ATOM 3134 N N . VAL A 1 395 ? 6.769 -14.310 -18.737 1.00 92.06 395 VAL A N 1
ATOM 3135 C CA . VAL A 1 395 ? 7.744 -13.350 -18.201 1.00 92.06 395 VAL A CA 1
ATOM 3136 C C . VAL A 1 395 ? 8.289 -13.832 -16.857 1.00 92.06 395 VAL A C 1
ATOM 3138 O O . VAL A 1 395 ? 9.482 -13.685 -16.610 1.00 92.06 395 VAL A O 1
ATOM 3141 N N . ILE A 1 396 ? 7.462 -14.477 -16.028 1.00 94.19 396 ILE A N 1
ATOM 3142 C CA . ILE A 1 396 ? 7.924 -15.102 -14.778 1.00 94.19 396 ILE A CA 1
ATOM 3143 C C . ILE A 1 396 ? 8.879 -16.280 -15.056 1.00 94.19 396 ILE A C 1
ATOM 3145 O O . ILE A 1 396 ? 9.904 -16.386 -14.392 1.00 94.19 396 ILE A O 1
ATOM 3149 N N . ASP A 1 397 ? 8.621 -17.100 -16.083 1.00 92.00 397 ASP A N 1
ATOM 3150 C CA . ASP A 1 397 ? 9.537 -18.141 -16.584 1.00 92.00 397 ASP A CA 1
ATOM 3151 C C . ASP A 1 397 ? 10.889 -17.547 -17.012 1.00 92.00 397 ASP A C 1
ATOM 3153 O O . ASP A 1 397 ? 11.938 -18.057 -16.619 1.00 92.00 397 ASP A O 1
ATOM 3157 N N . TRP A 1 398 ? 10.895 -16.422 -17.740 1.00 90.88 398 TRP A N 1
ATOM 3158 C CA . TRP A 1 398 ? 12.145 -15.729 -18.066 1.00 90.88 398 TRP A CA 1
ATOM 3159 C C . TRP A 1 398 ? 12.859 -15.204 -16.813 1.00 90.88 398 TRP A C 1
ATOM 3161 O O . TRP A 1 398 ? 14.048 -15.466 -16.660 1.00 90.88 398 TRP A O 1
ATOM 3171 N N . ILE A 1 399 ? 12.157 -14.551 -15.880 1.00 94.50 399 ILE A N 1
ATOM 3172 C CA . ILE A 1 399 ? 12.723 -14.081 -14.600 1.00 94.50 399 ILE A CA 1
ATOM 3173 C C . ILE A 1 399 ? 13.345 -15.244 -13.808 1.00 94.50 399 ILE A C 1
ATOM 3175 O O . ILE A 1 399 ? 14.485 -15.145 -13.351 1.00 94.50 399 ILE A O 1
ATOM 3179 N N . PHE A 1 400 ? 12.657 -16.383 -13.714 1.00 94.31 400 PHE A N 1
ATOM 3180 C CA . PHE A 1 400 ? 13.157 -17.584 -13.042 1.00 94.31 400 PHE A CA 1
ATOM 3181 C C . PHE A 1 400 ? 14.407 -18.158 -13.732 1.00 94.31 400 PHE A C 1
ATOM 3183 O O . PHE A 1 400 ? 15.388 -18.519 -13.075 1.00 94.31 400 PHE A O 1
ATOM 3190 N N . ARG A 1 401 ? 14.442 -18.163 -15.070 1.00 92.12 401 ARG A N 1
ATOM 3191 C CA . ARG A 1 401 ? 15.639 -18.534 -15.846 1.00 92.12 401 ARG A CA 1
ATOM 3192 C C . ARG A 1 401 ? 16.773 -17.506 -15.721 1.00 92.12 401 ARG A C 1
ATOM 3194 O O . ARG A 1 401 ? 17.939 -17.883 -15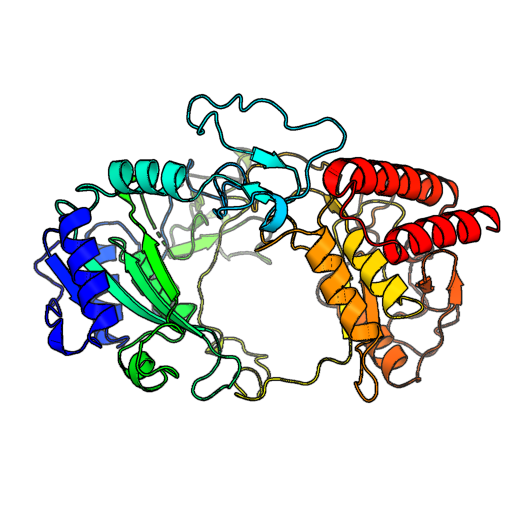.806 1.00 92.12 401 ARG A O 1
ATOM 3201 N N . ARG A 1 402 ? 16.479 -16.223 -15.485 1.00 92.75 402 ARG A N 1
ATOM 3202 C CA . ARG A 1 402 ? 17.477 -15.171 -15.209 1.00 92.75 402 ARG A CA 1
ATOM 3203 C C . ARG A 1 402 ? 18.052 -15.247 -13.792 1.00 92.75 402 ARG A C 1
ATOM 3205 O O . ARG A 1 402 ? 19.196 -14.828 -13.602 1.00 92.75 402 ARG A O 1
ATOM 3212 N N . LEU A 1 403 ? 17.321 -15.807 -12.825 1.00 94.44 403 LEU A N 1
ATOM 3213 C CA . LEU A 1 403 ? 17.843 -16.190 -11.504 1.00 94.44 403 LEU A CA 1
ATOM 3214 C C . LEU A 1 403 ? 18.752 -17.423 -11.612 1.00 94.44 403 LEU A C 1
ATOM 3216 O O . LEU A 1 403 ? 19.937 -17.358 -11.293 1.00 94.44 403 LEU A O 1
ATOM 3220 N N . THR A 1 404 ? 18.227 -18.515 -12.173 1.00 92.50 404 THR A N 1
ATOM 3221 C CA . THR A 1 404 ? 18.910 -19.821 -12.296 1.00 92.50 404 THR A CA 1
ATOM 3222 C C . THR A 1 404 ? 19.992 -19.889 -13.387 1.00 92.50 404 THR A C 1
ATOM 3224 O O . THR A 1 404 ? 20.558 -20.953 -13.628 1.00 92.50 404 THR A O 1
ATOM 3227 N N . GLN A 1 405 ? 20.305 -18.764 -14.044 1.00 89.56 405 GLN A N 1
ATOM 3228 C CA . GLN A 1 405 ? 21.292 -18.631 -15.132 1.00 89.56 405 GLN A CA 1
ATOM 3229 C C . GLN A 1 405 ? 20.979 -19.462 -16.400 1.00 89.56 405 GLN A C 1
ATOM 3231 O O . GLN A 1 405 ? 21.843 -19.676 -17.246 1.00 89.56 405 GLN A O 1
ATOM 3236 N N . GLN A 1 406 ? 19.720 -19.876 -16.570 1.00 87.31 406 GLN A N 1
ATOM 3237 C CA . GLN A 1 406 ? 19.206 -20.656 -17.703 1.00 87.31 406 GLN A CA 1
ATOM 3238 C C . GLN A 1 406 ? 18.705 -19.799 -18.886 1.00 87.31 406 GLN A C 1
ATOM 3240 O O . GLN A 1 406 ? 18.267 -20.351 -19.894 1.00 87.31 406 GLN A O 1
ATOM 3245 N N . ALA A 1 407 ? 18.742 -18.463 -18.788 1.00 85.31 407 ALA A N 1
ATOM 3246 C CA . ALA A 1 407 ? 18.409 -17.548 -19.887 1.00 85.31 407 ALA A CA 1
ATOM 3247 C C . ALA A 1 407 ? 19.435 -16.418 -20.046 1.00 85.31 407 ALA A C 1
ATOM 3249 O O . ALA A 1 407 ? 19.928 -15.852 -19.065 1.00 85.31 407 ALA A O 1
ATOM 3250 N N . SER A 1 408 ? 19.698 -16.039 -21.298 1.00 84.31 408 SER A N 1
ATOM 3251 C CA . SER A 1 408 ? 20.396 -14.804 -21.662 1.00 84.31 408 SER A CA 1
ATOM 3252 C C . SER A 1 408 ? 19.469 -13.581 -21.569 1.00 84.31 408 SER A C 1
ATOM 3254 O O . SER A 1 408 ? 18.257 -13.685 -21.355 1.00 84.31 408 SER A O 1
ATOM 3256 N N . GLY A 1 409 ? 20.065 -12.403 -21.740 1.00 88.81 409 GLY A N 1
ATOM 3257 C CA . GLY A 1 409 ? 19.360 -11.148 -21.956 1.00 88.81 409 GLY A CA 1
ATOM 3258 C C . GLY A 1 409 ? 20.289 -10.121 -22.601 1.00 88.81 409 GLY A C 1
ATOM 3259 O O . GLY A 1 409 ? 21.505 -10.166 -22.396 1.00 88.81 409 GLY A O 1
ATOM 3260 N N . CYS A 1 410 ? 19.728 -9.212 -23.394 1.00 90.19 410 CYS A N 1
ATOM 3261 C CA . CYS A 1 410 ? 20.474 -8.176 -24.101 1.00 90.19 410 CYS A CA 1
ATOM 3262 C C . CYS A 1 410 ? 20.594 -6.908 -23.240 1.00 90.19 410 CYS A C 1
ATOM 3264 O O . CYS A 1 410 ? 19.613 -6.473 -22.636 1.00 90.19 410 CYS A O 1
ATOM 3266 N N . LYS A 1 411 ? 21.787 -6.297 -23.179 1.00 94.88 411 LYS A N 1
ATOM 3267 C CA . LYS A 1 411 ? 21.998 -5.017 -22.480 1.00 94.88 411 LYS A CA 1
ATOM 3268 C C . LYS A 1 411 ? 21.496 -3.850 -23.330 1.00 94.88 411 LYS A C 1
ATOM 3270 O O . LYS A 1 411 ? 21.812 -3.754 -24.509 1.00 94.88 411 LYS A O 1
ATOM 3275 N N . THR A 1 412 ? 20.777 -2.935 -22.692 1.00 95.94 412 THR A N 1
ATOM 3276 C CA . THR A 1 412 ? 20.168 -1.740 -23.300 1.00 95.94 412 THR A CA 1
ATOM 3277 C C . THR A 1 412 ? 20.480 -0.506 -22.441 1.00 95.94 412 THR A C 1
ATOM 3279 O O . THR A 1 412 ? 21.107 -0.657 -21.392 1.00 95.94 412 THR A O 1
ATOM 3282 N N . PRO A 1 413 ? 20.041 0.717 -22.792 1.00 97.56 413 PRO A N 1
ATOM 3283 C CA . PRO A 1 413 ? 20.214 1.866 -21.901 1.00 97.56 413 PRO A CA 1
ATOM 3284 C C . PRO A 1 413 ? 19.454 1.792 -20.568 1.00 97.56 413 PRO A C 1
ATOM 3286 O O . PRO A 1 413 ? 19.860 2.460 -19.614 1.00 97.56 413 PRO A O 1
ATOM 3289 N N . ILE A 1 414 ? 18.380 0.996 -20.486 1.00 97.56 414 ILE A N 1
ATOM 3290 C CA . ILE A 1 414 ? 17.444 0.978 -19.344 1.00 97.56 414 ILE A CA 1
ATOM 3291 C C . ILE A 1 414 ? 17.586 -0.248 -18.432 1.00 97.56 414 ILE A C 1
ATOM 3293 O O . ILE A 1 414 ? 16.955 -0.303 -17.383 1.00 97.56 414 ILE A O 1
ATOM 3297 N N . GLY A 1 415 ? 18.359 -1.253 -18.844 1.00 97.69 415 GLY A N 1
ATOM 3298 C CA . GLY A 1 415 ? 18.448 -2.543 -18.160 1.00 97.69 415 GLY A CA 1
ATOM 3299 C C . GLY A 1 415 ? 18.834 -3.679 -19.105 1.00 97.69 415 GLY A C 1
ATOM 3300 O O . GLY A 1 415 ? 19.320 -3.452 -20.220 1.00 97.69 415 GLY A O 1
ATOM 3301 N N . ILE A 1 416 ? 18.597 -4.911 -18.665 1.00 96.44 416 ILE A N 1
ATOM 3302 C CA . ILE A 1 416 ? 18.743 -6.130 -19.465 1.00 96.44 416 ILE A CA 1
ATOM 3303 C C . ILE A 1 416 ? 17.344 -6.615 -19.873 1.00 96.44 416 ILE A C 1
ATOM 3305 O O . ILE A 1 416 ? 16.525 -6.922 -19.011 1.00 96.44 416 ILE A O 1
ATOM 3309 N N . ILE A 1 417 ? 17.066 -6.692 -21.174 1.00 93.44 417 ILE A N 1
ATOM 3310 C CA . ILE A 1 417 ? 15.809 -7.236 -21.726 1.00 93.44 417 ILE A CA 1
ATOM 3311 C C . ILE A 1 417 ? 15.988 -8.708 -22.139 1.00 93.44 417 ILE A C 1
ATOM 3313 O O . ILE A 1 417 ? 17.129 -9.157 -22.290 1.00 93.44 417 ILE A O 1
ATOM 3317 N N . PRO A 1 418 ? 14.909 -9.476 -22.380 1.00 89.06 418 PRO A N 1
ATOM 3318 C CA . PRO A 1 418 ? 14.996 -10.747 -23.095 1.00 89.06 418 PRO A CA 1
ATOM 3319 C C . PRO A 1 418 ? 15.728 -10.598 -24.438 1.00 89.06 418 PRO A C 1
ATOM 3321 O O . PRO A 1 418 ? 15.565 -9.606 -25.145 1.00 89.06 418 PRO A O 1
ATOM 3324 N N . ASP A 1 419 ? 16.545 -11.588 -24.794 1.00 78.12 419 ASP A N 1
ATOM 3325 C CA . ASP A 1 419 ? 17.176 -11.667 -26.116 1.00 78.12 419 ASP A CA 1
ATOM 3326 C C . ASP A 1 419 ? 16.101 -11.919 -27.195 1.00 78.12 419 ASP A C 1
ATOM 3328 O O . ASP A 1 419 ? 15.130 -12.641 -26.959 1.00 78.12 419 ASP A O 1
ATOM 3332 N N . GLN A 1 420 ? 16.271 -11.371 -28.401 1.00 64.25 420 GLN A N 1
ATOM 3333 C CA . GLN A 1 420 ? 15.410 -11.729 -29.537 1.00 64.25 420 GLN A CA 1
ATOM 3334 C C . GLN A 1 420 ? 15.582 -13.212 -29.923 1.00 64.25 420 GLN A C 1
ATOM 3336 O O . GLN A 1 420 ? 14.667 -13.824 -30.468 1.00 64.25 420 GLN A O 1
ATOM 3341 N N . ASN A 1 421 ? 16.722 -13.815 -29.568 1.00 54.88 421 ASN A N 1
ATOM 3342 C CA . ASN A 1 421 ? 17.049 -15.225 -29.770 1.00 54.88 421 ASN A CA 1
ATOM 3343 C C . ASN A 1 421 ? 16.721 -16.108 -28.545 1.00 54.88 421 ASN A C 1
ATOM 3345 O O . ASN A 1 421 ? 17.450 -17.061 -28.258 1.00 54.88 421 ASN A O 1
ATOM 3349 N N . VAL A 1 422 ? 15.628 -15.841 -27.809 1.00 53.09 422 VAL A N 1
ATOM 3350 C CA . VAL A 1 422 ? 15.093 -16.767 -26.777 1.00 53.09 422 VAL A CA 1
ATOM 3351 C C . VAL A 1 422 ? 14.422 -17.980 -27.450 1.00 53.09 422 VAL A C 1
ATOM 3353 O O . VAL A 1 422 ? 13.232 -18.252 -27.319 1.00 53.09 422 VAL A O 1
ATOM 3356 N N . SER A 1 423 ? 15.231 -18.762 -28.164 1.00 45.94 423 SER A N 1
ATOM 3357 C CA . SER A 1 423 ? 14.831 -19.935 -28.953 1.00 45.94 423 SER A CA 1
ATOM 3358 C C . SER A 1 423 ? 14.494 -21.177 -28.108 1.00 45.94 423 SER A C 1
ATOM 3360 O O . SER A 1 423 ? 14.296 -22.251 -28.665 1.00 45.94 423 SER A O 1
ATOM 3362 N N . ASN A 1 424 ? 14.474 -21.053 -26.773 1.00 46.88 424 ASN A N 1
ATOM 3363 C CA . ASN A 1 424 ? 14.240 -22.128 -25.794 1.00 46.88 424 ASN A CA 1
ATOM 3364 C C . ASN A 1 424 ? 13.546 -21.603 -24.507 1.00 46.88 424 ASN A C 1
ATOM 3366 O O . ASN A 1 424 ? 13.924 -21.963 -23.392 1.00 46.88 424 ASN A O 1
ATOM 3370 N N . GLY A 1 425 ? 12.548 -20.721 -24.635 1.00 52.81 425 GLY A N 1
ATOM 3371 C CA . GLY A 1 425 ? 11.775 -20.187 -23.499 1.00 52.81 425 GLY A CA 1
ATOM 3372 C C . GLY A 1 425 ? 10.316 -19.893 -23.858 1.00 52.81 425 GLY A C 1
ATOM 3373 O O . GLY A 1 425 ? 9.991 -19.725 -25.033 1.00 52.81 425 GLY A O 1
ATOM 3374 N N . ILE A 1 426 ? 9.423 -19.825 -22.861 1.00 52.69 426 ILE A N 1
ATOM 3375 C CA . ILE A 1 426 ? 7.963 -19.792 -23.104 1.00 52.69 426 ILE A CA 1
ATOM 3376 C C . ILE A 1 426 ? 7.502 -18.447 -23.713 1.00 52.69 426 ILE A C 1
ATOM 3378 O O . ILE A 1 426 ? 6.446 -18.386 -24.345 1.00 52.69 426 ILE A O 1
ATOM 3382 N N . LEU A 1 427 ? 8.317 -17.388 -23.605 1.00 59.25 427 LEU A N 1
ATOM 3383 C CA . LEU A 1 427 ? 8.153 -16.122 -24.341 1.00 59.25 427 LEU A CA 1
ATOM 3384 C C . LEU A 1 427 ? 8.024 -16.349 -25.864 1.00 59.25 427 LEU A C 1
ATOM 3386 O O . LEU A 1 427 ? 7.086 -15.842 -26.474 1.00 59.25 427 LEU A O 1
ATOM 3390 N N . GLY A 1 428 ? 8.879 -17.202 -26.439 1.00 54.28 428 GLY A N 1
ATOM 3391 C CA . GLY A 1 428 ? 8.686 -17.836 -27.746 1.00 54.28 428 GLY A CA 1
ATOM 3392 C C . GLY A 1 428 ? 8.728 -16.945 -29.000 1.00 54.28 428 GLY A C 1
ATOM 3393 O O . GLY A 1 428 ? 8.704 -15.717 -28.966 1.00 54.28 428 GLY A O 1
ATOM 3394 N N . ASN A 1 429 ? 8.735 -17.614 -30.157 1.00 51.66 429 ASN A N 1
ATOM 3395 C CA . ASN A 1 429 ? 8.983 -17.043 -31.492 1.00 51.66 429 ASN A CA 1
ATOM 3396 C C . ASN A 1 429 ? 7.819 -16.187 -32.058 1.00 51.66 429 ASN A C 1
ATOM 3398 O O . ASN A 1 429 ? 7.603 -16.172 -33.271 1.00 51.66 429 ASN A O 1
ATOM 3402 N N . ARG A 1 430 ? 6.997 -15.558 -31.203 1.00 53.69 430 ARG A N 1
ATOM 3403 C CA . ARG A 1 430 ? 5.796 -14.784 -31.587 1.00 53.69 430 ARG A CA 1
ATOM 3404 C C . ARG A 1 430 ? 5.525 -13.533 -30.741 1.00 53.69 430 ARG A C 1
ATOM 3406 O O . ARG A 1 430 ? 4.473 -12.920 -30.910 1.00 53.69 430 ARG A O 1
ATOM 3413 N N . ILE A 1 431 ? 6.439 -13.124 -29.861 1.00 64.12 431 ILE A N 1
ATOM 3414 C CA . ILE A 1 431 ? 6.350 -11.794 -29.242 1.00 64.12 431 ILE A CA 1
ATOM 3415 C C . ILE A 1 431 ? 6.446 -10.726 -30.333 1.00 64.12 431 ILE A C 1
ATOM 3417 O O . ILE A 1 431 ? 7.355 -10.757 -31.160 1.00 64.12 431 ILE A O 1
ATOM 3421 N N . ASN A 1 432 ? 5.504 -9.779 -30.331 1.00 73.94 432 ASN A N 1
ATOM 3422 C CA . ASN A 1 432 ? 5.609 -8.570 -31.142 1.00 73.94 432 ASN A CA 1
ATOM 3423 C C . ASN A 1 432 ? 6.866 -7.799 -30.689 1.00 73.94 432 ASN A C 1
ATOM 3425 O O . ASN A 1 432 ? 6.913 -7.434 -29.513 1.00 73.94 432 ASN A O 1
ATOM 3429 N N . PRO A 1 433 ? 7.861 -7.531 -31.561 1.00 79.56 433 PRO A N 1
ATOM 3430 C CA . PRO A 1 433 ? 9.092 -6.839 -31.173 1.00 79.56 433 PRO A CA 1
ATOM 3431 C C . PRO A 1 433 ? 8.859 -5.504 -30.452 1.00 79.56 433 PRO A C 1
ATOM 3433 O O . PRO A 1 433 ? 9.607 -5.186 -29.532 1.00 79.56 433 PRO A O 1
ATOM 3436 N N . ALA A 1 434 ? 7.758 -4.806 -30.758 1.00 84.94 434 ALA A N 1
ATOM 3437 C CA . ALA A 1 434 ? 7.348 -3.570 -30.086 1.00 84.94 434 ALA A CA 1
ATOM 3438 C C . ALA A 1 434 ? 7.173 -3.703 -28.558 1.00 84.94 434 ALA A C 1
ATOM 3440 O O . ALA A 1 434 ? 7.271 -2.712 -27.841 1.00 84.94 434 ALA A O 1
ATOM 3441 N N . LEU A 1 435 ? 6.966 -4.918 -28.033 1.00 89.25 435 LEU A N 1
ATOM 3442 C CA . LEU A 1 435 ? 6.948 -5.194 -26.591 1.00 89.25 435 LEU A CA 1
ATOM 3443 C C . LEU A 1 435 ? 8.325 -5.059 -25.923 1.00 89.25 435 LEU A C 1
ATOM 3445 O O . LEU A 1 435 ? 8.385 -4.996 -24.698 1.00 89.25 435 LEU A O 1
ATOM 3449 N N . LEU A 1 436 ? 9.415 -5.033 -26.691 1.00 89.88 436 LEU A N 1
ATOM 3450 C CA . LEU A 1 436 ? 10.797 -4.904 -26.216 1.00 89.88 436 LEU A CA 1
ATOM 3451 C C . LEU A 1 436 ? 11.512 -3.656 -26.777 1.00 89.88 436 LEU A C 1
ATOM 3453 O O . LEU A 1 436 ? 12.685 -3.443 -26.469 1.00 89.88 436 LEU A O 1
ATOM 3457 N N . ASP A 1 437 ? 10.822 -2.831 -27.572 1.00 90.06 437 ASP A N 1
ATOM 3458 C CA . ASP A 1 437 ? 11.387 -1.630 -28.196 1.00 90.06 437 ASP A CA 1
ATOM 3459 C C . ASP A 1 437 ? 11.705 -0.527 -27.172 1.00 90.06 437 ASP A C 1
ATOM 3461 O O . ASP A 1 437 ? 10.971 -0.283 -26.212 1.00 90.06 437 ASP A O 1
ATOM 3465 N N . ILE A 1 438 ? 12.809 0.190 -27.410 1.00 93.00 438 ILE A N 1
ATOM 3466 C CA . ILE A 1 438 ? 13.315 1.265 -26.545 1.00 93.00 438 ILE A CA 1
ATOM 3467 C C . ILE A 1 438 ? 13.566 2.505 -27.410 1.00 93.00 438 ILE A C 1
ATOM 3469 O O . ILE A 1 438 ? 14.617 2.660 -28.029 1.00 93.00 438 ILE A O 1
ATOM 3473 N N . SER A 1 439 ? 12.582 3.407 -27.462 1.00 94.44 439 SER A N 1
ATOM 3474 C CA . SER A 1 439 ? 12.701 4.666 -28.210 1.00 94.44 439 SER A CA 1
ATOM 3475 C C . SER A 1 439 ? 13.580 5.677 -27.467 1.00 94.44 439 SER A C 1
ATOM 3477 O O . SER A 1 439 ? 13.262 6.089 -26.348 1.00 94.44 439 SER A O 1
ATOM 3479 N N . LYS A 1 440 ? 14.658 6.134 -28.120 1.00 95.62 440 LYS A N 1
ATOM 3480 C CA . LYS A 1 440 ? 15.558 7.182 -27.606 1.00 95.62 440 LYS A CA 1
ATOM 3481 C C . LYS A 1 440 ? 14.808 8.469 -27.253 1.00 95.62 440 LYS A C 1
ATOM 3483 O O . LYS A 1 440 ? 15.071 9.061 -26.211 1.00 95.62 440 LYS A O 1
ATOM 3488 N N . GLU A 1 441 ? 13.865 8.890 -28.095 1.00 96.00 441 GLU A N 1
ATOM 3489 C CA . GLU A 1 441 ? 13.082 10.112 -27.883 1.00 96.00 441 GLU A CA 1
ATOM 3490 C C . GLU A 1 441 ? 12.168 9.998 -26.658 1.00 96.00 441 GLU A C 1
ATOM 3492 O O . GLU A 1 441 ? 12.171 10.885 -25.801 1.00 96.00 441 GLU A O 1
ATOM 3497 N N . PHE A 1 442 ? 11.446 8.877 -26.539 1.00 96.69 442 PHE A N 1
ATOM 3498 C CA . PHE A 1 442 ? 10.599 8.599 -25.380 1.00 96.69 442 PHE A CA 1
ATOM 3499 C C . PHE A 1 442 ? 11.420 8.639 -24.090 1.00 96.69 442 PHE A C 1
ATOM 3501 O O . PHE A 1 442 ? 11.091 9.391 -23.177 1.00 96.69 442 PHE A O 1
ATOM 3508 N N . TRP A 1 443 ? 12.533 7.903 -24.033 1.00 97.94 443 TRP A N 1
ATOM 3509 C CA . TRP A 1 443 ? 13.342 7.809 -22.819 1.00 97.94 443 TRP A CA 1
ATOM 3510 C C . TRP A 1 443 ? 14.094 9.107 -22.479 1.00 97.94 443 TRP A C 1
ATOM 3512 O O . TRP A 1 443 ? 14.264 9.413 -21.302 1.00 97.94 443 TRP A O 1
ATOM 3522 N N . ILE A 1 444 ? 14.451 9.942 -23.462 1.00 97.44 444 ILE A N 1
ATOM 3523 C CA . ILE A 1 444 ? 14.946 11.308 -23.207 1.00 97.44 444 ILE A CA 1
ATOM 3524 C C . ILE A 1 444 ? 13.863 12.186 -22.559 1.00 97.44 444 ILE A C 1
ATOM 3526 O O . ILE A 1 444 ? 14.170 12.992 -21.679 1.00 97.44 444 ILE A O 1
ATOM 3530 N N . ASN A 1 445 ? 12.600 12.054 -22.968 1.00 97.25 445 ASN A N 1
ATOM 3531 C CA . ASN A 1 445 ? 11.490 12.784 -22.350 1.00 97.25 445 ASN A CA 1
ATOM 3532 C C . ASN A 1 445 ? 11.106 12.200 -20.978 1.00 97.25 445 ASN A C 1
ATOM 3534 O O . ASN A 1 445 ? 10.781 12.956 -20.062 1.00 97.25 445 ASN A O 1
ATOM 3538 N N . GLU A 1 446 ? 11.247 10.887 -20.800 1.00 97.88 446 GLU A N 1
ATOM 3539 C CA . GLU A 1 446 ? 11.094 10.192 -19.522 1.00 97.88 446 GLU A CA 1
ATOM 3540 C C . GLU A 1 446 ? 12.126 10.680 -18.491 1.00 97.88 446 GLU A C 1
ATOM 3542 O O . GLU A 1 446 ? 11.743 11.058 -17.385 1.00 97.88 446 GLU A O 1
ATOM 3547 N N . CYS A 1 447 ? 13.409 10.793 -18.867 1.00 98.12 447 CYS A N 1
ATOM 3548 C CA . CYS A 1 447 ? 14.451 11.359 -18.003 1.00 98.12 447 CYS A CA 1
ATOM 3549 C C . CYS A 1 447 ? 14.134 12.792 -17.556 1.00 98.12 447 CYS A C 1
ATOM 3551 O O . CYS A 1 447 ? 14.315 13.106 -16.384 1.00 98.12 447 CYS A O 1
ATOM 3553 N N . LYS A 1 448 ? 13.609 13.653 -18.442 1.00 97.88 448 LYS A N 1
ATOM 3554 C CA . LYS A 1 448 ? 13.180 15.019 -18.071 1.00 97.88 448 LYS A CA 1
ATOM 3555 C C . LYS A 1 448 ? 12.036 14.997 -17.053 1.00 97.88 448 LYS A C 1
ATOM 3557 O O . LYS A 1 448 ? 12.049 15.778 -16.106 1.00 97.88 448 LYS A O 1
ATOM 3562 N N . ALA A 1 449 ? 11.055 14.109 -17.230 1.00 97.62 449 ALA A N 1
ATOM 3563 C CA . ALA A 1 449 ? 9.937 13.968 -16.299 1.00 97.62 449 ALA A CA 1
ATOM 3564 C C . ALA A 1 449 ? 10.401 13.460 -14.922 1.00 97.62 449 ALA A C 1
ATOM 3566 O O . ALA A 1 449 ? 10.032 14.038 -13.903 1.00 97.62 449 ALA A O 1
ATOM 3567 N N . ILE A 1 450 ? 11.260 12.435 -14.897 1.00 98.06 450 ILE A N 1
ATOM 3568 C CA . ILE A 1 450 ? 11.894 11.902 -13.682 1.00 98.06 450 ILE A CA 1
ATOM 3569 C C . ILE A 1 450 ? 12.718 12.986 -12.979 1.00 98.06 450 ILE A C 1
ATOM 3571 O O . ILE A 1 450 ? 12.536 13.203 -11.784 1.00 98.06 450 ILE A O 1
ATOM 3575 N N . ARG A 1 451 ? 13.573 13.702 -13.719 1.00 98.12 451 ARG A N 1
ATOM 3576 C CA . ARG A 1 451 ? 14.400 14.807 -13.216 1.00 98.12 451 ARG A CA 1
ATOM 3577 C C . ARG A 1 451 ? 13.557 15.863 -12.511 1.00 98.12 451 ARG A C 1
ATOM 3579 O O . ARG A 1 451 ? 13.781 16.138 -11.338 1.00 98.12 451 ARG A O 1
ATOM 3586 N N . ASN A 1 452 ? 12.553 16.392 -13.209 1.00 97.88 452 ASN A N 1
ATOM 3587 C CA . ASN A 1 452 ? 11.666 17.415 -12.666 1.00 97.88 452 ASN A CA 1
ATOM 3588 C C . ASN A 1 452 ? 10.894 16.904 -11.440 1.00 97.88 452 ASN A C 1
ATOM 3590 O O . ASN A 1 452 ? 10.742 17.641 -10.473 1.00 97.88 452 ASN A O 1
ATOM 3594 N N . TYR A 1 453 ? 10.431 15.649 -11.451 1.00 97.94 453 TYR A N 1
ATOM 3595 C CA . TYR A 1 453 ? 9.722 15.057 -10.316 1.00 97.94 453 TYR A CA 1
ATOM 3596 C C . TYR A 1 453 ? 10.610 14.916 -9.073 1.00 97.94 453 TYR A C 1
ATOM 3598 O O . TYR A 1 453 ? 10.192 15.325 -7.990 1.00 97.94 453 TYR A O 1
ATOM 3606 N N . LEU A 1 454 ? 11.816 14.361 -9.222 1.00 97.88 454 LEU A N 1
ATOM 3607 C CA . LEU A 1 454 ? 12.734 14.127 -8.106 1.00 97.88 454 LEU A CA 1
ATOM 3608 C C . LEU A 1 454 ? 13.272 15.446 -7.535 1.00 97.88 454 LEU A C 1
ATOM 3610 O O . LEU A 1 454 ? 13.250 15.634 -6.319 1.00 97.88 454 LEU A O 1
ATOM 3614 N N . GLU A 1 455 ? 13.676 16.383 -8.399 1.00 96.81 455 GLU A N 1
ATOM 3615 C CA . GLU A 1 455 ? 14.114 17.715 -7.969 1.00 96.81 455 GLU A CA 1
ATOM 3616 C C . GLU A 1 455 ? 12.987 18.499 -7.280 1.00 96.81 455 GLU A C 1
ATOM 3618 O O . GLU A 1 455 ? 13.260 19.198 -6.315 1.00 96.81 455 GLU A O 1
ATOM 3623 N N . GLU A 1 456 ? 11.732 18.386 -7.733 1.00 97.31 456 GLU A N 1
ATOM 3624 C CA . GLU A 1 456 ? 10.609 19.106 -7.119 1.00 97.31 456 GLU A CA 1
ATOM 3625 C C . GLU A 1 456 ? 10.136 18.484 -5.800 1.00 97.31 456 GLU A C 1
ATOM 3627 O O . GLU A 1 456 ? 9.885 19.218 -4.851 1.00 97.31 456 GLU A O 1
ATOM 3632 N N . ASN A 1 457 ? 9.992 17.155 -5.730 1.00 96.31 457 ASN A N 1
ATOM 3633 C CA . ASN A 1 457 ? 9.282 16.487 -4.629 1.00 96.31 457 ASN A CA 1
ATOM 3634 C C . ASN A 1 457 ? 10.207 15.858 -3.576 1.00 96.31 457 ASN A C 1
ATOM 3636 O O . ASN A 1 457 ? 9.737 15.582 -2.479 1.00 96.31 457 ASN A O 1
ATOM 3640 N N . VAL A 1 458 ? 11.486 15.618 -3.892 1.00 97.00 458 VAL A N 1
ATOM 3641 C CA . VAL A 1 458 ? 12.483 15.056 -2.952 1.00 97.00 458 VAL A CA 1
ATOM 3642 C C . VAL A 1 458 ? 13.567 16.086 -2.630 1.00 97.00 458 VAL A C 1
ATOM 3644 O O . VAL A 1 458 ? 13.998 16.189 -1.485 1.00 97.00 458 VAL A O 1
ATOM 3647 N N . ASN A 1 459 ? 13.929 16.911 -3.619 1.00 95.94 459 ASN A N 1
ATOM 3648 C CA . ASN A 1 459 ? 14.741 18.115 -3.444 1.00 95.94 459 ASN A CA 1
ATOM 3649 C C . ASN A 1 459 ? 16.068 17.822 -2.703 1.00 95.94 459 ASN A C 1
ATOM 3651 O O . ASN A 1 459 ? 16.895 17.079 -3.231 1.00 95.94 459 ASN A O 1
ATOM 3655 N N . GLU A 1 460 ? 16.276 18.368 -1.501 1.00 95.94 460 GLU A N 1
ATOM 3656 C CA . GLU A 1 460 ? 17.517 18.215 -0.722 1.00 95.94 460 GLU A CA 1
ATOM 3657 C C . GLU A 1 460 ? 17.684 16.824 -0.076 1.00 95.94 460 GLU A C 1
ATOM 3659 O O . GLU A 1 460 ? 18.811 16.430 0.213 1.00 95.94 460 GLU A O 1
ATOM 3664 N N . ASP A 1 461 ? 16.607 16.044 0.093 1.00 97.50 461 ASP A N 1
ATOM 3665 C CA . ASP A 1 461 ? 16.669 14.693 0.684 1.00 97.50 461 ASP A CA 1
ATOM 3666 C C . ASP A 1 461 ? 17.043 13.597 -0.341 1.00 97.50 461 ASP A C 1
ATOM 3668 O O . ASP A 1 461 ? 17.076 12.409 -0.012 1.00 97.50 461 ASP A O 1
ATOM 3672 N N . LEU A 1 462 ? 17.260 13.958 -1.611 1.00 98.19 462 LEU A N 1
ATOM 3673 C CA . LEU A 1 462 ? 17.453 13.022 -2.721 1.00 98.19 462 LEU A CA 1
ATOM 3674 C C . LEU A 1 462 ? 18.868 12.404 -2.709 1.00 98.19 462 LEU A C 1
ATOM 3676 O O . LEU A 1 462 ? 19.832 13.133 -2.949 1.00 98.19 462 LEU A O 1
ATOM 3680 N N . PRO A 1 463 ? 19.035 11.075 -2.520 1.00 98.44 463 PRO A N 1
ATOM 3681 C CA . PRO A 1 463 ? 20.370 10.484 -2.416 1.00 98.44 463 PRO A CA 1
ATOM 3682 C C . PRO A 1 463 ? 21.195 10.608 -3.704 1.00 98.44 463 PRO A C 1
ATOM 3684 O O . PRO A 1 463 ? 20.685 10.429 -4.818 1.00 98.44 463 PRO A O 1
ATOM 3687 N N . ASP A 1 464 ? 22.497 10.858 -3.546 1.00 98.19 464 ASP A N 1
ATOM 3688 C CA . ASP A 1 464 ? 23.437 11.080 -4.650 1.00 98.19 464 ASP A CA 1
ATOM 3689 C C . ASP A 1 464 ? 23.508 9.890 -5.622 1.00 98.19 464 ASP A C 1
ATOM 3691 O O . ASP A 1 464 ? 23.699 10.083 -6.824 1.00 98.19 464 ASP A O 1
ATOM 3695 N N . GLU A 1 465 ? 23.290 8.660 -5.152 1.00 98.44 465 GLU A N 1
ATOM 3696 C CA . GLU A 1 465 ? 23.236 7.455 -5.984 1.00 98.44 465 GLU A CA 1
ATOM 3697 C C . GLU A 1 465 ? 22.046 7.469 -6.957 1.00 98.44 465 GLU A C 1
ATOM 3699 O O . GLU A 1 465 ? 22.180 7.045 -8.105 1.00 98.44 465 GLU A O 1
ATOM 3704 N N . ILE A 1 466 ? 20.899 8.017 -6.543 1.00 98.56 466 ILE A N 1
ATOM 3705 C CA . ILE A 1 466 ? 19.699 8.158 -7.387 1.00 98.56 466 ILE A CA 1
ATOM 3706 C C . ILE A 1 466 ? 19.922 9.271 -8.421 1.00 98.56 466 ILE A C 1
ATOM 3708 O O . ILE A 1 466 ? 19.615 9.107 -9.605 1.00 98.56 466 ILE A O 1
ATOM 3712 N N . CYS A 1 467 ? 20.559 10.370 -8.003 1.00 97.31 467 CYS A N 1
ATOM 3713 C CA . CYS A 1 467 ? 21.065 11.408 -8.904 1.00 97.31 467 CYS A CA 1
ATOM 3714 C C . CYS A 1 467 ? 22.116 10.878 -9.895 1.00 97.31 467 CYS A C 1
ATOM 3716 O O . CYS A 1 467 ? 22.194 11.367 -11.025 1.00 97.31 467 CYS A O 1
ATOM 3718 N N . SER A 1 468 ? 22.939 9.911 -9.482 1.00 98.25 468 SER A N 1
ATOM 3719 C CA . SER A 1 468 ? 23.958 9.261 -10.307 1.00 98.25 468 SER A CA 1
ATOM 3720 C C . SER A 1 468 ? 23.321 8.355 -11.359 1.00 98.25 468 SER A C 1
ATOM 3722 O O . SER A 1 468 ? 23.622 8.510 -12.542 1.00 98.25 468 SER A O 1
ATOM 3724 N N . GLU A 1 469 ? 22.370 7.492 -10.986 1.00 98.69 469 GLU A N 1
ATOM 3725 C CA . GLU A 1 469 ? 21.727 6.605 -11.962 1.00 98.69 469 GLU A CA 1
ATOM 3726 C C . GLU A 1 469 ? 20.848 7.332 -12.981 1.00 98.69 469 GLU A C 1
ATOM 3728 O O . GLU A 1 469 ? 20.818 6.922 -14.142 1.00 98.69 469 GLU A O 1
ATOM 3733 N N . LEU A 1 470 ? 20.254 8.478 -12.630 1.00 98.38 470 LEU A N 1
ATOM 3734 C CA . LEU A 1 470 ? 19.614 9.349 -13.619 1.00 98.38 470 LEU A CA 1
ATOM 3735 C C . LEU A 1 470 ? 20.619 9.863 -14.667 1.00 98.38 470 LEU A C 1
ATOM 3737 O O . LEU A 1 470 ? 20.370 9.759 -15.869 1.00 98.38 470 LEU A O 1
ATOM 3741 N N . LYS A 1 471 ? 21.786 10.355 -14.224 1.00 98.12 471 LYS A N 1
ATOM 3742 C CA . LYS A 1 471 ? 22.875 10.817 -15.111 1.00 98.12 471 LYS A CA 1
ATOM 3743 C C . LYS A 1 471 ? 23.452 9.659 -15.936 1.00 98.12 471 LYS A C 1
ATOM 3745 O O . LYS A 1 471 ? 23.793 9.841 -17.106 1.00 98.12 471 LYS A O 1
ATOM 3750 N N . ASN A 1 472 ? 23.544 8.460 -15.359 1.00 98.25 472 ASN A N 1
ATOM 3751 C CA . ASN A 1 472 ? 24.011 7.266 -16.059 1.00 98.25 472 ASN A CA 1
ATOM 3752 C C . ASN A 1 472 ? 22.996 6.804 -17.113 1.00 98.25 472 ASN A C 1
ATOM 3754 O O . ASN A 1 472 ? 23.410 6.479 -18.223 1.00 98.25 472 ASN A O 1
ATOM 3758 N N . LEU A 1 473 ? 21.690 6.855 -16.839 1.00 98.25 473 LEU A N 1
ATOM 3759 C CA . LEU A 1 473 ? 20.645 6.607 -17.836 1.00 98.25 473 LEU A CA 1
ATOM 3760 C C . LEU A 1 473 ? 20.702 7.631 -18.982 1.00 98.25 473 LEU A C 1
ATOM 3762 O O . LEU A 1 473 ? 20.777 7.232 -20.143 1.00 98.25 473 LEU A O 1
ATOM 3766 N N . GLU A 1 474 ? 20.756 8.933 -18.679 1.00 97.19 474 GLU A N 1
ATOM 3767 C CA . GLU A 1 474 ? 20.928 10.005 -19.678 1.00 97.19 474 GLU A CA 1
ATOM 3768 C C . GLU A 1 474 ? 22.177 9.773 -20.558 1.00 97.19 474 GLU A C 1
ATOM 3770 O O . GLU A 1 474 ? 22.120 9.910 -21.784 1.00 97.19 474 GLU A O 1
ATOM 3775 N N . LYS A 1 475 ? 23.292 9.334 -19.958 1.00 97.12 475 LYS A N 1
ATOM 3776 C CA . LYS A 1 475 ? 24.531 8.978 -20.667 1.00 97.12 475 LYS A CA 1
ATOM 3777 C C . LYS A 1 475 ? 24.393 7.719 -21.531 1.00 97.12 475 LYS A C 1
ATOM 3779 O O . LYS A 1 475 ? 24.891 7.713 -22.652 1.00 97.12 475 LYS A O 1
ATOM 3784 N N . ARG A 1 476 ? 23.725 6.664 -21.051 1.00 97.31 476 ARG A N 1
ATOM 3785 C CA . ARG A 1 476 ? 23.482 5.430 -21.828 1.00 97.31 476 ARG A CA 1
ATOM 3786 C C . ARG A 1 476 ? 22.533 5.687 -23.009 1.00 97.31 476 ARG A C 1
ATOM 3788 O O . ARG A 1 476 ? 22.691 5.079 -24.064 1.00 97.31 476 ARG A O 1
ATOM 3795 N N . LEU A 1 477 ? 21.583 6.614 -22.857 1.00 94.88 477 LEU A N 1
ATOM 3796 C CA . LEU A 1 477 ? 20.669 7.047 -23.920 1.00 94.88 477 LEU A CA 1
ATOM 3797 C C . LEU A 1 477 ? 21.345 7.937 -24.967 1.00 94.88 477 LEU A C 1
ATOM 3799 O O . LEU A 1 477 ? 20.977 7.867 -26.138 1.00 94.88 477 LEU A O 1
ATOM 3803 N N . SER A 1 478 ? 22.333 8.760 -24.598 1.00 89.44 478 SER A N 1
ATOM 3804 C CA . SER A 1 478 ? 23.042 9.586 -25.586 1.00 89.44 478 SER A CA 1
ATOM 3805 C C . SER A 1 478 ? 23.827 8.734 -26.593 1.00 89.44 478 SER A C 1
ATOM 3807 O O . SER A 1 478 ? 23.891 9.117 -27.762 1.00 89.44 478 SER A O 1
ATOM 3809 N N . THR A 1 479 ? 24.304 7.556 -26.169 1.00 81.44 479 THR A N 1
ATOM 3810 C CA . THR A 1 479 ? 25.011 6.549 -26.984 1.00 81.44 479 THR A CA 1
ATOM 3811 C C . THR A 1 479 ? 24.125 5.571 -27.771 1.00 81.44 479 THR A C 1
ATOM 3813 O O . THR A 1 479 ? 24.682 4.740 -28.486 1.00 81.44 479 THR A O 1
ATOM 3816 N N . LEU A 1 480 ? 22.791 5.638 -27.640 1.00 77.12 480 LEU A N 1
ATOM 3817 C CA . LEU A 1 480 ? 21.840 4.857 -28.455 1.00 77.12 480 LEU A CA 1
ATOM 3818 C C . LEU A 1 480 ? 21.624 5.483 -29.846 1.00 77.12 480 LEU A C 1
ATOM 3820 O O . LEU A 1 480 ? 21.385 4.727 -30.803 1.00 77.12 480 LEU A O 1
#

InterPro domains:
  IPR008209 Phosphoenolpyruvate carboxykinase,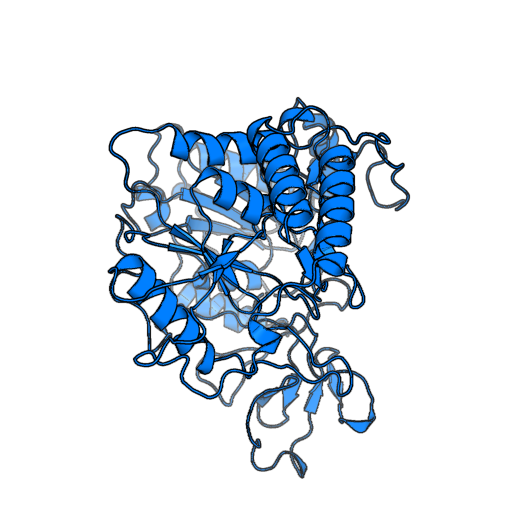 GTP-utilising [PTHR11561] (207-478)
  IPR008210 Phosphoenolpyruvate carboxykinase, N-terminal [G3DSA:3.40.449.10] (20-205)
  IPR008210 Phosphoenolpyruvate carboxykinase, N-terminal [SSF68923] (10-207)
  IPR013035 Phosphoenolpyruvate carboxykinase, C-terminal [G3DSA:3.90.228.20] (277-474)
  IPR035077 Phosphoenolpyruvate carboxykinase, C-terminal P-loop domain [PF00821] (203-476)

Sequence (480 aa):
MEAFLHANNNLDVLPSKIREYVEEKIKLCQPSNFHVCNGSDEENQQLLDAMELSGVIRRLRKYKNCYIATTDPRDVARVESRTVICTKNMNDIISTPKSGFAPITDPNLPKNLKATQLGNWMDTDEMLEILEKRFAGCMCGRTLYIIPYMMGPYSSPYSKIAVELTDSPYVVASMRIMTRMGANVFNEIKTSDGSDVVKCLHSIDMVHENTIFTNVAETSNGDVYWEGIGEVIDGLHETSIRSWKNKRWSADLGEPAAHPNSRFCTTIKQCSILDPEWNNPQGVPIEAIIFGGRRPEGVPLVYEAFDWQHGVFVGACMRSEATAAAEFKGKQIMHDPFAMRPFFGYNFGSYLAHWLSFGAKTGVHLPKIYHVNWFLRDSKTNEFLWPGFGENIRVIDWIFRRLTQQASGCKTPIGIIPDQNVSNGILGNRINPALLDISKEFWINECKAIRNYLEENVNEDLPDEICSELKNLEKRLSTL

Organism: NCBI:txid392032